Protein AF-A0A1E1WEK4-F1 (afdb_monomer)

Secondary structure (DSSP, 8-state):
-HHHHHHHHTTSB-TTS-B--TTT----SS-TT----S---TT--PPTTSSSSPPP------GGGSS-PPP--S-HHHH-TT------------------S-EEEEEEEEEEEEEEPPGGG-TT-PPPP-GGG-SEEEEEEEEESS-SS-----EEEEETTEEEEEEEEEETTS-----HHHHHHHHHHHHHIIIIIS----TT----SS--TT---EEEEEEEEE-TTSPEEEEE-HHHHHHHHHHHHHHHHHHHHS-------TTSTTS--S---SSS-PPPB--TTS-TTPPP---HHHHTT-EE--SSS-SSSPPPEEEEEEETT--TTSBPSSTT-SBHHHHHHHHH-BPPS-SSPPEEEEEEPP--S--

InterPro domains:
  IPR003100 PAZ domain [PF02170] (297-370)
  IPR003100 PAZ domain [PS50821] (292-375)
  IPR003100 PAZ domain [SM00949] (270-375)
  IPR005034 Dicer, dimerisation domain [PS51327] (1-27)
  IPR036085 PAZ domain superfamily [SSF101690] (296-364)
  IPR048512 Dicer, platform domain [PF20931] (101-226)

Radius of gyration: 27.23 Å; Cα contacts (8 Å, |Δi|>4): 469; chains: 1; bounding box: 74×60×67 Å

pLDDT: mean 76.53, std 19.7, range [29.28, 96.94]

Sequence (375 aa):
LQACRILHKSGELDNQLMPIGKENFKAAELDSTCNMGDSGDPSDCARPGTTKRRQYYYKRTAWAFTDCQPVVDATDAEIDPSNVKEAPTQDATAAVKNTGTKRNMLYAIVSKLWCALPERYNTRGRRLHAPQNASQALGILMAREEPDNLQIPAFPVYTRSGEVRVSVEYVPDADVRVSPRRGRLVRRFMRFVFAEVLRVRRRGMKLQSEGSTHNNYYIVPTIKSTREDGTSKMDIDWSFLELIYQHTEEKKHSEIERPNLWHHDEEEEESVKKVEKKNGEVKKMSNPLLKEGETFVFDPEKYREAVVTPWYRNQDQPQFFLVAEICWNLTPDSEFPSASHTTFRQYYSSKYGVTLTQSNQPLLDVDHTSNRLNL

Organism: Pectinophora gossypiella (NCBI:txid13191)

Solvent-accessible surface area (backbone atoms only — not comparable to full-atom values): 23624 Å² total; per-residue (Å²): 110,69,65,59,53,51,35,37,73,69,63,49,22,43,99,83,71,42,73,52,48,90,89,67,56,75,75,79,79,83,64,89,75,69,78,92,74,91,72,100,52,93,86,69,73,58,55,68,66,40,100,86,22,78,60,86,72,88,86,72,77,57,73,86,46,38,71,12,48,62,57,78,77,43,51,64,62,80,74,45,75,86,71,82,70,93,79,86,88,86,81,89,70,79,79,74,81,74,90,59,78,53,42,57,43,41,30,38,54,47,46,37,64,72,42,72,54,54,68,93,76,38,86,79,72,67,85,69,68,55,61,60,77,50,51,63,51,47,26,42,38,27,19,48,69,75,73,82,69,68,96,58,78,69,44,79,37,56,51,95,34,19,39,27,40,37,36,64,43,68,42,86,86,34,79,57,78,23,18,75,66,54,52,48,36,45,53,49,48,39,49,42,48,44,59,70,72,66,50,60,82,49,95,92,52,73,86,74,91,63,94,51,70,70,65,35,59,41,54,40,53,25,34,55,45,75,44,97,88,72,47,80,46,56,32,64,36,61,69,57,36,49,52,52,47,52,54,55,50,53,49,50,51,57,54,65,71,45,76,90,77,79,90,79,74,99,80,60,75,93,69,73,80,68,80,84,77,73,79,89,63,60,68,76,41,80,65,89,90,49,62,92,90,56,65,68,78,85,57,72,72,74,49,59,84,26,76,48,59,63,86,90,49,54,79,94,65,65,60,56,25,37,42,73,44,77,37,78,92,36,33,39,77,34,76,35,100,47,95,90,36,68,18,45,47,52,43,40,32,66,75,54,17,35,76,80,72,50,63,84,39,57,40,73,42,68,44,76,62,85,83,69,89,77,93

Nearest PDB structures (foldseek):
  4ngb-assembly1_A  TM=8.549E-01  e=3.968E-19  Homo sapiens
  7yym-assembly1_A  TM=7.839E-01  e=1.114E-20  Mus musculus
  7zpk-assembly1_A  TM=7.808E-01  e=1.408E-20  Mus musculus
  4nh6-assembly1_A  TM=8.784E-01  e=3.268E-18  Homo sapiens
  4ngf-assembly3_A  TM=8.667E-01  e=1.333E-17  Homo sapiens

Structure (mmCIF, N/CA/C/O backbone):
data_AF-A0A1E1WEK4-F1
#
_entry.id   AF-A0A1E1WEK4-F1
#
loop_
_atom_site.group_PDB
_atom_site.id
_atom_site.type_symbol
_atom_site.label_atom_id
_atom_site.label_alt_id
_atom_site.label_comp_id
_atom_site.label_asym_id
_atom_site.label_entity_id
_atom_site.label_seq_id
_atom_site.pdbx_PDB_ins_code
_atom_site.Cartn_x
_atom_site.Cartn_y
_atom_site.Cartn_z
_atom_site.occupancy
_atom_site.B_iso_or_equiv
_atom_site.auth_seq_id
_atom_site.auth_comp_id
_atom_site.auth_asym_id
_atom_site.auth_atom_id
_atom_site.pdbx_PDB_model_num
ATOM 1 N N . LEU A 1 1 ? 25.217 -21.602 -11.522 1.00 64.81 1 LEU A N 1
ATOM 2 C CA . LEU A 1 1 ? 26.381 -22.501 -11.304 1.00 64.81 1 LEU A CA 1
ATOM 3 C C . LEU A 1 1 ? 27.709 -21.753 -11.159 1.00 64.81 1 LEU A C 1
ATOM 5 O O . LEU A 1 1 ? 28.442 -22.051 -10.228 1.00 64.81 1 LEU A O 1
ATOM 9 N N . GLN A 1 2 ? 28.032 -20.776 -12.017 1.00 79.38 2 GLN A N 1
ATOM 10 C CA . GLN A 1 2 ? 29.300 -20.030 -11.920 1.00 79.38 2 GLN A CA 1
ATOM 11 C C . GLN A 1 2 ? 29.439 -19.223 -10.617 1.00 79.38 2 GLN A C 1
ATOM 13 O O . GLN A 1 2 ? 30.502 -19.255 -10.010 1.00 79.38 2 GLN A O 1
ATOM 18 N N . ALA A 1 3 ? 28.351 -18.619 -10.124 1.00 76.75 3 ALA A N 1
ATOM 19 C CA . ALA A 1 3 ? 28.320 -17.965 -8.812 1.00 76.75 3 ALA A CA 1
ATOM 20 C C . ALA A 1 3 ? 28.653 -18.933 -7.660 1.00 76.75 3 ALA A C 1
ATOM 22 O O . ALA A 1 3 ? 29.550 -18.653 -6.879 1.00 76.75 3 ALA A O 1
ATOM 23 N N . CYS A 1 4 ? 28.024 -20.114 -7.605 1.00 77.44 4 CYS A N 1
ATOM 24 C CA . CYS A 1 4 ? 28.323 -21.132 -6.587 1.00 77.44 4 CYS A CA 1
ATOM 25 C C . CYS A 1 4 ? 29.783 -21.606 -6.650 1.00 77.44 4 CYS A C 1
ATOM 27 O O . CYS A 1 4 ? 30.392 -21.834 -5.615 1.00 77.44 4 CYS A O 1
ATOM 29 N N . ARG A 1 5 ? 30.370 -21.707 -7.853 1.00 79.44 5 ARG A N 1
ATOM 30 C CA . ARG A 1 5 ? 31.799 -22.027 -8.017 1.00 79.44 5 ARG A CA 1
ATOM 31 C C . ARG A 1 5 ? 32.701 -20.927 -7.462 1.00 79.44 5 ARG A C 1
ATOM 33 O O . ARG A 1 5 ? 33.731 -21.246 -6.888 1.00 79.44 5 ARG A O 1
ATOM 40 N N . ILE A 1 6 ? 32.342 -19.657 -7.658 1.00 83.25 6 ILE A N 1
ATOM 41 C CA . ILE A 1 6 ? 33.094 -18.519 -7.111 1.00 83.25 6 ILE A CA 1
ATOM 42 C C . ILE A 1 6 ? 32.974 -18.503 -5.585 1.00 83.25 6 ILE A C 1
ATOM 44 O O . ILE A 1 6 ? 33.997 -18.415 -4.923 1.00 83.25 6 ILE A O 1
ATOM 48 N N . LEU A 1 7 ? 31.763 -18.677 -5.046 1.00 78.88 7 LEU A N 1
ATOM 49 C CA . LEU A 1 7 ? 31.502 -18.680 -3.603 1.00 78.88 7 LEU A CA 1
ATOM 50 C C . LEU A 1 7 ? 32.149 -19.872 -2.878 1.00 78.88 7 LEU A C 1
ATOM 52 O O . LEU A 1 7 ? 32.660 -19.731 -1.774 1.00 78.88 7 LEU A O 1
ATOM 56 N N . HIS A 1 8 ? 32.171 -21.051 -3.503 1.00 81.31 8 HIS A N 1
ATOM 57 C CA . HIS A 1 8 ? 32.895 -22.214 -2.979 1.00 81.31 8 HIS A CA 1
ATOM 58 C C . HIS A 1 8 ? 34.412 -21.992 -3.018 1.00 81.31 8 HIS A C 1
ATOM 60 O O . HIS A 1 8 ? 35.093 -22.214 -2.021 1.00 81.31 8 HIS A O 1
ATOM 66 N N . LYS A 1 9 ? 34.943 -21.452 -4.126 1.00 81.25 9 LYS A N 1
ATOM 67 C CA . LYS A 1 9 ? 36.364 -21.073 -4.229 1.00 81.25 9 LYS A CA 1
ATOM 68 C C . LYS A 1 9 ? 36.768 -19.977 -3.242 1.00 81.25 9 LYS A C 1
ATOM 70 O O . LYS A 1 9 ? 37.916 -19.972 -2.815 1.00 81.25 9 LYS A O 1
ATOM 75 N N . SER A 1 10 ? 35.863 -19.061 -2.898 1.00 77.81 10 SER A N 1
ATOM 76 C CA . SER A 1 10 ? 36.097 -18.009 -1.902 1.00 77.81 10 SER A CA 1
ATOM 77 C C . SER A 1 10 ? 35.858 -18.470 -0.461 1.00 77.81 10 SER A C 1
ATOM 79 O O . SER A 1 10 ? 36.001 -17.664 0.452 1.00 77.81 10 SER A O 1
ATOM 81 N N . GLY A 1 11 ? 35.501 -19.742 -0.241 1.00 76.31 11 GLY A N 1
ATOM 82 C CA . GLY A 1 11 ? 35.275 -20.299 1.093 1.00 76.31 11 GLY A CA 1
ATOM 83 C C . GLY A 1 11 ? 33.996 -19.808 1.776 1.00 76.31 11 GLY A C 1
ATOM 84 O O . GLY A 1 11 ? 33.903 -19.880 2.996 1.00 76.31 11 GLY A O 1
ATOM 85 N N . GLU A 1 12 ? 33.014 -19.302 1.024 1.00 77.88 12 GLU A N 1
ATOM 86 C CA . GLU A 1 12 ? 31.693 -18.914 1.550 1.00 77.88 12 GLU A CA 1
ATOM 87 C C . GLU A 1 12 ? 30.672 -20.064 1.503 1.00 77.88 12 GLU A C 1
ATOM 89 O O . GLU A 1 12 ? 29.679 -20.047 2.235 1.00 77.88 12 GLU A O 1
ATOM 94 N N . LEU A 1 13 ? 30.924 -21.081 0.671 1.00 80.44 13 LEU A N 1
ATOM 95 C CA . LEU A 1 13 ? 30.171 -22.337 0.631 1.00 80.44 13 LEU A CA 1
ATOM 96 C C . LEU A 1 13 ? 31.077 -23.509 1.015 1.00 80.44 13 LEU A C 1
ATOM 98 O O . LEU A 1 13 ? 32.246 -23.537 0.628 1.00 80.44 13 LEU A O 1
ATOM 102 N N . ASP A 1 14 ? 30.537 -24.492 1.730 1.00 78.81 14 ASP A N 1
ATOM 103 C CA . ASP A 1 14 ? 31.238 -25.745 2.012 1.00 78.81 14 ASP A CA 1
ATOM 104 C C . ASP A 1 14 ? 31.230 -26.704 0.804 1.00 78.81 14 ASP A C 1
ATOM 106 O O . ASP A 1 14 ? 30.651 -26.432 -0.251 1.00 78.81 14 ASP A O 1
ATOM 110 N N . ASN A 1 15 ? 31.877 -27.864 0.945 1.00 83.19 15 ASN A N 1
ATOM 111 C CA . ASN A 1 15 ? 31.944 -28.883 -0.110 1.00 83.19 15 ASN A CA 1
ATOM 112 C C . ASN A 1 15 ? 30.581 -29.512 -0.458 1.00 83.19 15 ASN A C 1
ATOM 114 O O . ASN A 1 15 ? 30.484 -30.220 -1.459 1.00 83.19 15 ASN A O 1
ATOM 118 N N . GLN A 1 16 ? 29.540 -29.248 0.336 1.00 82.88 16 GLN A N 1
ATOM 119 C CA . GLN A 1 16 ? 28.152 -29.622 0.065 1.00 82.88 16 GLN A CA 1
ATOM 120 C C . GLN A 1 16 ? 27.330 -28.450 -0.497 1.00 82.88 16 GLN A C 1
ATOM 122 O O . GLN A 1 16 ? 26.117 -28.574 -0.647 1.00 82.88 16 GLN A O 1
ATOM 127 N N . LEU A 1 17 ? 27.990 -27.350 -0.889 1.00 75.12 17 LEU A N 1
ATOM 128 C CA . LEU A 1 17 ? 27.388 -26.123 -1.423 1.00 75.12 17 LEU A CA 1
ATOM 129 C C . LEU A 1 17 ? 26.426 -25.437 -0.445 1.00 75.12 17 LEU A C 1
ATOM 131 O O . LEU A 1 17 ? 25.586 -24.636 -0.864 1.00 75.12 17 LEU A O 1
ATOM 135 N N . MET A 1 18 ? 26.562 -25.722 0.847 1.00 74.38 18 MET A N 1
ATOM 136 C CA . MET A 1 18 ? 25.803 -25.060 1.893 1.00 74.38 18 MET A CA 1
ATOM 137 C C . MET A 1 18 ? 26.546 -23.798 2.343 1.00 74.38 18 MET A C 1
ATOM 139 O O . MET A 1 18 ? 27.780 -23.790 2.387 1.00 74.38 18 MET A O 1
ATOM 143 N N . PRO A 1 19 ? 25.823 -22.710 2.660 1.00 75.00 19 PRO A N 1
ATOM 144 C CA . PRO A 1 19 ? 26.438 -21.514 3.216 1.00 75.00 19 PRO A CA 1
ATOM 145 C C . PRO A 1 19 ? 27.145 -21.857 4.522 1.00 75.00 19 PRO A C 1
ATOM 147 O O . PRO A 1 19 ? 26.557 -22.460 5.421 1.00 75.00 19 PRO A O 1
ATOM 150 N N . ILE A 1 20 ? 28.412 -21.463 4.620 1.00 69.56 20 ILE A N 1
ATOM 151 C CA . ILE A 1 20 ? 29.205 -21.695 5.820 1.00 69.56 20 ILE A CA 1
ATOM 152 C C . ILE A 1 20 ? 28.638 -20.830 6.951 1.00 69.56 20 ILE A C 1
ATOM 154 O O . ILE A 1 20 ? 28.665 -19.599 6.895 1.00 69.56 20 ILE A O 1
ATOM 158 N N . GLY A 1 21 ? 28.098 -21.490 7.978 1.00 56.75 21 GLY A N 1
ATOM 159 C CA . GLY A 1 21 ? 27.557 -20.842 9.167 1.00 56.75 21 GLY A CA 1
ATOM 160 C C . GLY A 1 21 ? 28.618 -20.093 9.977 1.00 56.75 21 GLY A C 1
ATOM 161 O O . GLY A 1 21 ? 29.828 -20.226 9.777 1.00 56.75 21 GLY A O 1
ATOM 162 N N . LYS A 1 22 ? 28.153 -19.288 10.933 1.00 53.84 22 LYS A N 1
ATOM 163 C CA . LYS A 1 22 ? 28.968 -18.380 11.762 1.00 53.84 22 LYS A CA 1
ATOM 164 C C . LYS A 1 22 ? 30.100 -19.096 12.517 1.00 53.84 22 LYS A C 1
ATOM 166 O O . LYS A 1 22 ? 31.124 -18.494 12.833 1.00 53.84 22 LYS A O 1
ATOM 171 N N . GLU A 1 23 ? 29.897 -20.371 12.806 1.00 54.75 23 GLU A N 1
ATOM 172 C CA . GLU A 1 23 ? 30.803 -21.299 13.472 1.00 54.75 23 GLU A CA 1
ATOM 173 C C . GLU A 1 23 ? 31.967 -21.772 12.588 1.00 54.75 23 GLU A C 1
ATOM 175 O O . GLU A 1 23 ? 33.063 -21.998 13.101 1.00 54.75 23 GLU A O 1
ATOM 180 N N . ASN A 1 24 ? 31.765 -21.840 11.270 1.00 54.28 24 ASN A N 1
ATOM 181 C CA . ASN A 1 24 ? 32.716 -22.423 10.321 1.00 54.28 24 ASN A CA 1
ATOM 182 C C . ASN A 1 24 ? 33.400 -21.374 9.423 1.00 54.28 24 ASN A C 1
ATOM 184 O O . ASN A 1 24 ? 34.301 -21.719 8.655 1.00 54.28 24 ASN A O 1
ATOM 188 N N . PHE A 1 25 ? 33.016 -20.095 9.528 1.00 55.28 25 PHE A N 1
ATOM 189 C CA . PHE A 1 25 ? 33.654 -19.001 8.795 1.00 55.28 25 PHE A CA 1
ATOM 190 C C . PHE A 1 25 ? 35.090 -18.799 9.299 1.00 55.28 25 PHE A C 1
ATOM 192 O O . PHE A 1 25 ? 35.330 -18.228 10.371 1.00 55.28 25 PHE A O 1
ATOM 199 N N . LYS A 1 26 ? 36.071 -19.277 8.527 1.00 53.25 26 LYS A N 1
ATOM 200 C CA . LYS A 1 26 ? 37.491 -19.027 8.781 1.00 53.25 26 LYS A CA 1
ATOM 201 C C . LYS A 1 26 ? 37.814 -17.578 8.411 1.00 53.25 26 LYS A C 1
ATOM 203 O O . LYS A 1 26 ? 38.363 -17.306 7.357 1.00 53.25 26 LYS A O 1
ATOM 208 N N . ALA A 1 27 ? 37.554 -16.646 9.327 1.00 48.94 27 ALA A N 1
ATOM 209 C CA . ALA A 1 27 ? 38.138 -15.296 9.308 1.00 48.94 27 ALA A CA 1
ATOM 210 C C . ALA A 1 27 ? 39.661 -15.306 9.591 1.00 48.94 27 ALA A C 1
ATOM 212 O O . ALA A 1 27 ? 40.227 -14.325 10.065 1.00 48.94 27 ALA A O 1
ATOM 213 N N . ALA A 1 28 ? 40.320 -16.442 9.377 1.00 46.72 28 ALA A N 1
ATOM 214 C CA . ALA A 1 28 ? 41.737 -16.630 9.591 1.00 46.72 28 ALA A CA 1
ATOM 215 C C . ALA A 1 28 ? 42.418 -16.414 8.243 1.00 46.72 28 ALA A C 1
ATOM 217 O O . ALA A 1 28 ? 42.500 -17.358 7.473 1.00 46.72 28 ALA A O 1
ATOM 218 N N . GLU A 1 29 ? 42.774 -15.159 7.952 1.00 44.72 29 GLU A N 1
ATOM 219 C CA . GLU A 1 29 ? 43.958 -14.771 7.153 1.00 44.72 29 GLU A CA 1
ATOM 220 C C . GLU A 1 29 ? 44.024 -13.256 6.867 1.00 44.72 29 GLU A C 1
ATOM 222 O O . GLU A 1 29 ? 45.090 -12.763 6.519 1.00 44.72 29 GLU A O 1
ATOM 227 N N . LEU A 1 30 ? 42.949 -12.481 7.085 1.00 41.91 30 LEU A N 1
ATOM 228 C CA . LEU A 1 30 ? 42.972 -11.019 6.862 1.00 41.91 30 LEU A CA 1
ATOM 229 C C . LEU A 1 30 ? 43.233 -10.150 8.108 1.00 41.91 30 LEU A C 1
ATOM 231 O O . LEU A 1 30 ? 43.476 -8.958 7.954 1.00 41.91 30 LEU A O 1
ATOM 235 N N . ASP A 1 31 ? 43.236 -10.721 9.317 1.00 45.03 31 ASP A N 1
ATOM 236 C CA . ASP A 1 31 ? 43.422 -9.978 10.582 1.00 45.03 31 ASP A CA 1
ATOM 237 C C . ASP A 1 31 ? 44.859 -10.099 11.158 1.00 45.03 31 ASP A C 1
ATOM 239 O O . ASP A 1 31 ? 45.086 -9.783 12.323 1.00 45.03 31 ASP A O 1
ATOM 243 N N . SER A 1 32 ? 45.870 -10.496 10.366 1.00 39.94 32 SER A N 1
ATOM 244 C CA . SER A 1 32 ? 47.285 -10.495 10.812 1.00 39.94 32 SER A CA 1
ATOM 245 C C . SER A 1 32 ? 47.886 -9.092 11.017 1.00 39.94 32 SER A C 1
ATOM 247 O O . SER A 1 32 ? 49.058 -8.966 11.364 1.00 39.94 32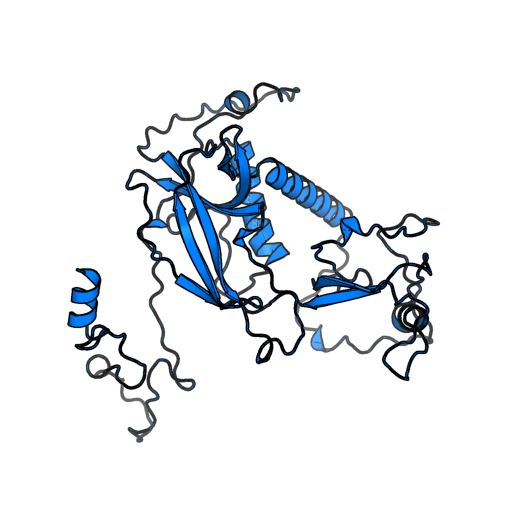 SER A O 1
ATOM 249 N N . THR A 1 33 ? 47.093 -8.034 10.855 1.00 40.91 33 THR A N 1
ATOM 250 C CA . THR A 1 33 ? 47.465 -6.644 11.150 1.00 40.91 33 THR A CA 1
ATOM 251 C C . THR A 1 33 ? 46.446 -5.983 12.083 1.00 40.91 33 THR A C 1
ATOM 253 O O . THR A 1 33 ? 45.994 -4.862 11.856 1.00 40.91 33 THR A O 1
ATOM 256 N N . CYS A 1 34 ? 46.080 -6.650 13.182 1.00 38.44 34 CYS A N 1
ATOM 257 C CA . CYS A 1 34 ? 45.579 -5.930 14.349 1.00 38.44 34 CYS A CA 1
ATOM 258 C C . CYS A 1 34 ? 46.757 -5.220 15.037 1.00 38.44 34 CYS A C 1
ATOM 260 O O . CYS A 1 34 ? 47.648 -5.826 15.627 1.00 38.44 34 CYS A O 1
ATOM 262 N N . ASN A 1 35 ? 46.773 -3.898 14.877 1.00 37.00 35 ASN A N 1
ATOM 263 C CA . ASN A 1 35 ? 47.712 -2.975 15.495 1.00 37.00 35 ASN A CA 1
ATOM 264 C C . ASN A 1 35 ? 47.725 -3.199 17.019 1.00 37.00 35 ASN A C 1
ATOM 266 O O . ASN A 1 35 ? 46.682 -3.092 17.665 1.00 37.00 35 ASN A O 1
ATOM 270 N N . MET A 1 36 ? 48.894 -3.528 17.572 1.00 44.12 36 MET A N 1
ATOM 271 C CA . MET A 1 36 ? 49.112 -3.683 19.011 1.00 44.12 36 MET A CA 1
ATOM 272 C C . MET A 1 36 ? 48.781 -2.369 19.727 1.00 44.12 36 MET A C 1
ATOM 274 O O . MET A 1 36 ? 49.483 -1.372 19.572 1.00 44.12 36 MET A O 1
ATOM 278 N N . GLY A 1 37 ? 47.703 -2.386 20.504 1.00 38.47 37 GLY A N 1
ATOM 279 C CA . GLY A 1 37 ? 47.257 -1.293 21.357 1.00 38.47 37 GLY A CA 1
ATOM 280 C C . GLY A 1 37 ? 46.613 -1.854 22.620 1.00 38.47 37 GLY A C 1
ATOM 281 O O . GLY A 1 37 ? 45.402 -2.012 22.673 1.00 38.47 37 GLY A O 1
ATOM 282 N N . ASP A 1 38 ? 47.476 -2.190 23.578 1.00 45.38 38 ASP A N 1
ATOM 283 C CA . ASP A 1 38 ? 47.253 -2.263 25.028 1.00 45.38 38 ASP A CA 1
ATOM 284 C C . ASP A 1 38 ? 45.997 -2.992 25.553 1.00 45.38 38 ASP A C 1
ATOM 286 O O . ASP A 1 38 ? 44.999 -2.390 25.946 1.00 45.38 38 ASP A O 1
ATOM 290 N N . SER A 1 39 ? 46.056 -4.325 25.583 1.00 39.38 39 SER A N 1
ATOM 291 C CA . SER A 1 39 ? 45.555 -5.177 26.681 1.00 39.38 39 SER A CA 1
ATOM 292 C C . SER A 1 39 ? 45.892 -6.637 26.358 1.00 39.38 39 SER A C 1
ATOM 294 O O . SER A 1 39 ? 45.460 -7.197 25.352 1.00 39.38 39 SER A O 1
ATOM 296 N N . GLY A 1 40 ? 46.748 -7.241 27.181 1.00 44.59 40 GLY A N 1
ATOM 297 C CA . GLY A 1 40 ? 47.309 -8.575 26.972 1.00 44.59 40 GLY A CA 1
ATOM 298 C C . GLY A 1 40 ? 46.346 -9.721 27.277 1.00 44.59 40 GLY A C 1
ATOM 299 O O . GLY A 1 40 ? 46.609 -10.485 28.200 1.00 44.59 40 GLY A O 1
ATOM 300 N N . ASP A 1 41 ? 45.281 -9.879 26.488 1.00 43.47 41 ASP A N 1
ATOM 301 C CA . ASP A 1 41 ? 44.517 -11.130 26.455 1.00 43.47 41 ASP A CA 1
ATOM 302 C C . ASP A 1 41 ? 44.106 -11.511 25.011 1.00 43.47 41 ASP A C 1
ATOM 304 O O . ASP A 1 41 ? 43.225 -10.880 24.417 1.00 43.47 41 ASP A O 1
ATOM 308 N N . PRO A 1 42 ? 44.713 -12.551 24.403 1.00 52.09 42 PRO A N 1
ATOM 309 C CA . PRO A 1 42 ? 44.346 -13.022 23.065 1.00 52.09 42 PRO A CA 1
ATOM 310 C C . PRO A 1 42 ? 42.920 -13.605 22.999 1.00 52.09 42 PRO A C 1
ATOM 312 O O . PRO A 1 42 ? 42.419 -13.869 21.903 1.00 52.09 42 PRO A O 1
ATOM 315 N N . SER A 1 43 ? 42.246 -13.787 24.143 1.00 50.81 43 SER A N 1
ATOM 316 C CA . SER A 1 43 ? 40.868 -14.278 24.225 1.00 50.81 43 SER A CA 1
ATOM 317 C C . SER A 1 43 ? 39.789 -13.205 23.996 1.00 50.81 43 SER A C 1
ATOM 319 O O . SER A 1 43 ? 38.620 -13.573 23.836 1.00 50.81 43 SER A O 1
ATOM 321 N N . ASP A 1 44 ? 40.128 -11.909 23.965 1.00 50.34 44 ASP A N 1
ATOM 322 C CA . ASP A 1 44 ? 39.125 -10.823 23.933 1.00 50.34 44 ASP A CA 1
ATOM 323 C C . ASP A 1 44 ? 38.955 -10.144 22.560 1.00 50.34 44 ASP A C 1
ATOM 325 O O . ASP A 1 44 ? 38.163 -9.215 22.379 1.00 50.34 44 ASP A O 1
ATOM 329 N N . CYS A 1 45 ? 39.613 -10.673 21.524 1.00 58.38 45 CYS A N 1
ATOM 330 C CA . CYS A 1 45 ? 39.331 -10.312 20.136 1.00 58.38 45 CYS A CA 1
ATOM 331 C C . CYS A 1 45 ? 38.002 -10.937 19.687 1.00 58.38 45 CYS A C 1
ATOM 333 O O . CYS A 1 45 ? 37.961 -11.900 18.916 1.00 58.38 45 CYS A O 1
ATOM 335 N N . ALA A 1 46 ? 36.883 -10.392 20.172 1.00 57.12 46 ALA A N 1
ATOM 336 C CA . ALA A 1 46 ? 35.556 -10.766 19.705 1.00 57.12 46 ALA A CA 1
ATOM 337 C C . ALA A 1 46 ? 35.528 -10.764 18.167 1.00 57.12 46 ALA A C 1
ATOM 339 O O . ALA A 1 46 ? 36.009 -9.832 17.525 1.00 57.12 46 ALA A O 1
ATOM 340 N N . ARG A 1 47 ? 34.990 -11.819 17.547 1.00 62.53 47 ARG A N 1
ATOM 341 C CA . ARG A 1 47 ? 34.942 -11.928 16.080 1.00 62.53 47 ARG A CA 1
ATOM 342 C C . ARG A 1 47 ? 33.941 -10.920 15.495 1.00 62.53 47 ARG A C 1
ATOM 344 O O . ARG A 1 47 ? 32.890 -10.706 16.117 1.00 62.53 47 ARG A O 1
ATOM 351 N N . PRO A 1 48 ? 34.208 -10.315 14.319 1.00 60.16 48 PRO A N 1
ATOM 352 C CA . PRO A 1 48 ? 33.226 -9.480 13.631 1.00 60.16 48 PRO A CA 1
ATOM 353 C C . PRO A 1 48 ? 31.903 -10.236 13.437 1.00 60.16 48 PRO A C 1
ATOM 355 O O . PRO A 1 48 ? 31.898 -11.411 13.087 1.00 60.16 48 PRO A O 1
ATOM 358 N N . GLY A 1 49 ? 30.775 -9.579 13.707 1.00 57.94 49 GLY A N 1
ATOM 359 C CA . GLY A 1 49 ? 29.432 -10.156 13.576 1.00 57.94 49 GLY A CA 1
ATOM 360 C C . GLY A 1 49 ? 28.898 -10.795 14.864 1.00 57.94 49 GLY A C 1
ATOM 361 O O . GLY A 1 49 ? 27.778 -11.313 14.891 1.00 57.94 49 GLY A O 1
ATOM 362 N N . THR A 1 50 ? 29.663 -10.764 15.957 1.00 70.00 50 THR A N 1
ATOM 363 C CA . THR A 1 50 ? 29.177 -11.097 17.306 1.00 70.00 50 THR A CA 1
ATOM 364 C C . THR A 1 50 ? 28.469 -9.901 17.946 1.00 70.00 50 THR A C 1
ATOM 366 O O . THR A 1 50 ? 28.624 -8.762 17.513 1.00 70.00 50 THR A O 1
ATOM 369 N N . THR A 1 51 ? 27.707 -10.134 19.018 1.00 64.94 51 THR A N 1
ATOM 370 C CA . THR A 1 51 ? 27.092 -9.053 19.810 1.00 64.94 51 THR A CA 1
ATOM 371 C C . THR A 1 51 ? 28.142 -8.080 20.363 1.00 64.94 51 THR A C 1
ATOM 373 O O . THR A 1 51 ? 27.837 -6.911 20.574 1.00 64.94 51 THR A O 1
ATOM 376 N N . LYS A 1 52 ? 29.381 -8.562 20.556 1.00 63.84 52 LYS A N 1
ATOM 377 C CA . LYS A 1 52 ? 30.526 -7.809 21.082 1.00 63.84 52 LYS A CA 1
ATOM 378 C C . LYS A 1 52 ? 31.303 -7.020 20.012 1.00 63.84 52 LYS A C 1
ATOM 380 O O . LYS A 1 52 ? 31.829 -5.962 20.328 1.00 63.84 52 LYS A O 1
ATOM 385 N N . ARG A 1 53 ? 31.355 -7.475 18.749 1.00 67.00 53 ARG A N 1
ATOM 386 C CA . ARG A 1 53 ? 32.038 -6.764 17.642 1.00 67.00 53 ARG A CA 1
ATOM 387 C C . ARG A 1 53 ? 31.174 -6.744 16.388 1.00 67.00 53 ARG A C 1
ATOM 389 O O . ARG A 1 53 ? 30.878 -7.783 15.802 1.00 67.00 53 ARG A O 1
ATOM 396 N N . ARG A 1 54 ? 30.805 -5.544 15.932 1.00 65.88 54 ARG A N 1
ATOM 397 C CA . ARG A 1 54 ? 30.051 -5.352 14.683 1.00 65.88 54 ARG A CA 1
ATOM 398 C C . ARG A 1 54 ? 30.907 -5.716 13.474 1.00 65.88 54 ARG A C 1
ATOM 400 O O . ARG A 1 54 ? 32.080 -5.364 13.413 1.00 65.88 54 ARG A O 1
ATOM 407 N N . GLN A 1 55 ? 30.300 -6.384 12.500 1.00 67.56 55 GLN A N 1
ATOM 408 C CA . GLN A 1 55 ? 30.893 -6.560 11.179 1.00 67.56 55 GLN A CA 1
ATOM 409 C C . GLN A 1 55 ? 30.445 -5.413 10.283 1.00 67.56 55 GLN A C 1
ATOM 411 O O . GLN A 1 55 ? 29.246 -5.174 10.119 1.00 67.56 55 GLN A O 1
ATOM 416 N N . TYR A 1 56 ? 31.413 -4.695 9.728 1.00 65.94 56 TYR A N 1
ATOM 417 C CA . TYR A 1 56 ? 31.157 -3.658 8.744 1.00 65.94 56 TYR A CA 1
ATOM 418 C C . TYR A 1 56 ? 31.224 -4.285 7.358 1.00 65.94 56 TYR A C 1
ATOM 420 O O . TYR A 1 56 ? 32.215 -4.912 7.000 1.00 65.94 56 TYR A O 1
ATOM 428 N N . TYR A 1 57 ? 30.153 -4.123 6.591 1.00 63.78 57 TYR A N 1
ATOM 429 C CA . TYR A 1 57 ? 30.107 -4.528 5.194 1.00 63.78 57 TYR A CA 1
ATOM 430 C C . TYR A 1 57 ? 30.210 -3.283 4.324 1.00 63.78 57 TYR A C 1
ATOM 432 O O . TYR A 1 57 ? 29.506 -2.295 4.567 1.00 63.78 57 TYR A O 1
ATOM 440 N N . TYR A 1 58 ? 31.038 -3.342 3.282 1.00 66.12 58 TYR A N 1
ATOM 441 C CA . TYR A 1 58 ? 30.987 -2.355 2.211 1.00 66.12 58 TYR A CA 1
ATOM 442 C C . TYR A 1 58 ? 29.665 -2.525 1.469 1.00 66.12 58 TYR A C 1
ATOM 444 O O . TYR A 1 58 ? 29.462 -3.481 0.721 1.00 66.12 58 TYR A O 1
ATOM 452 N N . LYS A 1 59 ? 28.730 -1.607 1.715 1.00 68.88 59 LYS A N 1
ATOM 453 C CA . LYS A 1 59 ? 27.452 -1.591 1.009 1.00 68.88 59 LYS A CA 1
ATOM 454 C C . LYS A 1 59 ? 27.714 -1.225 -0.446 1.00 68.88 59 LYS A C 1
ATOM 456 O O . LYS A 1 59 ? 28.283 -0.173 -0.724 1.00 68.88 59 LYS A O 1
ATOM 461 N N . ARG A 1 60 ? 27.278 -2.080 -1.364 1.00 71.31 60 ARG A N 1
ATOM 462 C CA . ARG A 1 60 ? 27.285 -1.806 -2.801 1.00 71.31 60 ARG A CA 1
ATOM 463 C C . ARG A 1 60 ? 25.856 -1.845 -3.309 1.00 71.31 60 ARG A C 1
ATOM 465 O O . ARG A 1 60 ? 25.089 -2.726 -2.930 1.00 71.31 60 ARG A O 1
ATOM 472 N N . THR A 1 61 ? 25.514 -0.898 -4.168 1.00 75.75 61 THR A N 1
ATOM 473 C CA . THR A 1 61 ? 24.283 -0.971 -4.951 1.00 75.75 61 THR A CA 1
ATOM 474 C C . THR A 1 61 ? 24.453 -2.055 -6.014 1.00 75.75 61 THR A C 1
ATOM 476 O O . THR A 1 61 ? 25.506 -2.140 -6.650 1.00 75.75 61 THR A O 1
ATOM 479 N N . ALA A 1 62 ? 23.435 -2.895 -6.209 1.00 78.56 62 ALA A N 1
ATOM 480 C CA . ALA A 1 62 ? 23.434 -3.829 -7.329 1.00 78.56 62 ALA A CA 1
ATOM 481 C C . ALA A 1 62 ? 23.459 -3.046 -8.649 1.00 78.56 62 ALA A C 1
ATOM 483 O O . ALA A 1 62 ? 22.704 -2.092 -8.804 1.00 78.56 62 ALA A O 1
ATOM 484 N N . TRP A 1 63 ? 24.284 -3.471 -9.608 1.00 79.25 63 TRP A N 1
ATOM 485 C CA . TRP A 1 63 ? 24.431 -2.802 -10.912 1.00 79.25 63 TRP A CA 1
ATOM 486 C C . TRP A 1 63 ? 23.089 -2.587 -11.631 1.00 79.25 63 TRP A C 1
ATOM 488 O O . TRP A 1 63 ? 22.909 -1.617 -12.355 1.00 79.25 63 TRP A O 1
ATOM 498 N N . ALA A 1 64 ? 22.120 -3.469 -11.382 1.00 80.88 64 ALA A N 1
ATOM 499 C CA . ALA A 1 64 ? 20.777 -3.342 -11.916 1.00 80.88 64 ALA A CA 1
ATOM 500 C C . ALA A 1 64 ? 20.091 -2.022 -11.520 1.00 80.88 64 ALA A C 1
ATOM 502 O O . ALA A 1 64 ? 19.295 -1.508 -12.289 1.00 80.88 64 ALA A O 1
ATOM 503 N N . PHE A 1 65 ? 20.401 -1.459 -10.350 1.00 84.06 65 PHE A N 1
ATOM 504 C CA . PHE A 1 65 ? 19.768 -0.247 -9.820 1.00 84.06 65 PHE A CA 1
ATOM 505 C C . PHE A 1 65 ? 20.630 1.017 -9.965 1.00 84.06 65 PHE A C 1
ATOM 507 O O . PHE A 1 65 ? 20.249 2.086 -9.483 1.00 84.06 65 PHE A O 1
ATOM 514 N N . THR A 1 66 ? 21.774 0.926 -10.643 1.00 84.38 66 THR A N 1
ATOM 515 C CA . THR A 1 66 ? 22.623 2.086 -10.952 1.00 84.38 66 THR A CA 1
ATOM 516 C C . THR A 1 66 ? 22.235 2.698 -12.295 1.00 84.38 66 THR A C 1
ATOM 518 O O . THR A 1 66 ? 21.914 1.956 -13.218 1.00 84.38 66 THR A O 1
ATOM 521 N N . ASP A 1 67 ? 22.259 4.033 -12.404 1.00 83.50 67 ASP A N 1
ATOM 522 C CA . ASP A 1 67 ? 21.991 4.767 -13.657 1.00 83.50 67 ASP A CA 1
ATOM 523 C C . ASP A 1 67 ? 20.692 4.339 -14.387 1.00 83.50 67 ASP A C 1
ATOM 525 O O . ASP A 1 67 ? 20.633 4.159 -15.606 1.00 83.50 67 ASP A O 1
ATOM 529 N N . CYS A 1 68 ? 19.631 4.146 -13.600 1.00 86.75 68 CYS A N 1
ATOM 530 C CA . CYS A 1 68 ? 18.358 3.582 -14.050 1.00 86.75 68 CYS A CA 1
ATOM 531 C C . CYS A 1 68 ? 17.178 4.564 -13.938 1.00 86.75 68 CYS A C 1
ATOM 533 O O . CYS A 1 68 ? 16.027 4.152 -13.782 1.00 86.75 68 CYS A O 1
ATOM 535 N N . GLN A 1 69 ? 17.457 5.871 -13.989 1.00 87.81 69 GLN A N 1
ATOM 536 C CA . GLN A 1 69 ? 16.429 6.900 -13.842 1.00 87.81 69 GLN A CA 1
ATOM 537 C C . GLN A 1 69 ? 15.405 6.848 -14.978 1.00 87.81 69 GLN A C 1
ATOM 539 O O . GLN A 1 69 ? 15.821 6.923 -16.133 1.00 87.81 69 GLN A O 1
ATOM 544 N N . PRO A 1 70 ? 14.092 6.775 -14.681 1.00 90.19 70 PRO A N 1
ATOM 545 C CA . PRO A 1 70 ? 13.057 6.879 -15.703 1.00 90.19 70 PRO A CA 1
ATOM 546 C C . PRO A 1 70 ? 13.223 8.128 -16.570 1.00 90.19 70 PRO A C 1
ATOM 548 O O . PRO A 1 70 ? 13.461 9.225 -16.057 1.00 90.19 70 PRO A O 1
ATOM 551 N N . VAL A 1 71 ? 13.104 7.943 -17.882 1.00 90.56 71 VAL A N 1
ATOM 552 C CA . VAL A 1 71 ? 13.288 8.985 -18.895 1.00 90.56 71 VAL A CA 1
ATOM 553 C C . VAL A 1 71 ? 11.935 9.605 -19.216 1.00 90.56 71 VAL A C 1
ATOM 555 O O . VAL A 1 71 ? 10.945 8.892 -19.341 1.00 90.56 71 VAL A O 1
ATOM 558 N N . VAL A 1 72 ? 11.881 10.931 -19.352 1.00 90.00 72 VAL A N 1
ATOM 559 C CA . VAL A 1 72 ? 10.680 11.607 -19.860 1.00 90.00 72 VAL A CA 1
ATOM 560 C C . VAL A 1 72 ? 10.616 11.369 -21.367 1.00 90.00 72 VAL A C 1
ATOM 562 O O . VAL A 1 72 ? 11.427 11.922 -22.107 1.00 90.00 72 VAL A O 1
ATOM 565 N N . ASP A 1 73 ? 9.700 10.506 -21.796 1.00 89.69 73 ASP A N 1
ATOM 566 C CA . ASP A 1 73 ? 9.601 9.980 -23.163 1.00 89.69 73 ASP A CA 1
ATOM 567 C C . ASP A 1 73 ? 8.308 10.383 -23.890 1.00 89.69 73 ASP A C 1
ATOM 569 O O . ASP A 1 73 ? 8.198 10.161 -25.093 1.00 89.69 73 ASP A O 1
ATOM 573 N N . ALA A 1 74 ? 7.358 11.005 -23.188 1.00 88.62 74 ALA A N 1
ATOM 574 C CA . ALA A 1 74 ? 6.079 11.437 -23.742 1.00 88.62 74 ALA A CA 1
ATOM 575 C C . ALA A 1 74 ? 5.657 12.813 -23.208 1.00 88.62 74 ALA A C 1
ATOM 577 O O . ALA A 1 74 ? 6.036 13.231 -22.108 1.00 88.62 74 ALA A O 1
ATOM 578 N N . THR A 1 75 ? 4.832 13.523 -23.976 1.00 90.25 75 THR A N 1
ATOM 579 C CA . THR A 1 75 ? 4.198 14.773 -23.527 1.00 90.25 75 THR A CA 1
ATOM 580 C C . THR A 1 75 ? 2.858 14.508 -22.838 1.00 90.25 75 THR A C 1
ATOM 582 O O . THR A 1 75 ? 2.222 13.479 -23.051 1.00 90.25 75 THR A O 1
ATOM 585 N N . ASP A 1 76 ? 2.395 15.444 -22.002 1.00 85.62 76 ASP A N 1
ATOM 586 C CA . ASP A 1 76 ? 1.091 15.312 -21.330 1.00 85.62 76 ASP A CA 1
ATOM 587 C C . ASP A 1 76 ? -0.072 15.191 -22.338 1.00 85.62 76 ASP A C 1
ATOM 589 O O . ASP A 1 76 ? -1.003 14.421 -22.112 1.00 85.62 76 ASP A O 1
ATOM 593 N N . ALA A 1 77 ? 0.028 15.878 -23.482 1.00 83.19 77 ALA A N 1
ATOM 594 C CA . ALA A 1 77 ? -0.971 15.846 -24.552 1.00 83.19 77 ALA A CA 1
ATOM 595 C C . ALA A 1 77 ? -1.037 14.496 -25.295 1.00 83.19 77 ALA A C 1
ATOM 597 O O . ALA A 1 77 ? -2.105 14.097 -25.748 1.00 83.19 77 ALA A O 1
ATOM 598 N N . GLU A 1 78 ? 0.084 13.777 -25.409 1.00 83.88 78 GLU A N 1
ATOM 599 C CA . GLU A 1 78 ? 0.144 12.442 -26.034 1.00 83.88 78 GLU A CA 1
ATOM 600 C C . GLU A 1 78 ? -0.442 11.340 -25.141 1.00 83.88 78 GLU A C 1
ATOM 602 O O . GLU A 1 78 ? -0.836 10.273 -25.619 1.00 83.88 78 GLU A O 1
ATOM 607 N N . ILE A 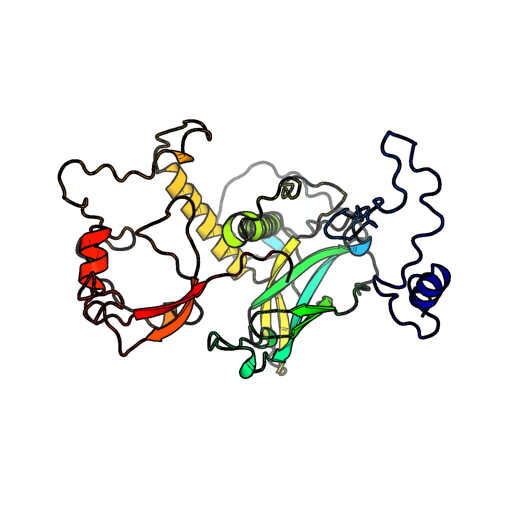1 79 ? -0.455 11.566 -23.828 1.00 83.38 79 ILE A N 1
ATOM 608 C CA . ILE A 1 79 ? -0.921 10.589 -22.846 1.00 83.38 79 ILE A CA 1
ATOM 609 C C . ILE A 1 79 ? -2.421 10.731 -22.593 1.00 83.38 79 ILE A C 1
ATOM 611 O O . ILE A 1 79 ? -3.111 9.715 -22.516 1.00 83.38 79 ILE A O 1
ATOM 615 N N . ASP A 1 80 ? -2.912 11.963 -22.460 1.00 76.81 80 ASP A N 1
ATOM 616 C CA . ASP A 1 80 ? -4.308 12.262 -22.141 1.00 76.81 80 ASP A CA 1
ATOM 617 C C . ASP A 1 80 ? -4.827 13.407 -23.034 1.00 76.81 80 ASP A C 1
ATOM 619 O O . ASP A 1 80 ? -4.824 14.575 -22.630 1.00 76.81 80 ASP A O 1
ATOM 623 N N . PRO A 1 81 ? -5.276 13.099 -24.267 1.00 65.81 81 PRO A N 1
ATOM 624 C CA . PRO A 1 81 ? -5.770 14.112 -25.200 1.00 65.81 81 PRO A CA 1
ATOM 625 C C . PRO A 1 81 ? -7.090 14.762 -24.744 1.00 65.81 81 PRO A C 1
ATOM 627 O O . PRO A 1 81 ? -7.483 15.795 -25.282 1.00 65.81 81 PRO A O 1
ATOM 630 N N . SER A 1 82 ? -7.778 14.188 -23.750 1.00 60.84 82 SER A N 1
ATOM 631 C CA . SER A 1 82 ? -9.079 14.650 -23.246 1.00 60.84 82 SER A CA 1
ATOM 632 C C . SER A 1 82 ? -9.011 15.731 -22.160 1.00 60.84 82 SER A C 1
ATOM 634 O O . SER A 1 82 ? -10.038 16.329 -21.840 1.00 60.84 82 SER A O 1
ATOM 636 N N . ASN A 1 83 ? -7.836 16.009 -21.589 1.00 53.38 83 ASN A N 1
ATOM 637 C CA . ASN A 1 83 ? -7.693 16.829 -20.374 1.00 53.38 83 ASN A CA 1
ATOM 638 C C . ASN A 1 83 ? -7.197 18.262 -20.632 1.00 53.38 83 ASN A C 1
ATOM 640 O O . ASN A 1 83 ? -6.728 18.945 -19.720 1.00 53.38 83 ASN A O 1
ATOM 644 N N . VAL A 1 84 ? -7.292 18.741 -21.875 1.00 51.44 84 VAL A N 1
ATOM 645 C CA . VAL A 1 84 ? -6.944 20.122 -22.228 1.00 51.44 84 VAL A CA 1
ATOM 646 C C . VAL A 1 84 ? -8.099 21.049 -21.834 1.00 51.44 84 VAL A C 1
ATOM 648 O O . VAL A 1 84 ? -8.945 21.405 -22.650 1.00 51.44 84 VAL A O 1
ATOM 651 N N . LYS A 1 85 ? -8.144 21.443 -20.558 1.00 45.19 85 LYS A N 1
ATOM 652 C CA . LYS A 1 85 ? -8.742 22.720 -20.146 1.00 45.19 85 LYS A CA 1
ATOM 653 C C . LYS A 1 85 ? -7.612 23.708 -19.870 1.00 45.19 85 LYS A C 1
ATOM 655 O O . LYS A 1 85 ? -6.621 23.374 -19.230 1.00 45.19 85 LYS A O 1
ATOM 660 N N . GLU A 1 86 ? -7.769 24.889 -20.448 1.00 43.47 86 GLU A N 1
ATOM 661 C CA . GLU A 1 86 ? -6.780 25.950 -20.623 1.00 43.47 86 GLU A CA 1
ATOM 662 C C . GLU A 1 86 ? -6.000 26.333 -19.353 1.00 43.47 86 GLU A C 1
ATOM 664 O O . GLU A 1 86 ? -6.572 26.551 -18.287 1.00 43.47 86 GLU A O 1
ATOM 669 N N . ALA A 1 87 ? -4.695 26.555 -19.522 1.00 32.59 87 ALA A N 1
ATOM 670 C CA . ALA A 1 87 ? -3.955 27.588 -18.800 1.00 32.59 87 ALA A CA 1
ATOM 671 C C . ALA A 1 87 ? -2.967 28.257 -19.783 1.00 32.59 87 ALA A C 1
ATOM 673 O O . ALA A 1 87 ? -2.401 27.555 -20.629 1.00 32.59 87 ALA A O 1
ATOM 674 N N . PRO A 1 88 ? -2.771 29.590 -19.732 1.00 42.84 88 PRO A N 1
ATOM 675 C CA . PRO A 1 88 ? -2.034 30.317 -20.759 1.00 42.84 88 PRO A CA 1
ATOM 676 C C . PRO A 1 88 ? -0.510 30.286 -20.536 1.00 42.84 88 PRO A C 1
ATOM 678 O O . PRO A 1 88 ? -0.026 30.388 -19.413 1.00 42.84 88 PRO A O 1
ATOM 681 N N . THR A 1 89 ? 0.205 30.152 -21.659 1.00 36.94 89 THR A N 1
ATOM 682 C CA . THR A 1 89 ? 1.569 30.613 -22.014 1.00 36.94 89 THR A CA 1
ATOM 683 C C . THR A 1 89 ? 2.510 31.091 -20.894 1.00 36.94 89 THR A C 1
ATOM 685 O O . THR A 1 89 ? 2.246 32.115 -20.275 1.00 36.94 89 THR A O 1
ATOM 688 N N . GLN A 1 90 ? 3.704 30.498 -20.760 1.00 36.12 90 GLN A N 1
ATOM 689 C CA . GLN A 1 90 ? 4.951 30.802 -21.498 1.00 36.12 90 GLN A CA 1
ATOM 690 C C . GLN A 1 90 ? 6.054 29.793 -21.084 1.00 36.12 90 GLN A C 1
ATOM 692 O O . GLN A 1 90 ? 5.937 29.138 -20.055 1.00 36.12 90 GLN A O 1
ATOM 697 N N . ASP A 1 91 ? 7.080 29.663 -21.929 1.00 29.39 91 ASP A N 1
ATOM 698 C CA . ASP A 1 91 ? 8.235 28.742 -21.887 1.00 29.39 91 ASP A CA 1
ATOM 699 C C . ASP A 1 91 ? 8.037 27.318 -22.432 1.00 29.39 91 ASP A C 1
ATOM 701 O O . ASP A 1 91 ? 8.270 26.297 -21.782 1.00 29.39 91 ASP A O 1
ATOM 705 N N . ALA A 1 92 ? 7.730 27.262 -23.731 1.00 35.66 92 ALA A N 1
ATOM 706 C CA . ALA A 1 92 ? 8.070 26.128 -24.584 1.00 35.66 92 ALA A CA 1
ATOM 707 C C . ALA A 1 92 ? 9.600 26.042 -24.762 1.00 35.66 92 ALA A C 1
ATOM 709 O O . ALA A 1 92 ? 10.154 26.475 -25.772 1.00 35.66 92 ALA A O 1
ATOM 710 N N . THR A 1 93 ? 10.298 25.464 -23.786 1.00 31.28 93 THR A N 1
ATOM 711 C CA . THR A 1 93 ? 11.616 24.879 -24.052 1.00 31.28 93 THR A CA 1
ATOM 712 C C . THR A 1 93 ? 11.386 23.527 -24.719 1.00 31.28 93 THR A C 1
ATOM 714 O O . THR A 1 93 ? 10.793 22.617 -24.143 1.00 31.28 93 THR A O 1
ATOM 717 N N . ALA A 1 94 ? 11.776 23.436 -25.992 1.00 34.50 94 ALA A N 1
ATOM 718 C CA . ALA A 1 94 ? 11.651 22.236 -26.805 1.00 34.50 94 ALA A CA 1
ATOM 719 C C . ALA A 1 94 ? 12.212 21.023 -26.048 1.00 34.50 94 ALA A C 1
ATOM 721 O O . ALA A 1 94 ? 13.393 20.992 -25.699 1.00 34.50 94 ALA A O 1
ATOM 722 N N . ALA A 1 95 ? 11.354 20.033 -25.790 1.00 37.91 95 ALA A N 1
ATOM 723 C CA . ALA A 1 95 ? 11.763 18.758 -25.229 1.00 37.91 95 ALA A CA 1
ATOM 724 C C . ALA A 1 95 ? 12.786 18.124 -26.178 1.00 37.91 95 ALA A C 1
ATOM 726 O O . ALA A 1 95 ? 12.462 17.686 -27.284 1.00 37.91 95 ALA A O 1
ATOM 727 N N . VAL A 1 96 ? 14.045 18.135 -25.749 1.00 40.66 96 VAL A N 1
ATOM 728 C CA . VAL A 1 96 ? 15.145 17.428 -26.393 1.00 40.66 96 VAL A CA 1
ATOM 729 C C . VAL A 1 96 ? 14.734 15.962 -26.480 1.00 40.66 96 VAL A C 1
ATOM 731 O O . VAL A 1 96 ? 14.588 15.296 -25.456 1.00 40.66 96 VAL A O 1
ATOM 734 N N . LYS A 1 97 ? 14.518 15.457 -27.700 1.00 41.72 97 LYS A N 1
ATOM 735 C CA . LYS A 1 97 ? 14.395 14.018 -27.949 1.00 41.72 97 LYS A CA 1
ATOM 736 C C . LYS A 1 97 ? 15.723 13.386 -27.549 1.00 41.72 97 LYS A C 1
ATOM 738 O O . LYS A 1 97 ? 16.673 13.406 -28.326 1.00 41.72 97 LYS A O 1
ATOM 743 N N . ASN A 1 98 ? 15.808 12.887 -26.319 1.00 41.59 98 ASN A N 1
ATOM 744 C CA . ASN A 1 98 ? 16.965 12.133 -25.871 1.00 41.59 98 ASN A CA 1
ATOM 745 C C . ASN A 1 98 ? 17.038 10.859 -26.711 1.00 41.59 98 ASN A C 1
ATOM 747 O O . ASN A 1 98 ? 16.246 9.937 -26.544 1.00 41.59 98 ASN A O 1
ATOM 751 N N . THR A 1 99 ? 18.016 10.816 -27.609 1.00 41.56 99 THR A N 1
ATOM 752 C CA . THR A 1 99 ? 18.450 9.643 -28.373 1.00 41.56 99 THR A CA 1
ATOM 753 C C . THR A 1 99 ? 19.200 8.657 -27.471 1.00 41.56 99 THR A C 1
ATOM 755 O O . THR A 1 99 ? 20.281 8.183 -27.809 1.00 41.56 99 THR A O 1
ATOM 758 N N . GLY A 1 100 ? 18.668 8.404 -26.274 1.00 57.66 100 GLY A N 1
ATOM 759 C CA . GLY A 1 100 ? 19.170 7.387 -25.365 1.00 57.66 100 GLY A CA 1
ATOM 760 C C . GLY A 1 100 ? 18.586 6.035 -25.746 1.00 57.66 100 GLY A C 1
ATOM 761 O O . GLY A 1 100 ? 17.390 5.911 -25.976 1.00 57.66 100 GLY A O 1
ATOM 762 N N . THR A 1 101 ? 19.419 5.006 -25.766 1.00 74.12 101 THR A N 1
ATOM 763 C CA . THR A 1 101 ? 19.028 3.602 -25.954 1.00 74.12 101 THR A CA 1
ATOM 764 C C . THR A 1 101 ? 18.207 3.030 -24.786 1.00 74.12 101 THR A C 1
ATOM 766 O O . THR A 1 101 ? 17.692 1.917 -24.866 1.00 74.12 101 THR A O 1
ATOM 769 N N . LYS A 1 102 ? 18.050 3.783 -23.689 1.00 84.62 102 LYS A N 1
ATOM 770 C CA . LYS A 1 102 ? 17.294 3.370 -22.501 1.00 84.62 102 LYS A CA 1
ATOM 771 C C . LYS A 1 102 ? 15.796 3.594 -22.687 1.00 84.62 102 LYS A C 1
ATOM 773 O O . LYS A 1 102 ? 15.366 4.704 -22.987 1.00 84.62 102 LYS A O 1
ATOM 778 N N . ARG A 1 103 ? 15.001 2.568 -22.383 1.00 89.75 103 ARG A N 1
ATOM 779 C CA . ARG A 1 103 ? 13.534 2.632 -22.327 1.00 89.75 103 ARG A CA 1
ATOM 780 C C . ARG A 1 103 ? 13.022 2.443 -20.906 1.00 89.75 103 ARG A C 1
ATOM 782 O O . ARG A 1 103 ? 13.634 1.726 -20.112 1.00 89.75 103 ARG A O 1
ATOM 789 N N . ASN A 1 104 ? 11.888 3.062 -20.595 1.00 92.94 104 ASN A N 1
ATOM 790 C CA . ASN A 1 104 ? 11.202 2.854 -19.325 1.00 92.94 104 ASN A CA 1
ATOM 791 C C . ASN A 1 104 ? 10.668 1.418 -19.227 1.00 92.94 104 ASN A C 1
ATOM 793 O O . ASN A 1 104 ? 10.201 0.838 -20.206 1.00 92.94 104 ASN A O 1
ATOM 797 N N . MET A 1 105 ? 10.757 0.837 -18.035 1.00 93.44 105 MET A N 1
ATOM 798 C CA . MET A 1 105 ? 10.329 -0.524 -17.732 1.00 93.44 105 MET A CA 1
ATOM 799 C C . MET A 1 105 ? 9.695 -0.582 -16.345 1.00 93.44 105 MET A C 1
ATOM 801 O O . MET A 1 105 ? 10.181 0.053 -15.404 1.00 93.44 105 MET A O 1
ATOM 805 N N . LEU A 1 106 ? 8.652 -1.403 -16.213 1.00 95.00 106 LEU A N 1
ATOM 806 C CA . LEU A 1 106 ? 8.023 -1.717 -14.937 1.00 95.00 106 LEU A CA 1
ATOM 807 C C . LEU A 1 106 ? 8.407 -3.126 -14.493 1.00 95.00 106 LEU A C 1
ATOM 809 O O . LEU A 1 106 ? 8.292 -4.091 -15.249 1.00 95.00 106 LEU A O 1
ATOM 813 N N . TYR A 1 107 ? 8.798 -3.238 -13.230 1.00 94.81 107 TYR A N 1
ATOM 814 C CA . TYR A 1 107 ? 9.038 -4.504 -12.559 1.00 94.81 107 TYR A CA 1
ATOM 815 C C . TYR A 1 107 ? 8.114 -4.625 -11.355 1.00 94.81 107 TYR A C 1
ATOM 817 O O . TYR A 1 107 ? 8.173 -3.810 -10.439 1.00 94.81 107 TYR A O 1
ATOM 825 N N . ALA A 1 108 ? 7.257 -5.635 -11.327 1.00 95.00 108 ALA A N 1
ATOM 826 C CA . ALA A 1 108 ? 6.352 -5.854 -10.213 1.00 95.00 108 ALA A CA 1
ATOM 827 C C . ALA A 1 108 ? 7.037 -6.603 -9.070 1.00 95.00 108 ALA A C 1
ATOM 829 O O . ALA A 1 108 ? 7.747 -7.583 -9.297 1.00 95.00 108 ALA A O 1
ATOM 830 N N . ILE A 1 109 ? 6.777 -6.168 -7.835 1.00 95.75 109 ILE A N 1
ATOM 831 C CA . ILE A 1 109 ? 7.201 -6.877 -6.628 1.00 95.75 109 ILE A CA 1
ATOM 832 C C . ILE A 1 109 ? 6.116 -7.903 -6.298 1.00 95.75 109 ILE A C 1
ATOM 834 O O . ILE A 1 109 ? 5.139 -7.625 -5.599 1.00 95.75 109 ILE A O 1
ATOM 838 N N . VAL A 1 110 ? 6.268 -9.106 -6.840 1.00 94.94 110 VAL A N 1
ATOM 839 C CA . VAL A 1 110 ? 5.303 -10.189 -6.674 1.00 94.94 110 VAL A CA 1
ATOM 840 C C . VAL A 1 110 ? 5.531 -10.847 -5.319 1.00 94.94 110 VAL A C 1
ATOM 842 O O . VAL A 1 110 ? 6.572 -11.442 -5.060 1.00 94.94 110 VAL A O 1
ATOM 845 N N . SER A 1 111 ? 4.535 -10.735 -4.443 1.00 95.25 111 SER A N 1
ATOM 846 C CA . SER A 1 111 ? 4.569 -11.291 -3.089 1.00 95.25 111 SER A CA 1
ATOM 847 C C . SER A 1 111 ? 3.539 -12.408 -2.964 1.00 95.25 111 SER A C 1
ATOM 849 O O . SER A 1 111 ? 2.349 -12.186 -3.191 1.00 95.25 111 SER A O 1
ATOM 851 N N . LYS A 1 112 ? 3.988 -13.614 -2.605 1.00 95.62 112 LYS A N 1
ATOM 852 C CA . LYS A 1 112 ? 3.134 -14.800 -2.445 1.00 95.62 112 LYS A CA 1
ATOM 853 C C . LYS A 1 112 ? 3.340 -15.403 -1.061 1.00 95.62 112 LYS A C 1
ATOM 855 O O . LYS A 1 112 ? 4.468 -15.740 -0.707 1.00 95.62 112 LYS A O 1
ATOM 860 N N . LEU A 1 113 ? 2.269 -15.552 -0.280 1.00 96.12 113 LEU A N 1
ATOM 861 C CA . LEU A 1 113 ? 2.313 -16.295 0.982 1.00 96.12 113 LEU A CA 1
ATOM 862 C C . LEU A 1 113 ? 2.649 -17.757 0.677 1.00 96.12 113 LEU A C 1
ATOM 864 O O . LEU A 1 113 ? 1.860 -18.446 0.033 1.00 96.12 113 LEU A O 1
ATOM 868 N N . TRP A 1 114 ? 3.831 -18.192 1.106 1.00 93.75 114 TRP A N 1
ATOM 869 C CA . TRP A 1 114 ? 4.356 -19.531 0.862 1.00 93.75 114 TRP A CA 1
ATOM 870 C C . TRP A 1 114 ? 4.003 -20.479 2.005 1.00 93.75 114 TRP A C 1
ATOM 872 O O . TRP A 1 114 ? 3.475 -21.562 1.774 1.00 93.75 114 TRP A O 1
ATOM 882 N N . CYS A 1 115 ? 4.238 -20.041 3.243 1.00 94.12 115 CYS A N 1
ATOM 883 C CA . CYS A 1 115 ? 3.909 -20.797 4.445 1.00 94.12 115 CYS A CA 1
ATOM 884 C C . CYS A 1 115 ? 3.161 -19.890 5.424 1.00 94.12 115 CYS A C 1
ATOM 886 O O . CYS A 1 115 ? 3.735 -18.951 5.978 1.00 94.12 115 CYS A O 1
ATOM 888 N N . ALA A 1 116 ? 1.868 -20.156 5.614 1.00 94.50 116 ALA A N 1
ATOM 889 C CA . ALA A 1 116 ? 1.042 -19.441 6.580 1.00 94.50 116 ALA A CA 1
ATOM 890 C C . ALA A 1 116 ? 1.525 -19.713 8.012 1.00 94.50 116 ALA A C 1
ATOM 892 O O . ALA A 1 116 ? 1.919 -20.835 8.333 1.00 94.50 116 ALA A O 1
ATOM 893 N N . LEU A 1 117 ? 1.484 -18.695 8.876 1.00 93.25 117 LEU A N 1
ATOM 894 C CA . LEU A 1 117 ? 1.902 -18.816 10.269 1.00 93.25 117 LEU A CA 1
ATOM 895 C C . LEU A 1 117 ? 1.017 -19.849 10.993 1.00 93.25 117 LEU A C 1
ATOM 897 O O . LEU A 1 117 ? -0.188 -19.631 11.105 1.00 93.25 117 LEU A O 1
ATOM 901 N N . PRO A 1 118 ? 1.582 -20.955 11.510 1.00 92.19 118 PRO A N 1
ATOM 902 C CA . PRO A 1 118 ? 0.800 -21.941 12.245 1.00 92.19 118 PRO A CA 1
ATOM 903 C C . PRO A 1 118 ? 0.154 -21.344 13.497 1.00 92.19 118 PRO A C 1
ATOM 905 O O . PRO A 1 118 ? 0.795 -20.576 14.214 1.00 92.19 118 PRO A O 1
ATOM 908 N N . GLU A 1 119 ? -1.060 -21.792 13.826 1.00 90.69 119 GLU A N 1
ATOM 909 C CA . GLU A 1 119 ? -1.859 -21.225 14.925 1.00 90.69 119 GLU A CA 1
ATOM 910 C C . GLU A 1 119 ? -1.145 -21.263 16.284 1.00 90.69 119 GLU A C 1
ATOM 912 O O . GLU A 1 119 ? -1.187 -20.307 17.048 1.00 90.69 119 GLU A O 1
ATOM 917 N N . ARG A 1 120 ? -0.351 -22.310 16.545 1.00 91.44 120 ARG A N 1
ATOM 918 C CA . ARG A 1 120 ? 0.484 -22.414 17.758 1.00 91.44 120 ARG A CA 1
ATOM 919 C C . ARG A 1 120 ? 1.478 -21.255 17.946 1.00 91.44 120 ARG A C 1
ATOM 921 O O . ARG A 1 120 ? 1.911 -20.998 19.063 1.00 91.44 120 ARG A O 1
ATOM 928 N N . TYR A 1 121 ? 1.878 -20.592 16.859 1.00 88.81 121 TYR A N 1
ATOM 929 C CA . TYR A 1 121 ? 2.738 -19.404 16.881 1.00 88.81 121 TYR A CA 1
ATOM 930 C C . TYR A 1 121 ? 1.943 -18.102 16.719 1.00 88.81 121 TYR A C 1
ATOM 932 O O . TYR A 1 121 ? 2.497 -17.018 16.913 1.00 88.81 121 TYR A O 1
ATOM 940 N N . ASN A 1 122 ? 0.649 -18.187 16.412 1.00 90.00 122 ASN A N 1
ATOM 941 C CA . ASN A 1 122 ? -0.263 -17.057 16.318 1.00 90.00 122 ASN A CA 1
ATOM 942 C C . ASN A 1 122 ? -0.814 -16.675 17.700 1.00 90.00 122 ASN A C 1
ATOM 944 O O . ASN A 1 122 ? -2.015 -16.608 17.926 1.00 90.00 122 ASN A O 1
ATOM 948 N N . THR A 1 123 ? 0.072 -16.374 18.650 1.00 86.88 123 THR A N 1
ATOM 949 C CA . THR A 1 123 ? -0.310 -16.062 20.043 1.00 86.88 123 THR A CA 1
ATOM 950 C C . THR A 1 123 ? -1.211 -14.835 20.194 1.00 86.88 123 THR A C 1
ATOM 952 O O . THR A 1 123 ? -1.744 -14.597 21.272 1.00 86.88 123 THR A O 1
ATOM 955 N N . ARG A 1 124 ? -1.366 -14.036 19.130 1.00 84.25 124 ARG A N 1
ATOM 956 C CA . ARG A 1 124 ? -2.258 -12.872 19.090 1.00 84.25 124 ARG A CA 1
ATOM 957 C C . ARG A 1 124 ? -3.549 -13.111 18.300 1.00 84.25 124 ARG A C 1
ATOM 959 O O . ARG A 1 124 ? -4.256 -12.142 18.071 1.00 84.25 124 ARG A O 1
ATOM 966 N N . GLY A 1 125 ? -3.816 -14.335 17.834 1.00 84.88 125 GLY A N 1
ATOM 967 C CA . GLY A 1 125 ? -5.039 -14.672 17.095 1.00 84.88 125 GLY A CA 1
ATOM 968 C C . GLY A 1 125 ? -5.255 -13.829 15.835 1.00 84.88 125 GLY A C 1
ATOM 969 O O . GLY A 1 125 ? -6.383 -13.496 15.492 1.00 84.88 125 GLY A O 1
ATOM 970 N N . ARG A 1 126 ? -4.178 -13.417 15.154 1.00 86.94 126 ARG A N 1
ATOM 971 C CA . ARG A 1 126 ? -4.283 -12.518 14.001 1.00 86.94 126 ARG A CA 1
ATOM 972 C C . ARG A 1 126 ? -4.908 -13.224 12.814 1.00 86.94 126 ARG A C 1
ATOM 974 O O . ARG A 1 126 ? -4.530 -14.352 12.491 1.00 86.94 126 ARG A O 1
ATOM 981 N N . ARG A 1 127 ? -5.737 -12.491 12.076 1.00 86.12 127 ARG A N 1
ATOM 982 C CA . ARG A 1 127 ? -6.125 -12.882 10.725 1.00 86.12 127 ARG A CA 1
ATOM 983 C C . ARG A 1 127 ? -4.892 -12.888 9.820 1.00 86.12 127 ARG A C 1
ATOM 985 O O . ARG A 1 127 ? -4.140 -11.915 9.757 1.00 86.12 127 ARG A O 1
ATOM 992 N N . LEU A 1 128 ? -4.674 -14.000 9.126 1.00 90.69 128 LEU A N 1
ATOM 993 C CA . LEU A 1 128 ? -3.562 -14.133 8.190 1.00 90.69 128 LEU A CA 1
ATOM 994 C C . LEU A 1 128 ? -3.971 -13.544 6.838 1.00 90.69 128 LEU A C 1
ATOM 996 O O . LEU A 1 128 ? -4.960 -13.961 6.236 1.00 90.69 128 LEU A O 1
ATOM 1000 N N . HIS A 1 129 ? -3.192 -12.577 6.359 1.00 89.19 129 HIS A N 1
ATOM 1001 C CA . HIS A 1 129 ? -3.418 -11.919 5.075 1.00 89.19 129 HIS A CA 1
ATOM 1002 C C . HIS A 1 129 ? -2.445 -12.457 4.028 1.00 89.19 129 HIS A C 1
ATOM 1004 O O . HIS A 1 129 ? -1.227 -12.419 4.225 1.00 89.19 129 HIS A O 1
ATOM 1010 N N . ALA A 1 130 ? -2.993 -12.940 2.914 1.00 93.06 130 ALA A N 1
ATOM 1011 C CA . ALA A 1 130 ? -2.240 -13.423 1.767 1.00 93.06 130 ALA A CA 1
ATOM 1012 C C . ALA A 1 130 ? -2.061 -12.278 0.746 1.00 93.06 130 ALA A C 1
ATOM 1014 O O . ALA A 1 130 ? -3.041 -11.892 0.103 1.00 93.06 130 ALA A O 1
ATOM 1015 N N . PRO A 1 131 ? -0.844 -11.724 0.567 1.00 92.94 131 PRO A N 1
ATOM 1016 C CA . PRO A 1 131 ? -0.625 -10.548 -0.278 1.00 92.94 131 PRO A CA 1
ATOM 1017 C C . PRO A 1 131 ? -0.935 -10.800 -1.759 1.00 92.94 131 PRO A C 1
ATOM 1019 O O . PRO A 1 131 ? -1.259 -9.865 -2.485 1.00 92.94 131 PRO A O 1
ATOM 1022 N N . GLN A 1 132 ? -0.901 -12.054 -2.220 1.00 92.69 132 GLN A N 1
ATOM 1023 C CA . GLN A 1 132 ? -1.233 -12.392 -3.604 1.00 92.69 132 GLN A CA 1
ATOM 1024 C C . GLN A 1 132 ? -2.689 -12.076 -3.983 1.00 92.69 132 GLN A C 1
ATOM 1026 O O . GLN A 1 132 ? -2.950 -11.832 -5.161 1.00 92.69 132 GLN A O 1
ATOM 1031 N N . ASN A 1 133 ? -3.599 -12.045 -3.001 1.00 92.00 133 ASN A N 1
ATOM 1032 C CA . ASN A 1 133 ? -5.028 -11.801 -3.208 1.00 92.00 133 ASN A CA 1
ATOM 1033 C C . ASN A 1 133 ? -5.360 -10.308 -3.338 1.00 92.00 133 ASN A C 1
ATOM 1035 O O . ASN A 1 133 ? -6.458 -9.969 -3.771 1.00 92.00 133 ASN A O 1
ATOM 1039 N N . ALA A 1 134 ? -4.434 -9.417 -2.974 1.00 90.75 134 ALA A N 1
ATOM 1040 C CA . ALA A 1 134 ? -4.627 -7.986 -3.138 1.00 90.75 134 ALA A CA 1
ATOM 1041 C C . ALA A 1 134 ? -4.582 -7.600 -4.627 1.00 90.75 134 ALA A C 1
ATOM 1043 O O . ALA A 1 134 ? -3.723 -8.072 -5.392 1.00 90.75 134 ALA A O 1
ATOM 1044 N N . SER A 1 135 ? -5.511 -6.725 -5.021 1.00 91.44 135 SER A N 1
ATOM 1045 C CA . SER A 1 135 ? -5.549 -6.104 -6.348 1.00 91.44 135 SER A CA 1
ATOM 1046 C C . SER A 1 135 ? -4.429 -5.079 -6.509 1.00 91.44 135 SER A C 1
ATOM 1048 O O . SER A 1 135 ? -3.804 -5.024 -7.566 1.00 91.44 135 SER A O 1
ATOM 1050 N N . GLN A 1 136 ? -4.142 -4.316 -5.454 1.00 93.38 136 GLN A N 1
ATOM 1051 C CA . GLN A 1 136 ? -3.064 -3.336 -5.417 1.00 93.38 136 GLN A CA 1
ATOM 1052 C C . GLN A 1 136 ? -1.775 -3.928 -4.839 1.00 93.38 136 GLN A C 1
ATOM 1054 O O . GLN A 1 136 ? -1.792 -4.718 -3.892 1.00 93.38 136 GLN A O 1
ATOM 1059 N N . ALA A 1 137 ? -0.643 -3.530 -5.412 1.00 94.25 137 ALA A N 1
ATOM 1060 C CA . ALA A 1 137 ? 0.691 -3.920 -4.977 1.00 94.25 137 ALA A CA 1
ATOM 1061 C C . ALA A 1 137 ? 1.702 -2.790 -5.247 1.00 94.25 137 ALA A C 1
ATOM 1063 O O . ALA A 1 137 ? 1.332 -1.645 -5.510 1.00 94.25 137 ALA A O 1
ATOM 1064 N N . LEU A 1 138 ? 2.993 -3.105 -5.136 1.00 95.62 138 LEU A N 1
ATOM 1065 C CA . LEU A 1 138 ? 4.084 -2.185 -5.444 1.00 95.62 138 LEU A CA 1
ATOM 1066 C C . LEU A 1 138 ? 4.909 -2.703 -6.622 1.00 95.62 138 LEU A C 1
ATOM 1068 O O . LEU A 1 138 ? 5.076 -3.909 -6.821 1.00 95.62 138 LEU A O 1
ATOM 1072 N N . GLY A 1 139 ? 5.474 -1.764 -7.369 1.00 95.44 139 GLY A N 1
ATOM 1073 C CA . GLY A 1 139 ? 6.403 -2.012 -8.458 1.00 95.44 139 GLY A CA 1
ATOM 1074 C C . GLY A 1 139 ? 7.583 -1.048 -8.435 1.00 95.44 139 GLY A C 1
ATOM 1075 O O . GLY A 1 139 ? 7.616 -0.072 -7.684 1.00 95.44 139 GLY A O 1
ATOM 1076 N N . ILE A 1 140 ? 8.559 -1.349 -9.280 1.00 94.81 140 ILE A N 1
ATOM 1077 C CA . ILE A 1 140 ? 9.780 -0.587 -9.501 1.00 94.81 140 ILE A CA 1
ATOM 1078 C C . ILE A 1 140 ? 9.734 -0.075 -10.940 1.00 94.81 140 ILE A C 1
ATOM 1080 O O . ILE A 1 140 ? 9.709 -0.865 -11.884 1.00 94.81 140 ILE A O 1
ATOM 1084 N N . LEU A 1 141 ? 9.721 1.245 -11.096 1.00 94.25 141 LEU A N 1
ATOM 1085 C CA . LEU A 1 141 ? 9.816 1.936 -12.376 1.00 94.25 141 LEU A CA 1
ATOM 1086 C C . LEU A 1 141 ? 11.255 2.418 -12.578 1.00 94.25 141 LEU A C 1
ATOM 1088 O O . LEU A 1 141 ? 11.797 3.148 -11.743 1.00 94.25 141 LEU A O 1
ATOM 1092 N N . MET A 1 142 ? 11.869 2.017 -13.687 1.00 91.94 142 MET A N 1
ATOM 1093 C CA . MET A 1 142 ? 13.266 2.326 -14.006 1.00 91.94 142 MET A CA 1
ATOM 1094 C C . MET A 1 142 ? 13.506 2.321 -15.521 1.00 91.94 142 MET A C 1
ATOM 1096 O O . MET A 1 142 ? 12.788 1.639 -16.246 1.00 91.94 142 MET A O 1
ATOM 1100 N N . ALA A 1 143 ? 14.517 3.048 -16.004 1.00 91.19 143 ALA A N 1
ATOM 1101 C CA . ALA A 1 143 ? 14.924 3.012 -17.412 1.00 91.19 143 ALA A CA 1
ATOM 1102 C C . ALA A 1 143 ? 16.139 2.107 -17.628 1.00 91.19 143 ALA A C 1
ATOM 1104 O O . ALA A 1 143 ? 17.108 2.177 -16.868 1.00 91.19 143 ALA A O 1
ATOM 1105 N N . ARG A 1 144 ? 16.103 1.264 -18.667 1.00 87.62 144 ARG A N 1
ATOM 1106 C CA . ARG A 1 144 ? 17.185 0.326 -19.006 1.00 87.62 144 ARG A CA 1
ATOM 1107 C C . ARG A 1 144 ? 17.298 0.105 -20.513 1.00 87.62 144 ARG A C 1
ATOM 1109 O O . ARG A 1 144 ? 16.335 0.296 -21.245 1.00 87.62 144 ARG A O 1
ATOM 1116 N N . GLU A 1 145 ? 18.488 -0.298 -20.941 1.00 82.25 145 GLU A N 1
ATOM 1117 C CA . GLU A 1 145 ? 18.814 -0.611 -22.337 1.00 82.25 145 GLU A CA 1
ATOM 1118 C C . GLU A 1 145 ? 18.627 -2.109 -22.621 1.00 82.25 145 GLU A C 1
ATOM 1120 O O . GLU A 1 145 ? 17.858 -2.443 -23.504 1.00 82.25 145 GLU A O 1
ATOM 1125 N N . GLU A 1 146 ? 19.205 -2.999 -21.802 1.00 71.75 146 GLU A N 1
ATOM 1126 C CA . GLU A 1 146 ? 19.034 -4.468 -21.810 1.00 71.75 146 GLU A CA 1
ATOM 1127 C C . GLU A 1 146 ? 19.729 -5.060 -20.548 1.00 71.75 146 GLU A C 1
ATOM 1129 O O . GLU A 1 146 ? 20.475 -4.343 -19.866 1.00 71.75 146 GLU A O 1
ATOM 1134 N N . PRO A 1 147 ? 19.541 -6.340 -20.158 1.00 75.12 147 PRO A N 1
ATOM 1135 C CA . PRO A 1 147 ? 18.441 -7.252 -20.488 1.00 75.12 147 PRO A CA 1
ATOM 1136 C C . PRO A 1 147 ? 17.168 -6.947 -19.689 1.00 75.12 147 PRO A C 1
ATOM 1138 O O . PRO A 1 147 ? 17.260 -6.524 -18.541 1.00 75.12 147 PRO A O 1
ATOM 1141 N N . ASP A 1 148 ? 15.996 -7.275 -20.226 1.00 77.81 148 ASP A N 1
ATOM 1142 C CA . ASP A 1 148 ? 14.695 -7.054 -19.571 1.00 77.81 148 ASP A CA 1
ATOM 1143 C C . ASP A 1 148 ? 14.537 -7.779 -18.233 1.00 77.81 148 ASP A C 1
ATOM 1145 O O . ASP A 1 148 ? 13.807 -7.319 -17.368 1.00 77.81 148 ASP A O 1
ATOM 1149 N N . ASN A 1 149 ? 15.211 -8.913 -18.029 1.00 79.50 149 ASN A N 1
ATOM 1150 C CA . ASN A 1 149 ? 15.071 -9.674 -16.793 1.00 79.50 149 ASN A CA 1
ATOM 1151 C C . ASN A 1 149 ? 16.098 -9.235 -15.743 1.00 79.50 149 ASN A C 1
ATOM 1153 O O . ASN A 1 149 ? 17.310 -9.252 -15.983 1.00 79.50 149 ASN A O 1
ATOM 1157 N N . LEU A 1 150 ? 15.616 -8.895 -14.550 1.00 82.31 150 LEU A N 1
ATOM 1158 C CA . LEU A 1 150 ? 16.471 -8.668 -13.395 1.00 82.31 150 LEU A CA 1
ATOM 1159 C C . LEU A 1 150 ? 16.936 -10.023 -12.855 1.00 82.31 150 LEU A C 1
ATOM 1161 O O . LEU A 1 150 ? 16.128 -10.869 -12.488 1.00 82.31 150 LEU A O 1
ATOM 1165 N N . GLN A 1 151 ? 18.250 -10.233 -12.762 1.00 81.25 151 GLN A N 1
ATOM 1166 C CA . GLN A 1 151 ? 18.832 -11.448 -12.172 1.00 81.25 151 GLN A CA 1
ATOM 1167 C C . GLN A 1 151 ? 18.753 -11.421 -10.634 1.00 81.25 151 GLN A C 1
ATOM 1169 O O . GLN A 1 151 ? 19.755 -11.583 -9.939 1.00 81.25 151 GLN A O 1
ATOM 1174 N N . ILE A 1 152 ? 17.559 -11.169 -10.097 1.00 86.19 152 ILE A N 1
ATOM 1175 C CA . ILE A 1 152 ? 17.282 -11.130 -8.664 1.00 86.19 152 ILE A CA 1
ATOM 1176 C C . ILE A 1 152 ? 16.557 -12.432 -8.309 1.00 86.19 152 ILE A C 1
ATOM 1178 O O . ILE A 1 152 ? 15.426 -12.637 -8.754 1.00 86.19 152 ILE A O 1
ATOM 1182 N N . PRO A 1 153 ? 17.184 -13.342 -7.541 1.00 89.06 153 PRO A N 1
ATOM 1183 C CA . PRO A 1 153 ? 16.512 -14.558 -7.115 1.00 89.06 153 PRO A CA 1
ATOM 1184 C C . PRO A 1 153 ? 15.362 -14.214 -6.170 1.00 89.06 153 PRO A C 1
ATOM 1186 O O . PRO A 1 153 ? 15.456 -13.278 -5.376 1.00 89.06 153 PRO A O 1
ATOM 1189 N N . ALA A 1 154 ? 14.292 -15.004 -6.226 1.00 93.19 154 ALA A N 1
ATOM 1190 C CA . ALA A 1 154 ? 13.220 -14.884 -5.253 1.00 93.19 154 ALA A CA 1
ATOM 1191 C C . ALA A 1 154 ? 13.750 -15.191 -3.845 1.00 93.19 154 ALA A C 1
ATOM 1193 O O . ALA A 1 154 ? 14.487 -16.163 -3.662 1.00 93.19 154 ALA A O 1
ATOM 1194 N N . PHE A 1 155 ? 13.343 -14.399 -2.860 1.00 93.62 155 PHE A N 1
ATOM 1195 C CA . PHE A 1 155 ? 13.800 -14.527 -1.479 1.00 93.62 155 PHE A CA 1
ATOM 1196 C C . PHE A 1 155 ? 12.616 -14.526 -0.502 1.00 93.62 155 PHE A C 1
ATOM 1198 O O . PHE A 1 155 ? 11.566 -13.949 -0.805 1.00 93.62 155 PHE A O 1
ATOM 1205 N N . PRO A 1 156 ? 12.746 -15.202 0.651 1.00 94.88 156 PRO A N 1
ATOM 1206 C CA . PRO A 1 156 ? 11.714 -15.201 1.674 1.00 94.88 156 PRO A CA 1
ATOM 1207 C C . PRO A 1 156 ? 11.780 -13.926 2.522 1.00 94.88 156 PRO A C 1
ATOM 1209 O O . PRO A 1 156 ? 12.856 -13.424 2.843 1.00 94.88 156 PRO A O 1
ATOM 1212 N N . VAL A 1 157 ? 10.611 -13.438 2.919 1.00 93.00 157 VAL A N 1
ATOM 1213 C CA . VAL A 1 157 ? 10.402 -12.380 3.908 1.00 93.00 157 VAL A CA 1
ATOM 1214 C C . VAL A 1 157 ? 9.434 -12.915 4.956 1.00 93.00 157 VAL A C 1
ATOM 1216 O O . VAL A 1 157 ? 8.372 -13.442 4.619 1.00 93.00 157 VAL A O 1
ATOM 1219 N N . TYR A 1 158 ? 9.776 -12.777 6.235 1.00 91.56 158 TYR A N 1
ATOM 1220 C CA . TYR A 1 158 ? 8.949 -13.291 7.323 1.00 91.56 158 TYR A CA 1
ATOM 1221 C C . TYR A 1 158 ? 8.013 -12.199 7.835 1.00 91.56 158 TYR A C 1
ATOM 1223 O O . TYR A 1 158 ? 8.396 -11.260 8.530 1.00 91.56 158 TYR A O 1
ATOM 1231 N N . THR A 1 159 ? 6.746 -12.313 7.454 1.00 91.50 159 THR A N 1
ATOM 1232 C CA . THR A 1 159 ? 5.692 -11.373 7.838 1.00 91.50 159 THR A CA 1
ATOM 1233 C C . THR A 1 159 ? 4.905 -11.895 9.038 1.00 91.50 159 THR A C 1
ATOM 1235 O O . THR A 1 159 ? 5.089 -13.020 9.500 1.00 91.50 159 THR A O 1
ATOM 1238 N N . ARG A 1 160 ? 3.950 -11.097 9.526 1.00 88.88 160 ARG A N 1
ATOM 1239 C CA . ARG A 1 160 ? 3.000 -11.547 10.557 1.00 88.88 160 ARG A CA 1
ATOM 1240 C C . ARG A 1 160 ? 2.079 -12.666 10.080 1.00 88.88 160 ARG A C 1
ATOM 1242 O O . ARG A 1 160 ? 1.594 -13.419 10.913 1.00 88.88 160 ARG A O 1
ATOM 1249 N N . SER A 1 161 ? 1.856 -12.763 8.769 1.00 91.38 161 SER A N 1
ATOM 1250 C CA . SER A 1 161 ? 1.059 -13.827 8.160 1.00 91.38 161 SER A CA 1
ATOM 1251 C C . SER A 1 161 ? 1.851 -15.124 7.969 1.00 91.38 161 SER A C 1
ATOM 1253 O O . SER A 1 161 ? 1.248 -16.146 7.654 1.00 91.38 161 SER A O 1
ATOM 1255 N N . GLY A 1 162 ? 3.179 -15.093 8.139 1.00 92.62 162 GLY A N 1
ATOM 1256 C CA . GLY A 1 162 ? 4.086 -16.206 7.864 1.00 92.62 162 GLY A CA 1
ATOM 1257 C C . GLY A 1 162 ? 5.144 -15.869 6.810 1.00 92.62 162 GLY A C 1
ATOM 1258 O O . GLY A 1 162 ? 5.460 -14.698 6.570 1.00 92.62 162 GLY A O 1
ATOM 1259 N N . GLU A 1 163 ? 5.700 -16.905 6.189 1.00 94.88 163 GLU A N 1
ATOM 1260 C CA . GLU A 1 163 ? 6.727 -16.802 5.152 1.00 94.88 163 GLU A CA 1
ATOM 1261 C C . GLU A 1 163 ? 6.108 -16.341 3.829 1.00 94.88 163 GLU A C 1
ATOM 1263 O O . GLU A 1 163 ? 5.274 -17.030 3.234 1.00 94.88 163 GLU A O 1
ATOM 1268 N N . VAL A 1 164 ? 6.536 -15.177 3.350 1.00 96.44 164 VAL A N 1
ATOM 1269 C CA . VAL A 1 164 ? 6.147 -14.612 2.058 1.00 96.44 164 VAL A CA 1
ATOM 1270 C C . VAL A 1 164 ? 7.339 -14.681 1.122 1.00 96.44 164 VAL A C 1
ATOM 1272 O O . VAL A 1 164 ? 8.400 -14.137 1.406 1.00 96.44 164 VAL A O 1
ATOM 1275 N N . ARG A 1 165 ? 7.161 -15.324 -0.027 1.00 96.44 165 ARG A N 1
ATOM 1276 C CA . ARG A 1 165 ? 8.163 -15.358 -1.086 1.00 96.44 165 ARG A CA 1
ATOM 1277 C C . ARG A 1 165 ? 7.992 -14.138 -1.984 1.00 96.44 165 ARG A C 1
ATOM 1279 O O . ARG A 1 165 ? 6.904 -13.925 -2.523 1.00 96.44 165 ARG A O 1
ATOM 1286 N N . VAL A 1 166 ? 9.063 -13.366 -2.141 1.00 96.12 166 VAL A N 1
ATOM 1287 C CA . VAL A 1 166 ? 9.101 -12.150 -2.960 1.00 96.12 166 VAL A CA 1
ATOM 1288 C C . VAL A 1 166 ? 9.935 -12.401 -4.214 1.00 96.12 166 VAL A C 1
ATOM 1290 O O . VAL A 1 166 ? 11.065 -12.879 -4.120 1.00 96.12 166 VAL A O 1
ATOM 1293 N N . SER A 1 167 ? 9.384 -12.075 -5.381 1.00 94.94 167 SER A N 1
ATOM 1294 C CA . SER A 1 167 ? 10.073 -12.037 -6.676 1.00 94.94 167 SER A CA 1
ATOM 1295 C C . SER A 1 167 ? 9.902 -10.668 -7.333 1.00 94.94 167 SER A C 1
ATOM 1297 O O . SER A 1 167 ? 8.976 -9.920 -7.021 1.00 94.94 167 SER A O 1
ATOM 1299 N N . VAL A 1 168 ? 10.819 -10.328 -8.238 1.00 93.69 168 VAL A N 1
ATOM 1300 C CA . VAL A 1 168 ? 10.741 -9.115 -9.057 1.00 93.69 168 VAL A CA 1
ATOM 1301 C C . VAL A 1 168 ? 10.582 -9.552 -10.508 1.00 93.69 168 VAL A C 1
ATOM 1303 O O . VAL A 1 168 ? 11.475 -10.195 -11.052 1.00 93.69 168 VAL A O 1
ATOM 1306 N N . GLU A 1 169 ? 9.435 -9.249 -11.112 1.00 92.94 169 GLU A N 1
ATOM 1307 C CA . GLU A 1 169 ? 9.039 -9.766 -12.430 1.00 92.94 169 GLU A CA 1
ATOM 1308 C C . GLU A 1 169 ? 8.806 -8.610 -13.412 1.00 92.94 169 GLU A C 1
ATOM 1310 O O . GLU A 1 169 ? 8.145 -7.630 -13.070 1.00 92.94 169 GLU A O 1
ATOM 1315 N N . TYR A 1 170 ? 9.365 -8.701 -14.623 1.00 93.06 170 TYR A N 1
ATOM 1316 C CA . TYR A 1 170 ? 9.178 -7.690 -15.669 1.00 93.06 170 TYR A CA 1
ATOM 1317 C C . TYR A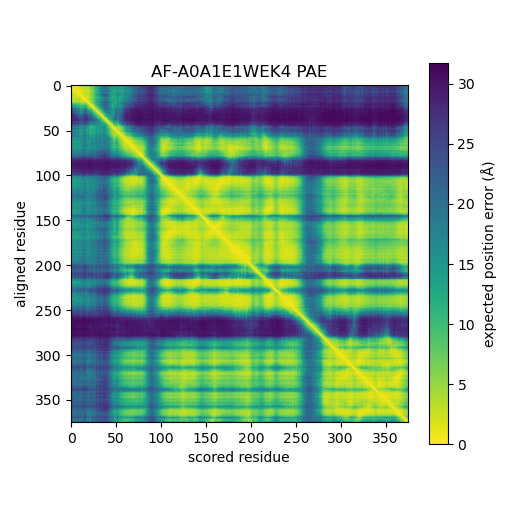 1 170 ? 7.735 -7.701 -16.195 1.00 93.06 170 TYR A C 1
ATOM 1319 O O . TYR A 1 170 ? 7.180 -8.767 -16.462 1.00 93.06 170 TYR A O 1
ATOM 1327 N N . VAL A 1 171 ? 7.141 -6.516 -16.359 1.00 93.38 171 VAL A N 1
ATOM 1328 C CA . VAL A 1 171 ? 5.767 -6.331 -16.845 1.00 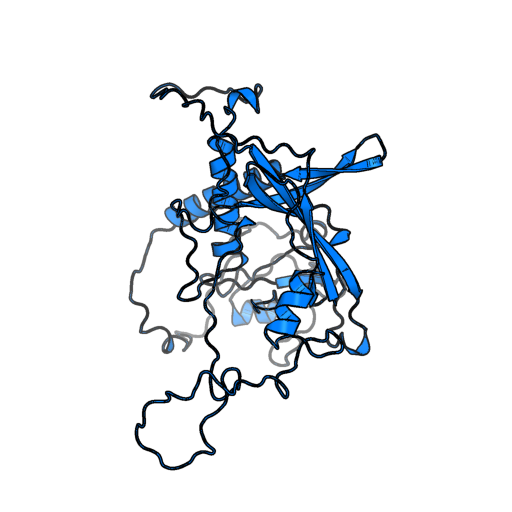93.38 171 VAL A CA 1
ATOM 1329 C C . VAL A 1 171 ? 5.805 -5.623 -18.208 1.00 93.38 171 VAL A C 1
ATOM 1331 O O . VAL A 1 171 ? 5.901 -4.395 -18.245 1.00 93.38 171 VAL A O 1
ATOM 1334 N N . PRO A 1 172 ? 5.749 -6.362 -19.333 1.00 89.06 172 PRO A N 1
ATOM 1335 C CA . PRO A 1 172 ? 5.887 -5.774 -20.669 1.00 89.06 172 PRO A CA 1
ATOM 1336 C C . PRO A 1 172 ? 4.680 -4.930 -21.095 1.00 89.06 172 PRO A C 1
ATOM 1338 O O . PRO A 1 172 ? 4.842 -3.952 -21.814 1.00 89.06 172 PRO A O 1
ATOM 1341 N N . ASP A 1 173 ? 3.483 -5.279 -20.622 1.00 89.31 173 ASP A N 1
ATOM 1342 C CA . ASP A 1 173 ? 2.223 -4.697 -21.101 1.00 89.31 173 ASP A CA 1
ATOM 1343 C C . ASP A 1 173 ? 1.767 -3.433 -20.338 1.00 89.31 173 ASP A C 1
ATOM 1345 O O . ASP A 1 173 ? 0.644 -2.958 -20.540 1.00 89.31 173 ASP A O 1
ATOM 1349 N N . ALA A 1 174 ? 2.574 -2.933 -19.400 1.00 91.38 174 ALA A N 1
ATOM 1350 C CA . ALA A 1 174 ? 2.224 -1.777 -18.573 1.00 91.38 174 ALA A CA 1
ATOM 1351 C C . ALA A 1 174 ? 2.459 -0.448 -19.312 1.00 91.38 174 ALA A C 1
ATOM 1353 O O . ALA A 1 174 ? 3.424 -0.312 -20.067 1.00 91.38 174 ALA A O 1
ATOM 1354 N N . ASP A 1 175 ? 1.621 0.563 -19.056 1.00 91.69 175 ASP A N 1
ATOM 1355 C CA . ASP A 1 175 ? 1.840 1.918 -19.574 1.00 91.69 175 ASP A CA 1
ATOM 1356 C C . ASP A 1 175 ? 2.936 2.617 -18.761 1.00 91.69 175 ASP A C 1
ATOM 1358 O O . ASP A 1 175 ? 2.694 3.248 -17.730 1.00 91.69 175 ASP A O 1
ATOM 1362 N N . VAL A 1 176 ? 4.166 2.493 -19.253 1.00 93.06 176 VAL A N 1
ATOM 1363 C CA . VAL A 1 176 ? 5.382 3.045 -18.641 1.00 93.06 176 VAL A CA 1
ATOM 1364 C C . VAL A 1 176 ? 5.770 4.422 -19.181 1.00 93.06 176 VAL A C 1
ATOM 1366 O O . VAL A 1 176 ? 6.854 4.904 -18.857 1.00 93.06 176 VAL A O 1
ATOM 1369 N N . ARG A 1 177 ? 4.913 5.069 -19.984 1.00 92.25 177 ARG A N 1
ATOM 1370 C CA . ARG A 1 177 ? 5.179 6.414 -20.517 1.00 92.25 177 ARG A CA 1
ATOM 1371 C C . ARG A 1 177 ? 5.221 7.435 -19.388 1.00 92.25 177 ARG A C 1
ATOM 1373 O O . ARG A 1 177 ? 4.285 7.528 -18.580 1.00 92.25 177 ARG A O 1
ATOM 1380 N N . VAL A 1 178 ? 6.276 8.239 -19.358 1.00 92.12 178 VAL A N 1
ATOM 1381 C CA . VAL A 1 178 ? 6.511 9.256 -18.336 1.00 92.12 178 VAL A CA 1
ATOM 1382 C C . VAL A 1 178 ? 6.498 10.635 -18.981 1.00 92.12 178 VAL A C 1
ATOM 1384 O O . VAL A 1 178 ? 7.404 11.008 -19.719 1.00 92.12 178 VAL A O 1
ATOM 1387 N N . SER A 1 179 ? 5.495 11.430 -18.617 1.00 93.25 179 SER A N 1
ATOM 1388 C CA . SER A 1 179 ? 5.449 12.868 -18.876 1.00 93.25 179 SER A CA 1
ATOM 1389 C C . SER A 1 179 ? 5.944 13.680 -17.672 1.00 93.25 179 SER A C 1
ATOM 1391 O O . SER A 1 179 ? 6.047 13.143 -16.559 1.00 93.25 179 SER A O 1
ATOM 1393 N N . PRO A 1 180 ? 6.195 14.996 -17.819 1.00 89.81 180 PRO A N 1
ATOM 1394 C CA . PRO A 1 180 ? 6.537 15.856 -16.688 1.00 89.81 180 PRO A CA 1
ATOM 1395 C C . PRO A 1 180 ? 5.506 15.809 -15.546 1.00 89.81 180 PRO A C 1
ATOM 1397 O O . PRO A 1 180 ? 5.899 15.798 -14.374 1.00 89.81 180 PRO A O 1
ATOM 1400 N N . ARG A 1 181 ? 4.198 15.729 -15.850 1.00 90.81 181 ARG A N 1
ATOM 1401 C CA . ARG A 1 181 ? 3.137 15.552 -14.840 1.00 90.81 181 ARG A CA 1
ATOM 1402 C C . ARG A 1 181 ? 3.232 14.193 -14.152 1.00 90.81 181 ARG A C 1
ATOM 1404 O O . ARG A 1 181 ? 3.321 14.158 -12.924 1.00 90.81 181 ARG A O 1
ATOM 1411 N N . ARG A 1 182 ? 3.277 13.088 -14.907 1.00 91.88 182 ARG A N 1
ATOM 1412 C CA . ARG A 1 182 ? 3.398 11.728 -14.342 1.00 91.88 182 ARG A CA 1
ATOM 1413 C C . ARG A 1 182 ? 4.657 11.581 -13.482 1.00 91.88 182 ARG A C 1
ATOM 1415 O O . ARG A 1 182 ? 4.595 11.047 -12.376 1.00 91.88 182 ARG A O 1
ATOM 1422 N N . GLY A 1 183 ? 5.777 12.161 -13.913 1.00 90.25 183 GLY A N 1
ATOM 1423 C CA . GLY A 1 183 ? 7.021 12.201 -13.143 1.00 90.25 183 GLY A CA 1
ATOM 1424 C C . GLY A 1 183 ? 6.920 12.988 -11.827 1.00 90.25 183 GLY A C 1
ATOM 1425 O O . GLY A 1 183 ? 7.619 12.668 -10.862 1.00 90.25 183 GLY A O 1
ATOM 1426 N N . ARG A 1 184 ? 6.053 14.010 -11.728 1.00 89.62 184 ARG A N 1
ATOM 1427 C CA . ARG A 1 184 ? 5.752 14.679 -10.444 1.00 89.62 184 ARG A CA 1
ATOM 1428 C C . ARG A 1 184 ? 4.934 13.779 -9.519 1.00 89.62 184 ARG A C 1
ATOM 1430 O O . ARG A 1 184 ? 5.277 13.693 -8.340 1.00 89.62 184 ARG A O 1
ATOM 1437 N N . LEU A 1 185 ? 3.914 13.100 -10.045 1.00 92.50 185 LEU A N 1
ATOM 1438 C CA . LEU A 1 185 ? 3.062 12.186 -9.276 1.00 92.50 185 LEU A CA 1
ATOM 1439 C C . LEU A 1 185 ? 3.880 11.048 -8.651 1.00 92.50 185 LEU A C 1
ATOM 1441 O O . LEU A 1 185 ? 3.845 10.849 -7.439 1.00 92.50 185 LEU A O 1
ATOM 1445 N N . VAL A 1 186 ? 4.703 10.374 -9.458 1.00 92.69 186 VAL A N 1
ATOM 1446 C CA . VAL A 1 186 ? 5.553 9.261 -9.009 1.00 92.69 186 VAL A CA 1
ATOM 1447 C C . VAL A 1 186 ? 6.550 9.703 -7.932 1.00 92.69 186 VAL A C 1
ATOM 1449 O O . VAL A 1 186 ? 6.651 9.078 -6.874 1.00 92.69 186 VAL A O 1
ATOM 1452 N N . ARG A 1 187 ? 7.255 10.826 -8.144 1.00 88.38 187 ARG A N 1
ATOM 1453 C CA . ARG A 1 187 ? 8.183 11.375 -7.138 1.00 88.38 187 ARG A CA 1
ATOM 1454 C C . ARG A 1 187 ? 7.469 11.748 -5.843 1.00 88.38 187 ARG A C 1
ATOM 1456 O O . ARG A 1 187 ? 8.013 11.527 -4.758 1.00 88.38 187 ARG A O 1
ATOM 1463 N N . ARG A 1 188 ? 6.263 12.320 -5.942 1.00 89.38 188 ARG A N 1
ATOM 1464 C CA . ARG A 1 188 ? 5.460 12.687 -4.774 1.00 89.38 188 ARG A CA 1
ATOM 1465 C C . ARG A 1 188 ? 5.045 11.451 -3.984 1.00 89.38 188 ARG A C 1
ATOM 1467 O O . ARG A 1 188 ? 5.228 11.447 -2.771 1.00 89.38 188 ARG A O 1
ATOM 1474 N N . PHE A 1 189 ? 4.557 10.418 -4.662 1.00 92.12 189 PHE A N 1
ATOM 1475 C CA . PHE A 1 189 ? 4.173 9.159 -4.036 1.00 92.12 189 PHE A CA 1
ATOM 1476 C C . PHE A 1 189 ? 5.347 8.490 -3.322 1.00 92.12 189 PHE A C 1
ATOM 1478 O O . PHE A 1 189 ? 5.237 8.173 -2.140 1.00 92.12 189 PHE A O 1
ATOM 1485 N N . MET A 1 190 ? 6.501 8.354 -3.985 1.00 88.44 190 MET A N 1
ATOM 1486 C CA . MET A 1 190 ? 7.682 7.758 -3.355 1.00 88.44 190 MET A CA 1
ATOM 1487 C C . MET A 1 190 ? 8.073 8.522 -2.082 1.00 88.44 190 MET A C 1
ATOM 1489 O O . MET A 1 190 ? 8.306 7.918 -1.036 1.00 88.44 190 MET A O 1
ATOM 1493 N N . ARG A 1 191 ? 8.085 9.861 -2.132 1.00 85.44 191 ARG A N 1
ATOM 1494 C CA . ARG A 1 191 ? 8.346 10.689 -0.947 1.00 85.44 191 ARG A CA 1
ATOM 1495 C C . ARG A 1 191 ? 7.312 10.452 0.153 1.00 85.44 191 ARG A C 1
ATOM 1497 O O . ARG A 1 191 ? 7.706 10.292 1.303 1.00 85.44 191 ARG A O 1
ATOM 1504 N N . PHE A 1 192 ? 6.027 10.413 -0.190 1.00 88.25 192 PHE A N 1
ATOM 1505 C CA . PHE A 1 192 ? 4.939 10.174 0.758 1.00 88.25 192 PHE A CA 1
ATOM 1506 C C . PHE A 1 192 ? 5.095 8.826 1.479 1.00 88.25 192 PHE A C 1
ATOM 1508 O O . PHE A 1 192 ? 5.065 8.780 2.708 1.00 88.25 192 PHE A O 1
ATOM 1515 N N . VAL A 1 193 ? 5.375 7.742 0.748 1.00 88.62 193 VAL A N 1
ATOM 1516 C CA . VAL A 1 193 ? 5.575 6.406 1.335 1.00 88.62 193 VAL A CA 1
ATOM 1517 C C . VAL A 1 193 ? 6.731 6.397 2.342 1.00 88.62 193 VAL A C 1
ATOM 1519 O O . VAL A 1 193 ? 6.578 5.906 3.459 1.00 88.62 193 VAL A O 1
ATOM 1522 N N . PHE A 1 194 ? 7.893 6.957 1.996 1.00 83.31 194 PHE A N 1
ATOM 1523 C CA . PHE A 1 194 ? 9.060 6.895 2.885 1.00 83.31 194 PHE A CA 1
ATOM 1524 C C . PHE A 1 194 ? 9.026 7.910 4.036 1.00 83.31 194 PHE A C 1
ATOM 1526 O O . PHE A 1 194 ? 9.516 7.598 5.126 1.00 83.31 194 PHE A O 1
ATOM 1533 N N . ALA A 1 195 ? 8.467 9.103 3.812 1.00 81.38 195 ALA A N 1
ATOM 1534 C CA . ALA A 1 195 ? 8.441 10.178 4.802 1.00 81.38 195 ALA A CA 1
ATOM 1535 C C . ALA A 1 195 ? 7.248 10.074 5.761 1.00 81.38 195 ALA A C 1
ATOM 1537 O O . ALA A 1 195 ? 7.443 10.192 6.967 1.00 81.38 195 ALA A O 1
ATOM 1538 N N . GLU A 1 196 ? 6.043 9.807 5.249 1.00 80.88 196 GLU A N 1
ATOM 1539 C CA . GLU A 1 196 ? 4.798 9.882 6.027 1.00 80.88 196 GLU A CA 1
ATOM 1540 C C . GLU A 1 196 ? 4.317 8.507 6.501 1.00 80.88 196 GLU A C 1
ATOM 1542 O O . GLU A 1 196 ? 3.918 8.370 7.661 1.00 80.88 196 GLU A O 1
ATOM 1547 N N . VAL A 1 197 ? 4.381 7.488 5.629 1.00 84.19 197 VAL A N 1
ATOM 1548 C CA . VAL A 1 197 ? 3.879 6.133 5.929 1.00 84.19 197 VAL A CA 1
ATOM 1549 C C . VAL A 1 197 ? 4.904 5.337 6.736 1.00 84.19 197 VAL A C 1
ATOM 1551 O O . VAL A 1 197 ? 4.628 4.915 7.856 1.00 84.19 197 VAL A O 1
ATOM 1554 N N . LEU A 1 198 ? 6.110 5.147 6.192 1.00 82.50 198 LEU A N 1
ATOM 1555 C CA . LEU A 1 198 ? 7.169 4.370 6.846 1.00 82.50 198 LEU A CA 1
ATOM 1556 C C . LEU A 1 198 ? 7.978 5.190 7.860 1.00 82.50 198 LEU A C 1
ATOM 1558 O O . LEU A 1 198 ? 8.622 4.611 8.735 1.00 82.50 198 LEU A O 1
ATOM 1562 N N . ARG A 1 199 ? 7.977 6.525 7.727 1.00 76.88 199 ARG A N 1
ATOM 1563 C CA . ARG A 1 199 ? 8.703 7.475 8.591 1.00 76.88 199 ARG A CA 1
ATOM 1564 C C . ARG A 1 199 ? 10.160 7.080 8.828 1.00 76.88 199 ARG A C 1
ATOM 1566 O O . ARG A 1 199 ? 10.671 7.136 9.950 1.00 76.88 199 ARG A O 1
ATOM 1573 N N . VAL A 1 200 ? 10.855 6.658 7.770 1.00 69.06 200 VAL A N 1
ATOM 1574 C CA . VAL A 1 200 ? 12.233 6.161 7.881 1.00 69.06 200 VAL A CA 1
ATOM 1575 C C . VAL A 1 200 ? 13.185 7.335 8.131 1.00 69.06 200 VAL A C 1
ATOM 1577 O O . VAL A 1 200 ? 13.764 7.899 7.210 1.00 69.06 200 VAL A O 1
ATOM 1580 N N . ARG A 1 201 ? 13.375 7.704 9.401 1.00 56.62 201 ARG A N 1
ATOM 1581 C CA . ARG A 1 201 ? 14.347 8.716 9.851 1.00 56.62 201 ARG A CA 1
ATOM 1582 C C . ARG A 1 201 ? 15.544 8.039 10.517 1.00 56.62 201 ARG A C 1
ATOM 1584 O O . ARG A 1 201 ? 15.743 8.143 11.723 1.00 56.62 201 ARG A O 1
ATOM 1591 N N . ARG A 1 202 ? 16.360 7.309 9.749 1.00 58.03 202 ARG A N 1
ATOM 1592 C CA . ARG A 1 202 ? 17.666 6.823 10.241 1.00 58.03 202 ARG A CA 1
ATOM 1593 C C . ARG A 1 202 ? 18.791 7.747 9.787 1.00 58.03 202 ARG A C 1
ATOM 1595 O O . ARG A 1 202 ? 18.853 8.124 8.617 1.00 58.03 202 ARG A O 1
ATOM 1602 N N . ARG A 1 203 ? 19.724 8.062 10.696 1.00 45.88 203 ARG A N 1
ATOM 1603 C CA . ARG A 1 203 ? 20.991 8.736 10.354 1.00 45.88 203 ARG A CA 1
ATOM 1604 C C . ARG A 1 203 ? 21.684 7.925 9.243 1.00 45.88 203 ARG A C 1
ATOM 1606 O O . ARG A 1 203 ? 21.988 6.753 9.442 1.00 45.88 203 ARG A O 1
ATOM 1613 N N . GLY A 1 204 ? 21.852 8.526 8.062 1.00 53.41 204 GLY A N 1
ATOM 1614 C CA . GLY A 1 204 ? 22.450 7.894 6.873 1.00 53.41 204 GLY A CA 1
ATOM 1615 C C . GLY A 1 204 ? 21.473 7.301 5.842 1.00 53.41 204 GLY A C 1
ATOM 1616 O O . GLY A 1 204 ? 21.923 6.865 4.790 1.00 53.41 204 GLY A O 1
ATOM 1617 N N . MET A 1 205 ? 20.158 7.307 6.092 1.00 59.09 205 MET A N 1
ATOM 1618 C CA . MET A 1 205 ? 19.121 6.919 5.120 1.00 59.09 205 MET A CA 1
ATOM 1619 C C . MET A 1 205 ? 18.238 8.130 4.809 1.00 59.09 205 MET A C 1
ATOM 1621 O O . MET A 1 205 ? 17.106 8.220 5.274 1.00 59.09 205 MET A O 1
ATOM 1625 N N . LYS A 1 206 ? 18.782 9.106 4.077 1.00 58.84 206 LYS A N 1
ATOM 1626 C CA . LYS A 1 206 ? 18.011 10.257 3.590 1.00 58.84 206 LYS A CA 1
ATOM 1627 C C . LYS A 1 206 ? 17.570 9.984 2.156 1.00 58.84 206 LYS A C 1
ATOM 1629 O O . LYS A 1 206 ? 18.404 9.634 1.324 1.00 58.84 206 LYS A O 1
ATOM 1634 N N . LEU A 1 207 ? 16.281 10.169 1.872 1.00 63.12 207 LEU A N 1
ATOM 1635 C CA . LEU A 1 207 ? 15.781 10.194 0.501 1.00 63.12 207 LEU A CA 1
ATOM 1636 C C . LEU A 1 207 ? 16.341 11.450 -0.177 1.00 63.12 207 LEU A C 1
ATOM 1638 O O . LEU A 1 207 ? 15.930 12.568 0.140 1.00 63.12 207 LEU A O 1
ATOM 1642 N N . GLN A 1 208 ? 17.318 11.275 -1.063 1.00 62.47 208 GLN A N 1
ATOM 1643 C CA . GLN A 1 208 ? 17.843 12.382 -1.853 1.00 62.47 208 GLN A CA 1
ATOM 1644 C C . GLN A 1 208 ? 16.775 12.778 -2.877 1.00 62.47 208 GLN A C 1
ATOM 1646 O O . GLN A 1 208 ? 16.251 11.935 -3.599 1.00 62.47 208 GLN A O 1
ATOM 1651 N N . SER A 1 209 ? 16.380 14.054 -2.867 1.00 56.50 209 SER A N 1
ATOM 1652 C CA . SER A 1 209 ? 15.343 14.571 -3.774 1.00 56.50 209 SER A CA 1
ATOM 1653 C C . SER A 1 209 ? 15.894 14.979 -5.143 1.00 56.50 209 SER A C 1
ATOM 1655 O O . SER A 1 209 ? 15.109 15.173 -6.070 1.00 56.50 209 SER A O 1
ATOM 1657 N N . GLU A 1 210 ? 17.216 15.088 -5.268 1.00 55.47 210 GLU A N 1
ATOM 1658 C CA . GLU A 1 210 ? 17.921 15.488 -6.484 1.00 55.47 210 GLU A CA 1
ATOM 1659 C C . GLU A 1 210 ? 18.724 14.304 -7.025 1.00 55.47 210 GLU A C 1
ATOM 1661 O O . GLU A 1 210 ? 19.280 13.522 -6.250 1.00 55.47 210 GLU A O 1
ATOM 1666 N N . GLY A 1 211 ? 18.700 14.138 -8.351 1.00 54.31 211 GLY A N 1
ATOM 1667 C CA . GLY A 1 211 ? 19.186 12.955 -9.058 1.00 54.31 211 GLY A CA 1
ATOM 1668 C C . GLY A 1 211 ? 20.665 12.692 -8.800 1.00 54.31 211 GLY A C 1
ATOM 1669 O O . GLY A 1 211 ? 21.533 13.256 -9.454 1.00 54.31 211 GLY A O 1
ATOM 1670 N N . SER A 1 212 ? 20.950 11.801 -7.858 1.00 55.84 212 SER A N 1
ATOM 1671 C CA . SER A 1 212 ? 22.283 11.247 -7.652 1.00 55.84 212 SER A CA 1
ATOM 1672 C C . SER A 1 212 ? 22.443 10.040 -8.559 1.00 55.84 212 SER A C 1
ATOM 1674 O O . SER A 1 212 ? 21.611 9.148 -8.543 1.00 55.84 212 SER A O 1
ATOM 1676 N N . THR A 1 213 ? 23.516 9.950 -9.336 1.00 51.69 213 THR A N 1
ATOM 1677 C CA . THR A 1 213 ? 23.737 8.874 -10.326 1.00 51.69 213 THR A CA 1
ATOM 1678 C C . THR A 1 213 ? 23.714 7.441 -9.757 1.00 51.69 213 THR A C 1
ATOM 1680 O O . THR A 1 213 ? 23.660 6.470 -10.513 1.00 51.69 213 THR A O 1
ATOM 1683 N N . HIS A 1 214 ? 23.721 7.278 -8.429 1.00 54.59 214 HIS A N 1
ATOM 1684 C CA . HIS A 1 214 ? 23.989 6.004 -7.765 1.00 54.59 214 HIS A CA 1
ATOM 1685 C C . HIS A 1 214 ? 22.754 5.196 -7.318 1.00 54.59 214 HIS A C 1
ATOM 1687 O O . HIS A 1 214 ? 22.960 4.060 -6.899 1.00 54.59 214 HIS A O 1
ATOM 1693 N N . ASN A 1 215 ? 21.514 5.713 -7.403 1.00 64.56 215 ASN A N 1
ATOM 1694 C CA . ASN A 1 215 ? 20.259 4.980 -7.107 1.00 64.56 215 ASN A CA 1
ATOM 1695 C C . ASN A 1 215 ? 19.015 5.789 -7.551 1.00 64.56 215 ASN A C 1
ATOM 1697 O O . ASN A 1 215 ? 18.500 6.571 -6.755 1.00 64.56 215 ASN A O 1
ATOM 1701 N N . ASN A 1 216 ? 18.510 5.601 -8.778 1.00 77.81 216 ASN A N 1
ATOM 1702 C CA . ASN A 1 216 ? 17.463 6.480 -9.343 1.00 77.81 216 ASN A CA 1
ATOM 1703 C C . ASN A 1 216 ? 16.195 5.772 -9.851 1.00 77.81 216 ASN A C 1
ATOM 1705 O O . ASN A 1 216 ? 15.539 6.269 -10.757 1.00 77.81 216 ASN A O 1
ATOM 1709 N N . TYR A 1 217 ? 15.809 4.633 -9.288 1.00 88.56 217 TYR A N 1
ATOM 1710 C CA . TYR A 1 217 ? 14.502 4.043 -9.597 1.00 88.56 217 TYR A CA 1
ATOM 1711 C C . TYR A 1 217 ? 13.389 4.689 -8.761 1.00 88.56 217 TYR A C 1
ATOM 1713 O O . TYR A 1 217 ? 13.642 5.284 -7.711 1.00 88.56 217 TYR A O 1
ATOM 1721 N N . TYR A 1 218 ? 12.142 4.527 -9.200 1.00 91.25 218 TYR A N 1
ATOM 1722 C CA . TYR A 1 218 ? 10.971 4.943 -8.434 1.00 91.25 218 TYR A CA 1
ATOM 1723 C C . TYR A 1 218 ? 10.139 3.746 -7.990 1.00 91.25 218 TYR A C 1
ATOM 1725 O O . TYR A 1 218 ? 9.912 2.813 -8.756 1.00 91.25 218 TYR A O 1
ATOM 1733 N N . ILE A 1 219 ? 9.650 3.795 -6.751 1.00 93.44 219 ILE A N 1
ATOM 1734 C CA . ILE A 1 219 ? 8.613 2.877 -6.279 1.00 93.44 219 ILE A CA 1
ATOM 1735 C C . ILE A 1 219 ? 7.256 3.446 -6.681 1.00 93.44 219 ILE A C 1
ATOM 1737 O O . ILE A 1 219 ? 6.967 4.609 -6.396 1.00 93.44 219 ILE A O 1
ATOM 1741 N N . VAL A 1 220 ? 6.439 2.624 -7.332 1.00 95.62 220 VAL A N 1
ATOM 1742 C CA . VAL A 1 220 ? 5.112 2.997 -7.837 1.00 95.62 220 VAL A CA 1
ATOM 1743 C C . VAL A 1 220 ? 4.049 2.017 -7.342 1.00 95.62 220 VAL A C 1
ATOM 1745 O O . VAL A 1 220 ? 4.359 0.837 -7.153 1.00 95.62 220 VAL A O 1
ATOM 1748 N N . PRO A 1 221 ? 2.805 2.471 -7.119 1.00 96.94 221 PRO A N 1
ATOM 1749 C CA . PRO A 1 221 ? 1.694 1.573 -6.864 1.00 96.94 221 PRO A CA 1
ATOM 1750 C C . PRO A 1 221 ? 1.306 0.878 -8.170 1.00 96.94 221 PRO A C 1
ATOM 1752 O O . PRO A 1 221 ? 1.291 1.496 -9.238 1.00 96.94 221 PRO A O 1
ATOM 1755 N N . THR A 1 222 ? 0.993 -0.408 -8.088 1.00 96.06 222 THR A N 1
ATOM 1756 C CA . THR A 1 222 ? 0.489 -1.187 -9.218 1.00 96.06 222 THR A CA 1
ATOM 1757 C C . THR A 1 222 ? -0.901 -1.710 -8.919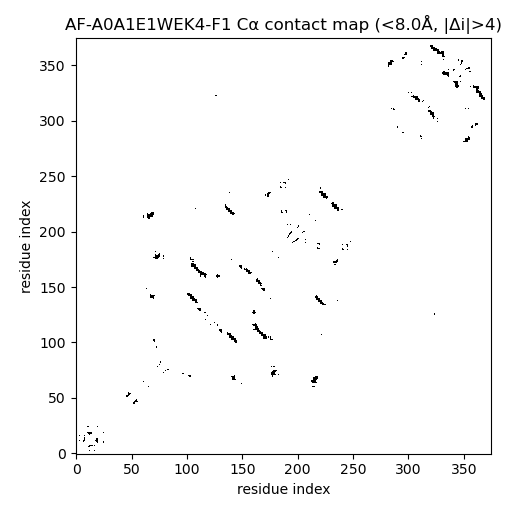 1.00 96.06 222 THR A C 1
ATOM 1759 O O . THR A 1 222 ? -1.230 -1.997 -7.769 1.00 96.06 222 THR A O 1
ATOM 1762 N N . ILE A 1 223 ? -1.710 -1.858 -9.961 1.00 95.50 223 ILE A N 1
ATOM 1763 C CA . ILE A 1 223 ? -3.053 -2.425 -9.885 1.00 95.50 223 ILE A CA 1
ATOM 1764 C C . ILE A 1 223 ? -3.175 -3.594 -10.858 1.00 95.50 223 ILE A C 1
ATOM 1766 O O . ILE A 1 223 ? -2.744 -3.525 -12.012 1.00 95.50 223 ILE A O 1
ATOM 1770 N N . LYS A 1 224 ? -3.747 -4.697 -10.374 1.00 92.12 224 LYS A N 1
ATOM 1771 C CA . LYS A 1 224 ? -4.101 -5.862 -11.182 1.00 92.12 224 LYS A CA 1
ATOM 1772 C C . LYS A 1 224 ? -5.517 -5.688 -11.719 1.00 92.12 224 LYS A C 1
ATOM 1774 O O . LYS A 1 224 ? -6.451 -5.487 -10.947 1.00 92.12 224 LYS A O 1
ATOM 1779 N N . SER A 1 225 ? -5.672 -5.814 -13.029 1.00 89.69 225 SER A N 1
ATOM 1780 C CA . SER A 1 225 ? -6.957 -5.863 -13.722 1.00 89.69 225 SER A CA 1
ATOM 1781 C C . SER A 1 225 ? 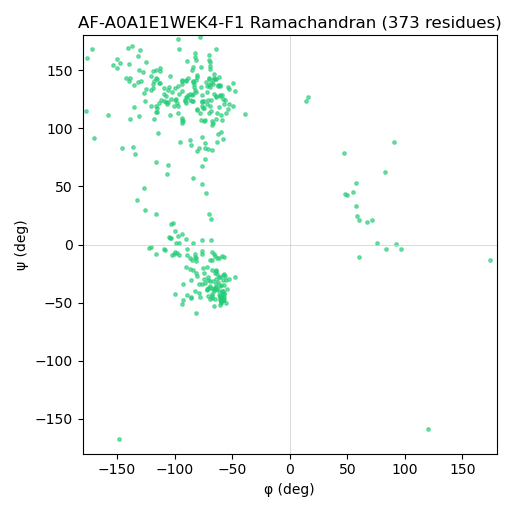-7.084 -7.175 -14.492 1.00 89.69 225 SER A C 1
ATOM 1783 O O . SER A 1 225 ? -6.102 -7.718 -14.999 1.00 89.69 225 SER A O 1
ATOM 1785 N N . THR A 1 226 ? -8.294 -7.715 -14.567 1.00 88.75 226 THR A N 1
ATOM 1786 C CA . THR A 1 226 ? -8.581 -8.904 -15.377 1.00 88.75 226 THR A CA 1
ATOM 1787 C C . THR A 1 226 ? -8.980 -8.438 -16.770 1.00 88.75 226 THR A C 1
ATOM 1789 O O . THR A 1 226 ? -9.923 -7.661 -16.904 1.00 88.75 226 THR A O 1
ATOM 1792 N N . ARG A 1 227 ? -8.248 -8.872 -17.801 1.00 84.31 227 ARG A N 1
ATOM 1793 C CA . ARG A 1 227 ? -8.624 -8.630 -19.200 1.00 84.31 227 ARG A CA 1
ATOM 1794 C C . ARG A 1 227 ? -9.850 -9.460 -19.573 1.00 84.31 227 ARG A C 1
ATOM 1796 O O . ARG A 1 227 ? -10.150 -10.457 -18.919 1.00 84.31 227 ARG A O 1
ATOM 1803 N N . GLU A 1 228 ? -10.502 -9.083 -20.667 1.00 80.69 228 GLU A N 1
ATOM 1804 C CA . GLU A 1 228 ? -11.642 -9.814 -21.243 1.00 80.69 228 GLU A CA 1
ATOM 1805 C C . GLU A 1 228 ? -11.297 -11.286 -21.544 1.00 80.69 228 GLU A C 1
ATOM 1807 O O . GLU A 1 228 ? -12.125 -12.169 -21.343 1.00 80.69 228 GLU A O 1
ATOM 1812 N N . ASP A 1 229 ? -10.032 -11.569 -21.871 1.00 79.25 229 ASP A N 1
ATOM 1813 C CA . ASP A 1 229 ? -9.510 -12.921 -22.123 1.00 79.25 229 ASP A CA 1
ATOM 1814 C C . ASP A 1 229 ? -9.265 -13.759 -20.847 1.00 79.25 229 ASP A C 1
ATOM 1816 O O . ASP A 1 229 ? -8.692 -14.847 -20.907 1.00 79.25 229 ASP A O 1
ATOM 1820 N N . GLY A 1 230 ? -9.605 -13.244 -19.660 1.00 78.94 230 GLY A N 1
ATOM 1821 C CA . GLY A 1 230 ? -9.359 -13.901 -18.369 1.00 78.94 230 GLY A CA 1
ATOM 1822 C C . GLY A 1 230 ? -7.906 -13.838 -17.877 1.00 78.94 230 GLY A C 1
ATOM 1823 O O . GLY A 1 230 ? -7.595 -14.346 -16.799 1.00 78.94 230 GLY A O 1
ATOM 1824 N N . THR A 1 231 ? -7.004 -13.194 -18.624 1.00 83.19 231 THR A N 1
ATOM 1825 C CA . THR A 1 231 ? -5.607 -12.982 -18.214 1.00 83.19 231 THR A CA 1
ATOM 1826 C C . THR A 1 231 ? -5.478 -11.791 -17.261 1.00 83.19 231 THR A C 1
ATOM 1828 O O . THR A 1 231 ? -6.150 -10.769 -17.410 1.00 83.19 231 THR A O 1
ATOM 1831 N N . SER A 1 232 ? -4.606 -11.897 -16.255 1.00 83.62 232 SER A N 1
ATOM 1832 C CA . SER A 1 232 ? -4.323 -10.783 -15.345 1.00 83.62 232 SER A CA 1
ATOM 1833 C C . SER A 1 232 ? -3.336 -9.804 -15.986 1.00 83.62 232 SER A C 1
ATOM 1835 O O . SER A 1 232 ? -2.179 -10.153 -16.217 1.00 83.62 232 SER A O 1
ATOM 1837 N N . LYS A 1 233 ? -3.769 -8.566 -16.230 1.00 89.62 233 LYS A N 1
ATOM 1838 C CA . LYS A 1 233 ? -2.902 -7.431 -16.561 1.00 89.62 233 LYS A CA 1
ATOM 1839 C C . LYS A 1 233 ? -2.495 -6.724 -15.272 1.00 89.62 233 LYS A C 1
ATOM 1841 O O . LYS A 1 233 ? -3.306 -6.544 -14.370 1.00 89.62 233 LYS A O 1
ATOM 1846 N N . MET A 1 234 ? -1.249 -6.282 -15.199 1.00 92.62 234 MET A N 1
ATOM 1847 C CA . MET A 1 234 ? -0.779 -5.399 -14.138 1.00 92.62 234 MET A CA 1
ATOM 1848 C C . MET A 1 234 ? -0.295 -4.096 -14.756 1.00 92.62 234 MET A C 1
ATOM 1850 O O . MET A 1 234 ? 0.393 -4.117 -15.773 1.00 92.62 234 MET A O 1
ATOM 1854 N N . ASP A 1 235 ? -0.688 -2.977 -14.162 1.00 94.94 235 ASP A N 1
ATOM 1855 C CA . ASP A 1 235 ? -0.339 -1.643 -14.643 1.00 94.94 235 ASP A CA 1
ATOM 1856 C C . ASP A 1 235 ? -0.021 -0.713 -13.467 1.00 94.94 235 ASP A C 1
ATOM 1858 O O . ASP A 1 235 ? -0.256 -1.065 -12.307 1.00 94.94 235 ASP A O 1
ATOM 1862 N N . ILE A 1 236 ? 0.528 0.464 -13.757 1.00 95.56 236 ILE A N 1
ATOM 1863 C CA . ILE A 1 236 ? 0.730 1.513 -12.752 1.00 95.56 236 ILE A CA 1
ATOM 1864 C C . ILE A 1 236 ? -0.633 2.112 -12.390 1.00 95.56 236 ILE A C 1
ATOM 1866 O O . ILE A 1 236 ? -1.412 2.486 -13.266 1.00 95.56 236 ILE A O 1
ATOM 1870 N N . ASP A 1 237 ? -0.920 2.231 -11.094 1.00 95.75 237 ASP A N 1
ATOM 1871 C CA . ASP A 1 237 ? -2.172 2.821 -10.615 1.00 95.75 237 ASP A CA 1
ATOM 1872 C C . ASP A 1 237 ? -2.093 4.357 -10.635 1.00 95.75 237 ASP A C 1
ATOM 1874 O O . ASP A 1 237 ? -1.809 5.017 -9.630 1.00 95.75 237 ASP A O 1
ATOM 1878 N N . TRP A 1 238 ? -2.299 4.935 -11.821 1.00 93.44 238 TRP A N 1
ATOM 1879 C CA . TRP A 1 238 ? -2.263 6.385 -12.028 1.00 93.44 238 TRP A CA 1
ATOM 1880 C C . TRP A 1 238 ? -3.370 7.118 -11.261 1.00 93.44 238 TRP A C 1
ATOM 1882 O O . TRP A 1 238 ? -3.113 8.186 -10.707 1.00 93.44 238 TRP A O 1
ATOM 1892 N N . SER A 1 239 ? -4.562 6.524 -11.156 1.00 94.06 239 SER A N 1
ATOM 1893 C CA . SER A 1 239 ? -5.672 7.059 -10.357 1.00 94.06 239 SER A CA 1
ATOM 1894 C C . SER A 1 239 ? -5.306 7.188 -8.881 1.00 94.06 239 SER A C 1
ATOM 1896 O O . SER A 1 239 ? -5.553 8.222 -8.259 1.00 94.06 239 SER A O 1
ATOM 1898 N N . PHE A 1 240 ? -4.658 6.169 -8.316 1.00 94.94 240 PHE A N 1
ATOM 1899 C CA . PHE A 1 240 ? -4.219 6.206 -6.929 1.00 94.94 240 PHE A CA 1
ATOM 1900 C C . PHE A 1 240 ? -3.080 7.207 -6.716 1.00 94.94 240 PHE A C 1
ATOM 1902 O O . PHE A 1 240 ? -3.057 7.914 -5.710 1.00 94.94 240 PHE A O 1
ATOM 1909 N N . LEU A 1 241 ? -2.159 7.334 -7.674 1.00 94.62 241 LEU A N 1
A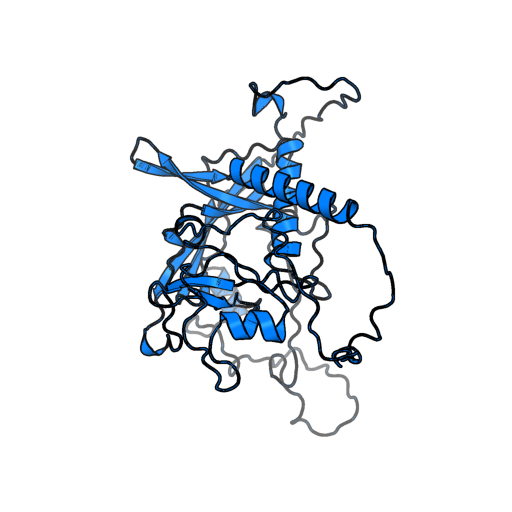TOM 1910 C CA . LEU A 1 241 ? -1.127 8.372 -7.631 1.00 94.62 241 LEU A CA 1
ATOM 1911 C C . LEU A 1 241 ? -1.722 9.789 -7.591 1.00 94.62 241 LEU A C 1
ATOM 1913 O O . LEU A 1 241 ? -1.217 10.640 -6.855 1.00 94.62 241 LEU A O 1
ATOM 1917 N N . GLU A 1 242 ? -2.788 10.046 -8.349 1.00 93.88 242 GLU A N 1
ATOM 1918 C CA . GLU A 1 242 ? -3.504 11.327 -8.329 1.00 93.88 242 GLU A CA 1
ATOM 1919 C C . GLU A 1 242 ? -4.230 11.564 -7.005 1.00 93.88 242 GLU A C 1
ATOM 1921 O O . GLU A 1 242 ? -4.115 12.655 -6.444 1.00 93.88 242 GLU A O 1
ATOM 1926 N N . LEU A 1 243 ? -4.883 10.537 -6.456 1.00 94.00 243 LEU A N 1
ATOM 1927 C CA . LEU A 1 243 ? -5.518 10.601 -5.139 1.00 94.00 243 LEU A CA 1
ATOM 1928 C C . LEU A 1 243 ? -4.510 10.982 -4.043 1.00 94.00 243 LEU A C 1
ATOM 1930 O O . LEU A 1 243 ? -4.755 11.888 -3.246 1.00 94.00 243 LEU A O 1
ATOM 1934 N N . ILE A 1 244 ? -3.340 10.333 -4.023 1.00 92.25 244 ILE A N 1
ATOM 1935 C CA . ILE A 1 244 ? -2.275 10.647 -3.061 1.00 92.25 244 ILE A CA 1
ATOM 1936 C C . ILE A 1 244 ? -1.732 12.060 -3.283 1.00 92.25 244 ILE A C 1
ATOM 1938 O O . ILE A 1 244 ? -1.437 12.767 -2.317 1.00 92.25 244 ILE A O 1
ATOM 1942 N N . TYR A 1 245 ? -1.602 12.495 -4.537 1.00 91.56 245 TYR A N 1
ATOM 1943 C CA . TYR A 1 245 ? -1.166 13.853 -4.840 1.00 91.56 245 TYR A CA 1
ATOM 1944 C C . TYR A 1 245 ? -2.134 14.891 -4.259 1.00 91.56 245 TYR A C 1
ATOM 1946 O O . TYR A 1 245 ? -1.680 15.745 -3.498 1.00 91.56 245 TYR A O 1
ATOM 1954 N N . GLN A 1 246 ? -3.438 14.768 -4.539 1.00 91.56 246 GLN A N 1
ATOM 1955 C CA . GLN A 1 246 ? -4.489 15.650 -4.011 1.00 91.56 246 GLN A CA 1
ATOM 1956 C C . GLN A 1 246 ? -4.459 15.690 -2.481 1.00 91.56 246 GLN A C 1
ATOM 1958 O O . GLN A 1 246 ? -4.316 16.763 -1.899 1.00 91.56 246 GLN A O 1
ATOM 1963 N N . HIS A 1 247 ? -4.430 14.519 -1.838 1.00 87.44 247 HIS A N 1
ATOM 1964 C CA . HIS A 1 247 ? -4.344 14.416 -0.383 1.00 87.44 247 HIS A CA 1
ATOM 1965 C C . HIS A 1 247 ? -3.111 15.134 0.194 1.00 87.44 247 HIS A C 1
ATOM 1967 O O . HIS A 1 247 ? -3.193 15.829 1.208 1.00 87.44 247 HIS A O 1
ATOM 1973 N N . THR A 1 248 ? -1.943 14.998 -0.447 1.00 84.88 248 THR A N 1
ATOM 1974 C CA . THR A 1 248 ? -0.721 15.660 0.040 1.00 84.88 248 THR A CA 1
ATOM 1975 C C . THR A 1 248 ? -0.729 17.175 -0.159 1.00 84.88 248 THR A C 1
ATOM 1977 O O . THR A 1 248 ? -0.057 17.877 0.594 1.00 84.88 248 THR A O 1
ATOM 1980 N N . GLU A 1 249 ? -1.440 17.688 -1.164 1.00 82.75 249 GLU A N 1
ATOM 1981 C CA . GLU A 1 249 ? -1.560 19.130 -1.402 1.00 82.75 249 GLU A CA 1
ATOM 1982 C C . GLU A 1 249 ? -2.585 19.766 -0.455 1.00 82.75 249 GLU A C 1
ATOM 1984 O O . GLU A 1 249 ? -2.281 20.795 0.144 1.00 82.75 249 GLU A O 1
ATOM 1989 N N . GLU A 1 250 ? -3.729 19.119 -0.220 1.00 77.88 250 GLU A N 1
ATOM 1990 C CA . GLU A 1 250 ? -4.710 19.538 0.795 1.00 77.88 250 GLU A CA 1
ATOM 1991 C C . GLU A 1 250 ? -4.081 19.602 2.189 1.00 77.88 250 GLU A C 1
ATOM 1993 O O . GLU A 1 250 ? -4.222 20.598 2.901 1.00 77.88 250 GLU A O 1
ATOM 1998 N N . LYS A 1 251 ? -3.311 18.569 2.561 1.00 74.94 251 LYS A N 1
ATOM 1999 C CA . LYS A 1 251 ? -2.596 18.535 3.841 1.00 74.94 251 LYS A CA 1
ATOM 2000 C C . LYS A 1 251 ? -1.622 19.707 3.967 1.00 74.94 251 LYS A C 1
ATOM 2002 O O . LYS A 1 251 ? -1.647 20.399 4.980 1.00 74.94 251 LYS A O 1
ATOM 2007 N N . LYS A 1 252 ? -0.820 19.985 2.934 1.00 72.19 252 LYS A N 1
ATOM 2008 C CA . LYS A 1 252 ? 0.072 21.155 2.925 1.00 72.19 252 LYS A CA 1
ATOM 2009 C C . LYS A 1 252 ? -0.693 22.463 3.079 1.00 72.19 252 LYS A C 1
ATOM 2011 O O . LYS A 1 252 ? -0.251 23.315 3.837 1.00 72.19 252 LYS A O 1
ATOM 2016 N N . HIS A 1 253 ? -1.823 22.618 2.393 1.00 59.12 253 HIS A N 1
ATOM 2017 C CA . HIS A 1 253 ? -2.652 23.815 2.521 1.00 59.12 253 HIS A CA 1
ATOM 2018 C C . HIS A 1 253 ? -3.152 23.980 3.964 1.00 59.12 253 HIS A C 1
ATOM 2020 O O . HIS A 1 253 ? -3.014 25.052 4.543 1.00 59.12 253 HIS A O 1
ATOM 2026 N N . SER A 1 254 ? -3.609 22.890 4.590 1.00 58.91 254 SER A N 1
ATOM 2027 C CA . SER A 1 254 ? -4.061 22.890 5.989 1.00 58.91 254 SER A CA 1
ATOM 2028 C C . SER A 1 254 ? -2.941 23.146 7.009 1.00 58.91 254 SER A C 1
ATOM 2030 O O . SER A 1 254 ? -3.182 23.729 8.063 1.00 58.91 254 SER A O 1
ATOM 2032 N N . GLU A 1 255 ? -1.708 22.730 6.709 1.00 57.97 255 GLU A N 1
ATOM 2033 C CA . GLU A 1 255 ? -0.529 22.998 7.542 1.00 57.97 255 GLU A CA 1
ATOM 2034 C C . GLU A 1 255 ? -0.040 24.442 7.389 1.00 57.97 255 GLU A C 1
ATOM 2036 O O . GLU A 1 255 ? 0.400 25.030 8.368 1.00 57.97 255 GLU A O 1
ATOM 2041 N N . ILE A 1 256 ? -0.160 25.032 6.195 1.00 55.75 256 ILE A N 1
ATOM 2042 C CA . ILE A 1 256 ? 0.161 26.445 5.938 1.00 55.75 256 ILE A CA 1
ATOM 2043 C C . ILE A 1 256 ? -0.884 27.373 6.580 1.00 55.75 256 ILE A C 1
ATOM 2045 O O . ILE A 1 256 ? -0.532 28.427 7.105 1.00 55.75 256 ILE A O 1
ATOM 2049 N N . GLU A 1 257 ? -2.163 26.985 6.567 1.00 39.81 257 GLU A N 1
ATOM 2050 C CA . GLU A 1 257 ? -3.253 27.731 7.212 1.00 39.81 257 GLU A CA 1
ATOM 2051 C C . GLU A 1 257 ? -3.223 27.657 8.742 1.00 39.81 257 GLU A C 1
ATOM 2053 O O . GLU A 1 257 ? -3.814 28.507 9.409 1.00 39.81 257 GLU A O 1
ATOM 2058 N N . ARG A 1 258 ? -2.524 26.674 9.322 1.00 34.31 258 ARG A N 1
ATOM 2059 C CA . ARG A 1 258 ? -2.214 26.669 10.752 1.00 34.31 258 ARG A CA 1
ATOM 2060 C C . ARG A 1 258 ? -1.067 27.654 10.979 1.00 34.31 258 ARG A C 1
ATOM 2062 O O . ARG A 1 258 ? 0.060 27.339 10.608 1.00 34.31 258 ARG A O 1
ATOM 2069 N N . PRO A 1 259 ? -1.299 28.842 11.573 1.00 30.92 259 PRO A N 1
ATOM 2070 C CA . PRO A 1 259 ? -0.204 29.761 11.837 1.00 30.92 259 PRO A CA 1
ATOM 2071 C C . PRO A 1 259 ? 0.836 29.052 12.707 1.00 30.92 259 PRO A C 1
ATOM 2073 O O . PRO A 1 259 ? 0.517 28.585 13.801 1.00 30.92 259 PRO A O 1
ATOM 2076 N N . ASN A 1 260 ? 2.066 28.965 12.190 1.00 32.03 260 ASN A N 1
ATOM 2077 C CA . ASN A 1 260 ? 3.248 28.487 12.902 1.00 32.03 260 ASN A CA 1
ATOM 2078 C C . ASN A 1 260 ? 3.463 29.348 14.151 1.00 32.03 260 ASN A C 1
ATOM 2080 O O . ASN A 1 260 ? 4.136 30.377 14.121 1.00 32.03 260 ASN A O 1
ATOM 2084 N N . LEU A 1 261 ? 2.871 28.923 15.256 1.00 33.47 261 LEU A N 1
ATOM 2085 C CA . LEU A 1 261 ? 3.208 29.380 16.587 1.00 33.47 261 LEU A CA 1
ATOM 2086 C C . LEU A 1 261 ? 4.153 28.322 17.166 1.00 33.47 261 LEU A C 1
ATOM 2088 O O . LEU A 1 261 ? 3.770 27.161 17.276 1.00 33.47 261 LEU A O 1
ATOM 2092 N N . TRP A 1 262 ? 5.355 28.773 17.538 1.00 34.03 262 TRP A N 1
ATOM 2093 C CA . TRP A 1 262 ? 6.398 28.077 18.310 1.00 34.03 262 TRP A CA 1
ATOM 2094 C C . TRP A 1 262 ? 7.446 27.277 17.508 1.00 34.03 262 TRP A C 1
ATOM 2096 O O . TRP A 1 262 ? 7.366 26.066 17.338 1.00 34.03 262 TRP A O 1
ATOM 2106 N N . HIS A 1 263 ? 8.516 27.977 17.113 1.00 36.59 263 HIS A N 1
ATOM 2107 C CA . HIS A 1 263 ? 9.868 27.423 17.214 1.00 36.59 263 HIS A CA 1
ATOM 2108 C C . HIS A 1 263 ? 10.290 27.499 18.688 1.00 36.59 263 HIS A C 1
ATOM 2110 O O . HIS A 1 263 ? 10.305 28.600 19.229 1.00 36.59 263 HIS A O 1
ATOM 2116 N N . HIS A 1 264 ? 10.640 26.375 19.314 1.00 31.92 264 HIS A N 1
ATOM 2117 C CA . HIS A 1 264 ? 11.663 26.337 20.363 1.00 31.92 264 HIS A CA 1
ATOM 2118 C C . HIS A 1 264 ? 12.235 24.915 20.502 1.00 31.92 264 HIS A C 1
ATOM 2120 O O . HIS A 1 264 ? 11.530 23.974 20.844 1.00 31.92 264 HIS A O 1
ATOM 2126 N N . ASP A 1 265 ? 13.503 24.824 20.108 1.00 30.47 265 ASP A N 1
ATOM 2127 C CA . ASP A 1 265 ? 14.600 23.900 20.424 1.00 30.47 265 ASP A CA 1
ATOM 2128 C C . ASP A 1 265 ? 14.328 22.536 21.103 1.00 30.47 265 ASP A C 1
ATOM 2130 O O . ASP A 1 265 ? 13.774 22.415 22.192 1.00 30.47 265 ASP A O 1
ATOM 2134 N N . GLU A 1 266 ? 14.863 21.496 20.451 1.00 35.50 266 GLU A N 1
ATOM 2135 C CA . GLU A 1 266 ? 14.724 20.051 20.699 1.00 35.50 266 GLU A CA 1
ATOM 2136 C C . GLU A 1 266 ? 15.425 19.507 21.976 1.00 35.50 266 GLU A C 1
ATOM 2138 O O . GLU A 1 266 ? 15.757 18.322 22.019 1.00 35.50 266 GLU A O 1
ATOM 2143 N N . GLU A 1 267 ? 15.653 20.301 23.031 1.00 33.19 267 GLU A N 1
ATOM 2144 C CA . GLU A 1 267 ? 16.407 19.839 24.224 1.00 33.19 267 GLU A CA 1
ATOM 2145 C C . GLU A 1 267 ? 15.659 19.884 25.577 1.00 33.19 267 GLU A C 1
ATOM 2147 O O . GLU A 1 267 ? 16.182 19.364 26.561 1.00 33.19 267 GLU A O 1
ATOM 2152 N N . GLU A 1 268 ? 14.406 20.359 25.659 1.00 32.41 268 GLU A N 1
ATOM 2153 C CA . GLU A 1 268 ? 13.649 20.395 26.939 1.00 32.41 268 GLU A CA 1
ATOM 2154 C C . GLU A 1 268 ? 12.481 19.384 27.070 1.00 32.41 268 GLU A C 1
ATOM 2156 O O . GLU A 1 268 ? 11.899 19.231 28.153 1.00 32.41 268 GLU A O 1
ATOM 2161 N N . GLU A 1 269 ? 12.149 18.613 26.028 1.00 38.78 269 GLU A N 1
ATOM 2162 C CA . GLU A 1 269 ? 10.916 17.797 25.994 1.00 38.78 269 GLU A CA 1
ATOM 2163 C C . GLU A 1 269 ? 10.920 16.498 26.829 1.00 38.78 269 GLU A C 1
ATOM 2165 O O . GLU A 1 269 ? 9.866 15.876 26.997 1.00 38.78 269 GLU A O 1
ATOM 2170 N N . GLU A 1 270 ? 12.037 16.092 27.444 1.00 32.22 270 GLU A N 1
ATOM 2171 C CA . GLU A 1 270 ? 12.008 15.008 28.448 1.00 32.22 270 GLU A CA 1
ATOM 2172 C C . GLU A 1 270 ? 11.457 15.461 29.814 1.00 32.22 270 GLU A C 1
ATOM 2174 O O . GLU A 1 270 ? 11.145 14.623 30.664 1.00 32.22 270 GLU A O 1
ATOM 2179 N N . SER A 1 271 ? 11.233 16.764 30.020 1.00 29.28 271 SER A N 1
ATOM 2180 C CA . SER A 1 271 ? 10.730 17.306 31.291 1.00 29.28 271 SER A CA 1
ATOM 2181 C C . SER A 1 271 ? 9.232 17.667 31.303 1.00 29.28 271 SER A C 1
ATOM 2183 O O . SER A 1 271 ? 8.654 17.859 32.377 1.00 29.28 271 SER A O 1
ATOM 2185 N N . VAL A 1 272 ? 8.538 17.643 30.156 1.00 38.50 272 VAL A N 1
ATOM 2186 C CA . VAL A 1 272 ? 7.123 18.061 30.041 1.00 38.50 272 VAL A CA 1
ATOM 2187 C C . VAL A 1 272 ? 6.177 16.864 29.866 1.00 38.50 272 VAL A C 1
ATOM 2189 O O . VAL A 1 272 ? 5.439 16.727 28.896 1.00 38.50 272 VAL A O 1
ATOM 2192 N N . LYS A 1 273 ? 6.157 15.965 30.857 1.00 35.53 273 LYS A N 1
ATOM 2193 C CA . LYS A 1 273 ? 5.004 15.074 31.122 1.00 35.53 273 LYS A CA 1
ATOM 2194 C C . LYS A 1 273 ? 4.622 15.051 32.600 1.00 35.53 273 LYS A C 1
ATOM 2196 O O . LYS A 1 273 ? 4.202 14.030 33.137 1.00 35.53 273 LYS A O 1
ATOM 2201 N N . LYS A 1 274 ? 4.691 16.203 33.266 1.00 29.69 274 LYS A N 1
ATOM 2202 C CA . LYS A 1 274 ? 3.728 16.498 34.328 1.00 29.69 274 LYS A CA 1
ATOM 2203 C C . LYS A 1 274 ? 2.584 17.253 33.680 1.00 29.69 274 LYS A C 1
ATOM 2205 O O . LYS A 1 274 ? 2.725 18.409 33.316 1.00 29.69 274 LYS A O 1
ATOM 2210 N N . VAL A 1 275 ? 1.468 16.548 33.522 1.00 39.44 275 VAL A N 1
ATOM 2211 C CA . VAL A 1 275 ? 0.142 17.131 33.318 1.00 39.44 275 VAL A CA 1
ATOM 2212 C C . VAL A 1 275 ? 0.036 18.367 34.210 1.00 39.44 275 VAL A C 1
ATOM 2214 O O . VAL A 1 275 ? 0.037 18.230 35.437 1.00 39.44 275 VAL A O 1
ATOM 2217 N N . GLU A 1 276 ? -0.021 19.559 33.616 1.00 33.47 276 GLU A N 1
ATOM 2218 C CA . GLU A 1 276 ? -0.411 20.768 34.330 1.00 33.47 276 GLU A CA 1
ATOM 2219 C C . GLU A 1 276 ? -1.863 20.587 34.786 1.00 33.47 276 GLU A C 1
ATOM 2221 O O . GLU A 1 276 ? -2.823 20.928 34.102 1.00 33.47 276 GLU A O 1
ATOM 2226 N N . LYS A 1 277 ? -2.032 20.006 35.976 1.00 34.19 277 LYS A N 1
ATOM 2227 C CA . LYS A 1 277 ? -3.246 20.138 36.773 1.00 34.19 277 LYS A CA 1
ATOM 2228 C C . LYS A 1 277 ? -3.293 21.573 37.297 1.00 34.19 277 LYS A C 1
ATOM 2230 O O . LYS A 1 277 ? -2.925 21.830 38.439 1.00 34.19 277 LYS A O 1
ATOM 2235 N N . LYS A 1 278 ? -3.768 22.508 36.477 1.00 33.28 278 LYS A N 1
ATOM 2236 C CA . LYS A 1 278 ? -4.402 23.730 36.984 1.00 33.28 278 LYS A CA 1
ATOM 2237 C C . LYS A 1 278 ? -5.906 23.465 37.039 1.00 33.28 278 LYS A C 1
ATOM 2239 O O . LYS A 1 278 ? -6.554 23.342 36.011 1.00 33.28 278 LYS A O 1
ATOM 2244 N N . ASN A 1 279 ? -6.415 23.302 38.261 1.00 35.78 279 ASN A N 1
ATOM 2245 C CA . ASN A 1 279 ? -7.832 23.156 38.617 1.00 35.78 279 ASN A CA 1
ATOM 2246 C C . ASN A 1 279 ? -8.614 21.996 37.977 1.00 35.78 279 ASN A C 1
ATOM 2248 O O . ASN A 1 279 ? -9.687 22.232 37.455 1.00 35.78 279 ASN A O 1
ATOM 2252 N N . GLY A 1 280 ? -8.135 20.749 38.074 1.00 52.00 280 GLY A N 1
ATOM 2253 C CA . GLY A 1 280 ? -8.984 19.535 38.095 1.00 52.00 280 GLY A CA 1
ATOM 2254 C C . GLY A 1 280 ? -9.906 19.207 36.901 1.00 52.00 280 GLY A C 1
ATOM 2255 O O . GLY A 1 280 ? -10.400 18.085 36.846 1.00 52.00 280 GLY A O 1
ATOM 2256 N N . GLU A 1 281 ? -10.113 20.109 35.947 1.00 57.75 281 GLU A N 1
ATOM 2257 C CA . GLU A 1 281 ? -11.043 19.968 34.834 1.00 57.75 281 GLU A CA 1
ATOM 2258 C C . GLU A 1 281 ? -10.270 19.705 33.545 1.00 57.75 281 GLU A C 1
ATOM 2260 O O . GLU A 1 281 ? -9.422 20.486 33.109 1.00 57.75 281 GLU A O 1
ATOM 2265 N N . VAL A 1 282 ? -10.554 18.565 32.920 1.00 70.38 282 VAL A N 1
ATOM 2266 C CA . VAL A 1 282 ? -10.006 18.236 31.606 1.00 70.38 282 VAL A CA 1
ATOM 2267 C C . VAL A 1 282 ? -10.689 19.119 30.565 1.00 70.38 282 VAL A C 1
ATOM 2269 O O . VAL A 1 282 ? -11.912 19.088 30.425 1.00 70.38 282 VAL A O 1
ATOM 2272 N N . LYS A 1 283 ? -9.901 19.913 29.828 1.00 77.06 283 LYS A N 1
ATOM 2273 C CA . LYS A 1 283 ? -10.408 20.790 28.766 1.00 77.06 283 LYS A CA 1
ATOM 2274 C C . LYS A 1 283 ? -11.191 19.962 27.743 1.00 77.06 283 LYS A C 1
ATOM 2276 O O . LYS A 1 283 ? -10.659 19.006 27.181 1.00 77.06 283 LYS A O 1
ATOM 2281 N N . LYS A 1 284 ? -12.447 20.343 27.498 1.00 80.81 284 LYS A N 1
ATOM 2282 C CA . LYS A 1 284 ? -13.320 19.671 26.529 1.00 80.81 284 LYS A CA 1
ATOM 2283 C C . LYS A 1 284 ? -12.702 19.748 25.131 1.00 80.81 284 LYS A C 1
ATOM 2285 O O . LYS A 1 284 ? -12.344 20.833 24.673 1.00 80.81 284 LYS A O 1
ATOM 2290 N N . MET A 1 285 ? -12.588 18.603 24.465 1.00 82.56 285 MET A N 1
ATOM 2291 C CA . MET A 1 285 ? -12.040 18.484 23.117 1.00 82.56 285 MET A CA 1
ATOM 2292 C C . MET A 1 285 ? -13.156 18.090 22.146 1.00 82.56 285 MET A C 1
ATOM 2294 O O . MET A 1 285 ? -13.845 17.087 22.350 1.00 82.56 285 MET A O 1
ATOM 2298 N N . SER A 1 286 ? -13.346 18.887 21.096 1.00 79.62 286 SER A N 1
ATOM 2299 C CA . SER A 1 286 ? -14.252 18.571 19.989 1.00 79.62 286 SER A CA 1
ATOM 2300 C C . SER A 1 286 ? -13.549 17.700 18.947 1.00 79.62 286 SER A C 1
ATOM 2302 O O . SER A 1 286 ? -12.331 17.764 18.779 1.00 79.62 286 SER A O 1
ATOM 2304 N N . ASN A 1 287 ? -14.319 16.854 18.259 1.00 82.06 287 ASN A N 1
ATOM 2305 C CA . ASN A 1 287 ? -13.801 16.031 17.172 1.00 82.06 287 ASN A CA 1
ATOM 2306 C C . ASN A 1 287 ? -13.558 16.913 15.933 1.00 82.06 287 ASN A C 1
ATOM 2308 O O . ASN A 1 287 ? -14.533 17.439 15.402 1.00 82.06 287 ASN A O 1
ATOM 2312 N N . PRO A 1 288 ? -12.312 17.055 15.440 1.00 81.88 288 PRO A N 1
ATOM 2313 C CA . PRO A 1 288 ? -12.005 17.912 14.293 1.00 81.88 288 PRO A CA 1
ATOM 2314 C C . PRO A 1 288 ? -12.564 17.382 12.965 1.00 81.88 288 PRO A C 1
ATOM 2316 O O . PRO A 1 288 ? -12.559 18.102 11.974 1.00 81.88 288 PRO A O 1
ATOM 2319 N N . LEU A 1 289 ? -13.013 16.123 12.927 1.00 80.44 289 LEU A N 1
ATOM 2320 C CA . LEU A 1 289 ? -13.552 15.480 11.725 1.00 80.44 289 LEU A CA 1
ATOM 2321 C C . LEU A 1 289 ? -15.064 15.673 11.556 1.00 80.44 289 LEU A C 1
ATOM 2323 O O . LEU A 1 289 ? -15.604 15.281 10.527 1.00 80.44 289 LEU A O 1
ATOM 2327 N N . LEU A 1 290 ? -15.750 16.222 12.560 1.00 83.38 290 LEU A N 1
ATOM 2328 C CA . LEU A 1 290 ? -17.194 16.453 12.538 1.00 83.38 290 LEU A CA 1
ATOM 2329 C C . LEU A 1 290 ? -17.469 17.950 12.594 1.00 83.38 290 LEU A C 1
ATOM 2331 O O . LEU A 1 290 ? -16.798 18.679 13.328 1.00 83.38 290 LEU A O 1
ATOM 2335 N N . LYS A 1 291 ? -18.484 18.407 11.861 1.00 82.81 291 LYS A N 1
ATOM 2336 C CA . LYS A 1 291 ? -18.979 19.779 12.010 1.00 82.81 291 LYS A CA 1
ATOM 2337 C C . LYS A 1 291 ? -19.673 19.941 13.364 1.00 82.81 291 LYS A C 1
ATOM 2339 O O . LYS A 1 291 ? -20.133 18.971 13.971 1.00 82.81 291 LYS A O 1
ATOM 2344 N N . GLU A 1 292 ? -19.765 21.175 13.855 1.00 77.38 292 GLU A N 1
ATOM 2345 C CA . GLU A 1 292 ? -20.489 21.448 15.100 1.00 77.38 292 GLU A CA 1
ATOM 2346 C C . GLU A 1 292 ? -21.952 20.989 14.987 1.00 77.38 292 GLU A C 1
ATOM 2348 O O . GLU A 1 292 ? -22.665 21.362 14.059 1.00 77.38 292 GLU A O 1
ATOM 2353 N N . GLY A 1 293 ? -22.388 20.141 15.923 1.00 79.00 293 GLY A N 1
ATOM 2354 C CA . GLY A 1 293 ? -23.732 19.550 15.928 1.00 79.00 293 GLY A CA 1
ATOM 2355 C C . GLY A 1 293 ? -23.902 18.304 15.051 1.00 79.00 293 GLY A C 1
ATOM 2356 O O . GLY A 1 293 ? -24.961 17.680 15.089 1.00 79.00 293 GLY A O 1
ATOM 2357 N N . GLU A 1 294 ? -22.878 17.896 14.301 1.00 87.56 294 GLU A N 1
ATOM 2358 C CA . GLU A 1 294 ? -22.926 16.680 13.494 1.00 87.56 294 GLU A CA 1
ATOM 2359 C C . GLU A 1 294 ? -22.751 15.428 14.363 1.00 87.56 294 GLU A C 1
ATOM 2361 O O . GLU A 1 294 ? -21.896 15.347 15.253 1.00 87.56 294 GLU A O 1
ATOM 2366 N N . THR A 1 295 ? -23.581 14.422 14.098 1.00 86.12 295 THR A N 1
ATOM 2367 C CA . THR A 1 295 ? -23.476 13.121 14.760 1.00 86.12 295 THR A CA 1
ATOM 2368 C C . THR A 1 295 ? -22.630 12.212 13.884 1.00 86.12 295 THR A C 1
ATOM 2370 O O . THR A 1 295 ? -22.859 12.123 12.681 1.00 86.12 295 THR A O 1
ATOM 2373 N N . PHE A 1 296 ? -21.647 11.537 14.477 1.00 90.19 296 PHE A N 1
ATOM 2374 C CA . PHE A 1 296 ? -20.875 10.534 13.753 1.00 90.19 296 PHE A CA 1
ATOM 2375 C C . PHE A 1 296 ? -21.813 9.424 13.278 1.00 90.19 296 PHE A C 1
ATOM 2377 O O . PHE A 1 296 ? -22.639 8.988 14.069 1.00 90.19 296 PHE A O 1
ATOM 2384 N N . VAL A 1 297 ? -21.664 8.966 12.032 1.00 90.50 297 VAL A N 1
ATOM 2385 C CA . VAL A 1 297 ? -22.387 7.809 11.491 1.00 90.50 297 VAL A CA 1
ATOM 2386 C C . VAL A 1 297 ? -21.376 6.726 11.148 1.00 90.50 297 VAL A C 1
ATOM 2388 O O . VAL A 1 297 ? -20.482 6.937 10.327 1.00 90.50 297 VAL A O 1
ATOM 2391 N N . PHE A 1 298 ? -21.507 5.568 11.795 1.00 92.31 298 PHE A N 1
ATOM 2392 C CA . PHE A 1 298 ? -20.614 4.438 11.553 1.00 92.31 298 PHE A CA 1
ATOM 2393 C C . PHE A 1 298 ? -20.924 3.765 10.212 1.00 92.31 298 PHE A C 1
ATOM 2395 O O . PHE A 1 298 ? -22.036 3.287 9.997 1.00 92.31 298 PHE A O 1
ATOM 2402 N N . ASP A 1 299 ? -19.916 3.684 9.348 1.00 93.75 299 ASP A N 1
ATOM 2403 C CA . ASP A 1 299 ? -19.981 3.024 8.046 1.00 93.75 299 ASP A CA 1
ATOM 2404 C C . ASP A 1 299 ? -18.987 1.846 8.014 1.00 93.75 299 ASP A C 1
ATOM 2406 O O . ASP A 1 299 ? -17.776 2.082 7.963 1.00 93.75 299 ASP A O 1
ATOM 2410 N N . PRO A 1 300 ? -19.458 0.585 8.046 1.00 93.12 300 PRO A N 1
ATOM 2411 C CA . PRO A 1 300 ? -18.595 -0.593 8.124 1.00 93.12 300 PRO A CA 1
ATOM 2412 C C . PRO A 1 300 ? -17.646 -0.748 6.934 1.00 93.12 300 PRO A C 1
ATOM 2414 O O . PRO A 1 300 ? -16.574 -1.339 7.083 1.00 93.12 300 PRO A O 1
ATOM 2417 N N . GLU A 1 301 ? -18.018 -0.244 5.756 1.00 93.31 301 GLU A N 1
ATOM 2418 C CA . GLU A 1 301 ? -17.206 -0.391 4.547 1.00 93.31 301 GLU A CA 1
ATOM 2419 C C . GLU A 1 301 ? -15.928 0.441 4.636 1.00 93.31 301 GLU A C 1
ATOM 2421 O O . GLU A 1 301 ? -14.861 -0.034 4.253 1.00 93.31 301 GLU A O 1
ATOM 2426 N N . LYS A 1 302 ? -15.998 1.622 5.263 1.00 91.94 302 LYS A N 1
ATOM 2427 C CA . LYS A 1 302 ? -14.833 2.494 5.489 1.00 91.94 302 LYS A CA 1
ATOM 2428 C C . LYS A 1 302 ? -13.812 1.920 6.463 1.00 91.94 302 LYS A C 1
ATOM 2430 O O . LYS A 1 302 ? -12.663 2.351 6.445 1.00 91.94 302 LYS A O 1
ATOM 2435 N N . TYR A 1 303 ? -14.221 0.990 7.326 1.00 92.50 303 TYR A N 1
ATOM 2436 C CA . TYR A 1 303 ? -13.343 0.365 8.319 1.00 92.50 303 TYR A CA 1
ATOM 2437 C C . TYR A 1 303 ? -12.841 -1.017 7.892 1.00 92.50 303 TYR A C 1
ATOM 2439 O O . TYR A 1 303 ? -11.968 -1.583 8.553 1.00 92.50 303 TYR A O 1
ATOM 2447 N N . ARG A 1 304 ? -13.340 -1.559 6.774 1.00 87.50 304 ARG A N 1
ATOM 2448 C CA . ARG A 1 304 ? -12.840 -2.811 6.206 1.00 87.50 304 ARG A CA 1
ATOM 2449 C C . ARG A 1 304 ? -11.432 -2.588 5.651 1.00 87.50 304 ARG A C 1
ATOM 2451 O O . ARG A 1 304 ? -11.241 -1.770 4.764 1.00 87.50 304 ARG A O 1
ATOM 2458 N N . GLU A 1 305 ? -10.454 -3.322 6.187 1.00 83.62 305 GLU A N 1
ATOM 2459 C CA . GLU A 1 305 ? -9.032 -3.228 5.796 1.00 83.62 305 GLU A CA 1
ATOM 2460 C C . GLU A 1 305 ? -8.427 -1.819 5.966 1.00 83.62 305 GLU A C 1
ATOM 2462 O O . GLU A 1 305 ? -7.435 -1.462 5.331 1.00 83.62 305 GLU A O 1
ATOM 2467 N N . ALA A 1 306 ? -9.006 -1.020 6.865 1.00 92.06 306 ALA A N 1
ATOM 2468 C CA . ALA A 1 306 ? -8.583 0.349 7.104 1.00 92.06 306 ALA A CA 1
ATOM 2469 C C . ALA A 1 306 ? -7.402 0.445 8.075 1.00 92.06 306 ALA A C 1
ATOM 2471 O O . ALA A 1 306 ? -7.230 -0.365 8.992 1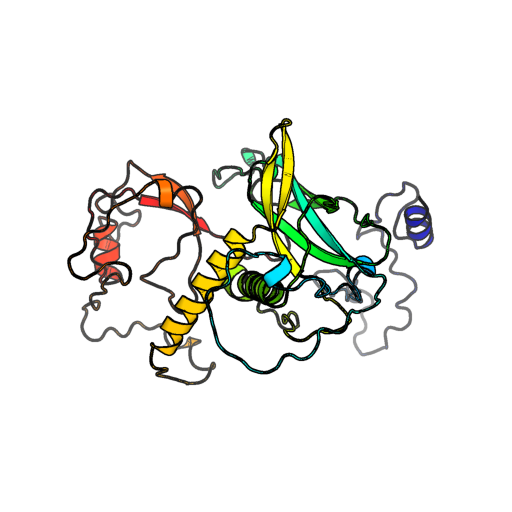.00 92.06 306 ALA A O 1
ATOM 2472 N N . VAL A 1 307 ? -6.627 1.517 7.915 1.00 91.81 307 VAL A N 1
ATOM 2473 C CA . VAL A 1 307 ? -5.637 1.959 8.897 1.00 91.81 307 VAL A CA 1
ATOM 2474 C C . VAL A 1 307 ? -6.176 3.201 9.597 1.00 91.81 307 VAL A C 1
ATOM 2476 O O . VAL A 1 307 ? -6.484 4.200 8.952 1.00 91.81 307 VAL A O 1
ATOM 2479 N N . VAL A 1 308 ? -6.285 3.146 10.922 1.00 92.31 308 VAL A N 1
ATOM 2480 C CA . VAL A 1 308 ? -6.844 4.216 11.756 1.00 92.31 308 VAL A CA 1
ATOM 2481 C C . VAL A 1 308 ? -5.774 4.840 12.646 1.00 92.31 308 VAL A C 1
ATOM 2483 O O . VAL A 1 308 ? -4.800 4.194 13.034 1.00 92.31 308 VAL A O 1
ATOM 2486 N N . THR A 1 309 ? -5.964 6.112 12.996 1.00 90.19 309 THR A N 1
ATOM 2487 C CA . THR A 1 309 ? -5.141 6.820 13.982 1.00 90.19 309 THR A CA 1
ATOM 2488 C C . THR A 1 309 ? -6.036 7.495 15.021 1.00 90.19 309 THR A C 1
ATOM 2490 O O . THR A 1 309 ? -7.078 8.049 14.663 1.00 90.19 309 THR A O 1
ATOM 2493 N N . PRO A 1 310 ? -5.658 7.491 16.311 1.00 90.75 310 PRO A N 1
ATOM 2494 C CA . PRO A 1 310 ? -6.334 8.296 17.318 1.00 90.75 310 PRO A CA 1
ATOM 2495 C C . PRO A 1 310 ? -6.244 9.786 16.969 1.00 90.75 310 PRO A C 1
ATOM 2497 O O . PRO A 1 310 ? -5.149 10.302 16.765 1.00 90.75 310 PRO A O 1
ATOM 2500 N N . TRP A 1 311 ? -7.375 10.490 16.942 1.00 89.19 311 TRP A N 1
ATOM 2501 C CA . TRP A 1 311 ? -7.407 11.941 16.701 1.00 89.19 311 TRP A CA 1
ATOM 2502 C C . TRP A 1 311 ? -7.218 12.768 17.988 1.00 89.19 311 TRP A C 1
ATOM 2504 O O . TRP A 1 311 ? -6.804 13.924 17.951 1.00 89.19 311 TRP A O 1
ATOM 2514 N N . TYR A 1 312 ? -7.484 12.162 19.147 1.00 85.56 312 TYR A N 1
ATOM 2515 C CA . TYR A 1 312 ? -7.492 12.818 20.461 1.00 85.56 312 TYR A CA 1
ATOM 2516 C C . TYR A 1 312 ? -6.129 12.815 21.180 1.00 85.56 312 TYR A C 1
ATOM 2518 O O . TYR A 1 312 ? -6.013 13.344 22.284 1.00 85.56 312 TYR A O 1
ATOM 2526 N N . ARG A 1 313 ? -5.092 12.173 20.620 1.00 84.69 313 ARG A N 1
ATOM 2527 C CA . ARG A 1 313 ? -3.750 12.096 21.229 1.00 84.69 313 ARG A CA 1
ATOM 2528 C C . ARG A 1 313 ? -2.650 11.998 20.179 1.00 84.69 313 ARG A C 1
ATOM 2530 O O . ARG A 1 313 ? -2.903 11.519 19.081 1.00 84.69 313 ARG A O 1
ATOM 2537 N N . ASN A 1 314 ? -1.420 12.342 20.573 1.00 81.06 314 ASN A N 1
ATOM 2538 C CA . ASN A 1 314 ? -0.210 12.156 19.762 1.00 81.06 314 ASN A CA 1
ATOM 2539 C C . ASN A 1 314 ? -0.312 12.806 18.365 1.00 81.06 314 ASN A C 1
ATOM 2541 O O . ASN A 1 314 ? 0.049 12.176 17.376 1.00 81.06 314 ASN A O 1
ATOM 2545 N N . GLN A 1 315 ? -0.811 14.043 18.283 1.00 75.94 315 GLN A N 1
ATOM 2546 C CA . GLN A 1 315 ? -1.050 14.717 16.999 1.00 75.94 315 GLN A CA 1
ATOM 2547 C C . GLN A 1 315 ? 0.246 14.969 16.209 1.00 75.94 315 GLN A C 1
ATOM 2549 O O . GLN A 1 315 ? 0.233 14.819 14.991 1.00 75.94 315 GLN A O 1
ATOM 2554 N N . ASP A 1 316 ? 1.367 15.233 16.891 1.00 73.38 316 ASP A N 1
ATOM 2555 C CA . ASP A 1 316 ? 2.669 15.477 16.242 1.00 73.38 316 ASP A CA 1
ATOM 2556 C C . ASP A 1 316 ? 3.301 14.192 15.686 1.00 73.38 316 ASP A C 1
ATOM 2558 O O . ASP A 1 316 ? 3.974 14.192 14.656 1.00 73.38 316 ASP A O 1
ATOM 2562 N N . GLN A 1 317 ? 3.066 13.059 16.357 1.00 73.12 317 GLN A N 1
ATOM 2563 C CA . GLN A 1 317 ? 3.529 11.738 15.926 1.00 73.12 317 GLN A CA 1
ATOM 2564 C C . GLN A 1 317 ? 2.401 10.703 16.040 1.00 73.12 317 GLN A C 1
ATOM 2566 O O . GLN A 1 317 ? 2.394 9.889 16.975 1.00 73.12 317 GLN A O 1
ATOM 2571 N N . PRO A 1 318 ? 1.453 10.698 15.082 1.00 80.62 318 PRO A N 1
ATOM 2572 C CA . PRO A 1 318 ? 0.299 9.815 15.149 1.00 80.62 318 PRO A CA 1
ATOM 2573 C C . PRO A 1 318 ? 0.725 8.353 15.067 1.00 80.62 318 PRO A C 1
ATOM 2575 O O . PRO A 1 318 ? 1.659 8.007 14.338 1.00 80.62 318 PRO A O 1
ATOM 2578 N N . GLN A 1 319 ? 0.043 7.502 15.828 1.00 84.81 319 GLN A N 1
ATOM 2579 C CA . GLN A 1 319 ? 0.242 6.056 15.807 1.00 84.81 319 GLN A CA 1
ATOM 2580 C C . GLN A 1 319 ? -0.835 5.421 14.936 1.00 84.81 319 GLN A C 1
ATOM 2582 O O . GLN A 1 319 ? -2.023 5.612 15.191 1.00 84.81 319 GLN A O 1
ATOM 2587 N N . PHE A 1 320 ? -0.406 4.644 13.947 1.00 88.75 320 PHE A N 1
ATOM 2588 C CA . PHE A 1 320 ? -1.297 3.954 13.029 1.00 88.75 320 PHE A CA 1
ATOM 2589 C C . PHE A 1 320 ? -1.588 2.530 13.501 1.00 88.75 320 PHE A C 1
ATOM 2591 O O . PHE A 1 320 ? -0.701 1.818 13.987 1.00 88.75 320 PHE A O 1
ATOM 2598 N N . PHE A 1 321 ? -2.838 2.116 13.332 1.00 91.56 321 PHE A N 1
ATOM 2599 C CA . PHE A 1 321 ? -3.318 0.790 13.685 1.00 91.56 321 PHE A CA 1
ATOM 2600 C C . PHE A 1 321 ? -4.125 0.200 12.533 1.00 91.56 321 PHE A C 1
ATOM 2602 O O . PHE A 1 321 ? -4.893 0.912 11.895 1.00 91.56 321 PHE A O 1
ATOM 2609 N N . LEU A 1 322 ? -3.959 -1.093 12.273 1.00 91.12 322 LEU A N 1
ATOM 2610 C CA . LEU A 1 322 ? -4.773 -1.839 11.319 1.00 91.12 322 LEU A CA 1
ATOM 2611 C C . LEU A 1 322 ? -6.055 -2.295 12.015 1.00 91.12 322 LEU A C 1
ATOM 2613 O O . LEU A 1 322 ? -5.970 -2.903 13.081 1.00 91.12 322 LEU A O 1
ATOM 2617 N N . VAL A 1 323 ? -7.216 -2.043 11.414 1.00 92.56 323 VAL A N 1
ATOM 2618 C CA . VAL A 1 323 ? -8.487 -2.592 11.904 1.00 92.56 323 VAL A CA 1
ATOM 2619 C C . VAL A 1 323 ? -8.498 -4.098 11.646 1.00 92.56 323 VAL A C 1
ATOM 2621 O O . VAL A 1 323 ? -8.492 -4.537 10.496 1.00 92.56 323 VAL A O 1
ATOM 2624 N N . ALA A 1 324 ? -8.472 -4.884 12.722 1.00 89.69 324 ALA A N 1
ATOM 2625 C CA . ALA A 1 324 ? -8.483 -6.341 12.664 1.00 89.69 324 ALA A CA 1
ATOM 2626 C C . ALA A 1 324 ? -9.919 -6.874 12.574 1.00 89.69 324 ALA A C 1
ATOM 2628 O O . ALA A 1 324 ? -10.216 -7.712 11.719 1.00 89.69 324 ALA A O 1
ATOM 2629 N N . GLU A 1 325 ? -10.810 -6.345 13.416 1.00 90.81 325 GLU A N 1
ATOM 2630 C CA . GLU A 1 325 ? -12.210 -6.755 13.499 1.00 90.81 325 GLU A CA 1
ATOM 2631 C C . GLU A 1 325 ? -13.111 -5.586 13.933 1.00 90.81 325 GLU A C 1
ATOM 2633 O O . GLU A 1 325 ? -12.685 -4.665 14.633 1.00 90.81 325 GLU A O 1
ATOM 2638 N N . ILE A 1 326 ? -14.374 -5.627 13.501 1.00 93.12 326 ILE A N 1
ATOM 2639 C CA . ILE A 1 326 ? -15.432 -4.739 13.993 1.00 93.12 326 ILE A CA 1
ATOM 2640 C C . ILE A 1 326 ? -16.211 -5.500 15.072 1.00 93.12 326 ILE A C 1
ATOM 2642 O O . ILE A 1 326 ? -16.911 -6.467 14.774 1.00 93.12 326 ILE A O 1
ATOM 2646 N N . CYS A 1 327 ? -16.111 -5.045 16.318 1.00 93.19 327 CYS A N 1
ATOM 2647 C CA . CYS A 1 327 ? -16.725 -5.678 17.481 1.00 93.19 327 CYS A CA 1
ATOM 2648 C C . CYS A 1 327 ? -18.172 -5.201 17.657 1.00 93.19 327 CYS A C 1
ATOM 2650 O O . CYS A 1 327 ? -18.451 -4.270 18.413 1.00 93.19 327 CYS A O 1
ATOM 2652 N N . TRP A 1 328 ? -19.108 -5.853 16.967 1.00 93.88 328 TRP A N 1
ATOM 2653 C CA . TRP A 1 328 ? -20.542 -5.520 16.997 1.00 93.88 328 TRP A CA 1
ATOM 2654 C C . TRP A 1 328 ? -21.215 -5.697 18.362 1.00 93.88 328 TRP A C 1
ATOM 2656 O O . TRP A 1 328 ? -22.261 -5.111 18.624 1.00 93.88 328 TRP A O 1
ATOM 2666 N N . ASN A 1 329 ? -20.623 -6.514 19.227 1.00 94.19 329 ASN A N 1
ATOM 2667 C CA . ASN A 1 329 ? -21.088 -6.779 20.585 1.00 94.19 329 ASN A CA 1
ATOM 2668 C C . ASN A 1 329 ? -20.646 -5.717 21.605 1.00 94.19 329 ASN A C 1
ATOM 2670 O O . ASN A 1 329 ? -21.087 -5.766 22.752 1.00 94.19 329 ASN A O 1
ATOM 2674 N N . LEU A 1 330 ? -19.769 -4.788 21.217 1.00 94.56 330 LEU A N 1
ATOM 2675 C CA . LEU A 1 330 ? -19.239 -3.753 22.094 1.00 94.56 330 LEU A CA 1
ATOM 2676 C C . LEU A 1 330 ? -19.636 -2.370 21.595 1.00 94.56 330 LEU A C 1
ATOM 2678 O O . LEU A 1 330 ? -19.590 -2.084 20.404 1.00 94.56 330 LEU A O 1
ATOM 2682 N N . THR A 1 331 ? -19.966 -1.489 22.530 1.00 95.56 331 THR A N 1
ATOM 2683 C CA . THR A 1 331 ? -20.337 -0.096 22.270 1.00 95.56 331 THR A CA 1
ATOM 2684 C C . THR A 1 331 ? -19.529 0.835 23.177 1.00 95.56 331 THR A C 1
ATOM 2686 O O . THR A 1 331 ? -18.919 0.378 24.147 1.00 95.56 331 THR A O 1
ATOM 2689 N N . PRO A 1 332 ? -19.533 2.156 22.930 1.00 94.94 332 PRO A N 1
ATOM 2690 C CA . PRO A 1 332 ? -19.016 3.146 23.871 1.00 94.94 332 PRO A CA 1
ATOM 2691 C C . PRO A 1 332 ? -19.497 2.986 25.318 1.00 94.94 332 PRO A C 1
ATOM 2693 O O . PRO A 1 332 ? -18.788 3.390 26.239 1.00 94.94 332 PRO A O 1
ATOM 2696 N N . ASP A 1 333 ? -20.681 2.414 25.523 1.00 94.88 333 ASP A N 1
ATOM 2697 C CA . ASP A 1 333 ? -21.293 2.242 26.840 1.00 94.88 333 ASP A CA 1
ATOM 2698 C C . ASP A 1 333 ? -21.030 0.851 27.452 1.00 94.88 333 ASP A C 1
ATOM 2700 O O . ASP A 1 333 ? -21.455 0.579 28.571 1.00 94.88 333 ASP A O 1
ATOM 2704 N N . SER A 1 334 ? -20.275 -0.011 26.762 1.00 94.88 334 SER A N 1
ATOM 2705 C CA . SER A 1 334 ? -19.783 -1.284 27.301 1.00 94.88 334 SER A CA 1
ATOM 2706 C C . SER A 1 334 ? -18.711 -1.085 28.380 1.00 94.88 334 SER A C 1
ATOM 2708 O O . SER A 1 334 ? -18.041 -0.048 28.429 1.00 94.88 334 SER A O 1
ATOM 2710 N N . GLU A 1 335 ? -18.534 -2.108 29.223 1.00 94.00 335 GLU A N 1
ATOM 2711 C CA . GLU A 1 335 ? -17.597 -2.082 30.348 1.00 94.00 335 GLU A CA 1
ATOM 2712 C C . GLU A 1 335 ? -16.145 -1.869 29.909 1.00 94.00 335 GLU A C 1
ATOM 2714 O O . GLU A 1 335 ? -15.668 -2.463 28.937 1.00 94.00 335 GLU A O 1
ATOM 2719 N N . PHE A 1 336 ? -15.423 -1.020 30.640 1.00 93.06 336 PHE A N 1
ATOM 2720 C CA . PHE A 1 336 ? -14.016 -0.763 30.366 1.00 93.06 336 PHE A CA 1
ATOM 2721 C C . PHE A 1 336 ? -13.123 -1.833 31.027 1.00 93.06 336 PHE A C 1
ATOM 2723 O O . PHE A 1 336 ? -13.336 -2.167 32.191 1.00 93.06 336 PHE A O 1
ATOM 2730 N N . PRO A 1 337 ? -12.052 -2.322 30.368 1.00 90.81 337 PRO A N 1
ATOM 2731 C CA . PRO A 1 337 ? -11.210 -3.400 30.911 1.00 90.81 337 PRO A CA 1
ATOM 2732 C C . PRO A 1 337 ? -10.458 -3.076 32.214 1.00 90.81 337 PRO A C 1
ATOM 2734 O O . PRO A 1 337 ? -9.853 -3.957 32.819 1.00 90.81 337 PRO A O 1
ATOM 2737 N N . SER A 1 338 ? -10.419 -1.807 32.628 1.00 88.00 338 SER A N 1
ATOM 2738 C CA . SER A 1 338 ? -9.760 -1.368 33.860 1.00 88.00 338 SER A CA 1
ATOM 2739 C C . SER A 1 338 ? -10.796 -0.954 34.894 1.00 88.00 338 SER A C 1
ATOM 2741 O O . SER A 1 338 ? -11.638 -0.115 34.603 1.00 88.00 338 SER A O 1
ATOM 2743 N N . ALA A 1 339 ? -10.620 -1.403 36.140 1.00 85.56 339 ALA A N 1
ATOM 2744 C CA . ALA A 1 339 ? -11.472 -1.045 37.280 1.00 85.56 339 ALA A CA 1
ATOM 2745 C C . ALA A 1 339 ? -11.548 0.467 37.593 1.00 85.56 339 ALA A C 1
ATOM 2747 O O . ALA A 1 339 ? -12.348 0.891 38.419 1.00 85.56 339 ALA A O 1
ATOM 2748 N N . SER A 1 340 ? -10.700 1.289 36.965 1.00 87.50 340 SER A N 1
ATOM 2749 C CA . SER A 1 340 ? -10.681 2.744 37.156 1.00 87.50 340 SER A CA 1
ATOM 2750 C C . SER A 1 340 ? -11.833 3.485 36.466 1.00 87.50 340 SER A C 1
ATOM 2752 O O . SER A 1 340 ? -12.116 4.621 36.835 1.00 87.50 340 SER A O 1
ATOM 2754 N N . HIS A 1 341 ? -12.469 2.879 35.460 1.00 89.25 341 HIS A N 1
ATOM 2755 C CA . HIS A 1 341 ? -13.542 3.491 34.675 1.00 89.25 341 HIS A CA 1
ATOM 2756 C C . HIS A 1 341 ? -14.632 2.452 34.420 1.00 89.25 341 HIS A C 1
ATOM 2758 O O . HIS A 1 341 ? -14.317 1.287 34.207 1.00 89.25 341 HIS A O 1
ATOM 2764 N N . THR A 1 342 ? -15.903 2.856 34.425 1.00 91.12 342 THR A N 1
ATOM 2765 C CA . THR A 1 342 ? -17.009 1.920 34.186 1.00 91.12 342 THR A CA 1
ATOM 2766 C C . THR A 1 342 ? -17.162 1.612 32.706 1.00 91.12 342 THR A C 1
ATOM 2768 O O . THR A 1 342 ? -17.268 0.447 32.353 1.00 91.12 342 THR A O 1
ATOM 2771 N N . THR A 1 343 ? -17.118 2.622 31.830 1.00 95.12 343 THR A N 1
ATOM 2772 C CA . THR A 1 343 ? -17.336 2.454 30.383 1.00 95.12 343 THR A CA 1
ATOM 2773 C C . THR A 1 343 ? -16.270 3.135 29.532 1.00 95.12 343 THR A C 1
ATOM 2775 O O . THR A 1 343 ? -15.563 4.044 29.988 1.00 95.12 343 THR A O 1
ATOM 2778 N N . PHE A 1 344 ? -16.170 2.738 28.258 1.00 93.81 344 PHE A N 1
ATOM 2779 C CA . PHE A 1 344 ? -15.293 3.409 27.289 1.00 93.81 344 PHE A CA 1
ATOM 2780 C C . PHE A 1 344 ? -15.624 4.901 27.159 1.00 93.81 344 PHE A C 1
ATOM 2782 O O . PHE A 1 344 ? -14.717 5.736 27.156 1.00 93.81 344 PHE A O 1
ATOM 2789 N N . ARG A 1 345 ? -16.911 5.268 27.121 1.00 94.06 345 ARG A N 1
ATOM 2790 C CA . ARG A 1 345 ? -17.364 6.665 27.096 1.00 94.06 345 ARG A CA 1
ATOM 2791 C C . ARG A 1 345 ? -16.850 7.440 28.301 1.00 94.06 345 ARG A C 1
ATOM 2793 O O . ARG A 1 345 ? -16.325 8.541 28.127 1.00 94.06 345 ARG A O 1
ATOM 2800 N N . GLN A 1 346 ? -16.981 6.874 29.504 1.00 92.69 346 GLN A N 1
ATOM 2801 C CA . GLN A 1 346 ? -16.499 7.531 30.715 1.00 92.69 346 GLN A CA 1
ATOM 2802 C C . GLN A 1 346 ? -14.987 7.740 30.646 1.00 92.69 346 GLN A C 1
ATOM 2804 O O . GLN A 1 346 ? -14.529 8.839 30.938 1.00 92.69 346 GLN A O 1
ATOM 2809 N N . TYR A 1 347 ? -14.229 6.735 30.198 1.00 93.31 347 TYR A N 1
ATOM 2810 C CA . TYR A 1 347 ? -12.781 6.836 30.017 1.00 93.31 347 TYR A CA 1
ATOM 2811 C C . TYR A 1 347 ? -12.373 7.964 29.054 1.00 93.31 347 TYR A C 1
ATOM 2813 O O . TYR A 1 347 ? -11.498 8.771 29.375 1.00 93.31 347 TYR A O 1
ATOM 2821 N N . TYR A 1 348 ? -13.007 8.061 27.881 1.00 92.44 348 TYR A N 1
ATOM 2822 C CA . TYR A 1 348 ? -12.687 9.115 26.911 1.00 92.44 348 TYR A CA 1
ATOM 2823 C C . TYR A 1 348 ? -13.070 10.513 27.411 1.00 92.44 348 TYR A C 1
ATOM 2825 O O . TYR A 1 348 ? -12.310 11.466 27.217 1.00 92.44 348 TYR A O 1
ATOM 2833 N N . SER A 1 349 ? -14.200 10.627 28.109 1.00 91.06 349 SER A N 1
ATOM 2834 C CA . SER A 1 349 ? -14.645 11.889 28.698 1.00 91.06 349 SER A CA 1
ATOM 2835 C C . SER A 1 349 ? -13.751 12.328 29.859 1.00 91.06 349 SER A C 1
ATOM 2837 O O . SER A 1 349 ? -13.344 13.484 29.903 1.00 91.06 349 SER A O 1
ATOM 2839 N N . SER A 1 350 ? -13.424 11.429 30.792 1.00 89.69 350 SER A N 1
ATOM 2840 C CA . SER A 1 350 ? -12.667 11.759 32.007 1.00 89.69 350 SER A CA 1
ATOM 2841 C C . SER A 1 350 ? -11.201 12.059 31.718 1.00 89.69 350 SER A C 1
ATOM 2843 O O . SER A 1 350 ? -10.624 12.938 32.349 1.00 89.69 350 SER A O 1
ATOM 2845 N N . LYS A 1 351 ? -10.583 11.329 30.783 1.00 89.38 351 LYS A N 1
ATOM 2846 C CA . LYS A 1 351 ? -9.142 11.418 30.530 1.00 89.38 351 LYS A CA 1
ATOM 2847 C C . LYS A 1 351 ? -8.780 12.421 29.443 1.00 89.38 351 LYS A C 1
ATOM 2849 O O . LYS A 1 351 ? -7.721 13.036 29.528 1.00 89.38 351 LYS A O 1
ATOM 2854 N N . TYR A 1 352 ? -9.627 12.562 28.424 1.00 88.75 352 TYR A N 1
ATOM 2855 C CA . TYR A 1 352 ? -9.334 13.375 27.240 1.00 88.75 352 TYR A CA 1
ATOM 2856 C C . TYR A 1 352 ? -10.358 14.491 26.993 1.00 88.75 352 TYR A C 1
ATOM 2858 O O . TYR A 1 352 ? -10.184 15.261 26.054 1.00 88.75 352 TYR A O 1
ATOM 2866 N N . GLY A 1 353 ? -11.427 14.588 27.795 1.00 88.81 353 GLY A N 1
ATOM 2867 C CA . GLY A 1 353 ? -12.470 15.598 27.597 1.00 88.81 353 GLY A CA 1
ATOM 2868 C C . GLY A 1 353 ? -13.270 15.390 26.308 1.00 88.81 353 GLY A C 1
ATOM 2869 O O . GLY A 1 353 ? -13.879 16.334 25.805 1.00 88.81 353 GLY A O 1
ATOM 2870 N N . VAL A 1 354 ? -13.242 14.177 25.743 1.00 89.38 354 VAL A N 1
ATOM 2871 C CA . VAL A 1 354 ? -13.869 13.844 24.459 1.00 89.38 354 VAL A CA 1
ATOM 2872 C C . VAL A 1 354 ? -15.314 13.417 24.676 1.00 89.38 354 VAL A C 1
ATOM 2874 O O . VAL A 1 354 ? -15.601 12.521 25.467 1.00 89.38 354 VAL A O 1
ATOM 2877 N N . THR A 1 355 ? -16.231 14.030 23.927 1.00 88.00 355 THR A N 1
ATOM 2878 C CA . THR A 1 355 ? -17.647 13.641 23.909 1.00 88.00 355 THR A CA 1
ATOM 2879 C C . THR A 1 355 ? -17.939 12.787 22.677 1.00 88.00 355 THR A C 1
ATOM 2881 O O . THR A 1 355 ? -17.782 13.248 21.549 1.00 88.00 355 THR A O 1
ATOM 2884 N N . LEU A 1 356 ? -18.374 11.543 22.886 1.00 88.25 356 LEU A N 1
ATOM 2885 C CA . LEU A 1 356 ? -18.783 10.642 21.804 1.00 88.25 356 LEU A CA 1
ATOM 2886 C C . LEU A 1 356 ? -20.247 10.906 21.428 1.00 88.25 356 LEU A C 1
ATOM 2888 O O . LEU A 1 356 ? -21.124 10.815 22.287 1.00 88.25 356 LEU A O 1
ATOM 2892 N N . THR A 1 357 ? -20.513 11.219 20.159 1.00 87.81 357 THR A N 1
ATOM 2893 C CA . THR A 1 357 ? -21.853 11.610 19.683 1.00 87.81 357 THR A CA 1
ATOM 2894 C C . THR A 1 357 ? -22.761 10.413 19.391 1.00 87.81 357 THR A C 1
ATOM 2896 O O . THR A 1 357 ? -23.928 10.441 19.766 1.00 87.81 357 THR A O 1
ATOM 2899 N N . GLN A 1 358 ? -22.236 9.331 18.803 1.00 88.25 358 GLN A N 1
ATOM 2900 C CA . GLN A 1 358 ? -22.996 8.101 18.543 1.00 88.25 358 GLN A CA 1
ATOM 2901 C C . GLN A 1 358 ? -22.767 7.053 19.638 1.00 88.25 358 GLN A C 1
ATOM 2903 O O . GLN A 1 358 ? -21.645 6.576 19.824 1.00 88.25 358 GLN A O 1
ATOM 2908 N N . SER A 1 359 ? -23.837 6.649 20.327 1.00 87.44 359 SER A N 1
ATOM 2909 C CA . SER A 1 359 ? -23.785 5.629 21.388 1.00 87.44 359 SER A CA 1
ATOM 2910 C C . SER A 1 359 ? -23.776 4.195 20.873 1.00 87.44 359 SER A C 1
ATOM 2912 O O . SER A 1 359 ? -23.211 3.322 21.513 1.00 87.44 359 SER A O 1
ATOM 2914 N N . ASN A 1 360 ? -24.340 3.959 19.690 1.00 89.25 360 ASN A N 1
ATOM 2915 C CA . ASN A 1 360 ? -24.569 2.609 19.168 1.00 89.25 360 ASN A CA 1
ATOM 2916 C C . ASN A 1 360 ? -23.460 2.165 18.200 1.00 89.25 360 ASN A C 1
ATOM 2918 O O . ASN A 1 360 ? -23.612 1.168 17.503 1.00 89.25 360 ASN A O 1
ATOM 2922 N N . GLN A 1 361 ? -22.386 2.952 18.067 1.00 93.19 361 GLN A N 1
ATOM 2923 C CA . GLN A 1 361 ? -21.271 2.576 17.199 1.00 93.19 361 GLN A CA 1
ATOM 2924 C C . GLN A 1 361 ? -20.566 1.335 17.763 1.00 93.19 361 GLN A C 1
ATOM 2926 O O . GLN A 1 361 ? -20.355 1.275 18.978 1.00 93.19 361 GLN A O 1
ATOM 2931 N N . PRO A 1 362 ? -20.188 0.367 16.917 1.00 95.69 362 PRO A N 1
ATOM 2932 C CA . PRO A 1 362 ? -19.369 -0.747 17.357 1.00 95.69 362 PRO A CA 1
ATOM 2933 C C . PRO A 1 362 ? -17.954 -0.265 17.694 1.00 95.69 362 PRO A C 1
ATOM 2935 O O . PRO A 1 362 ? -17.475 0.739 17.155 1.00 95.69 362 PRO A O 1
ATOM 2938 N N . LEU A 1 363 ? -17.267 -0.987 18.577 1.00 95.44 363 LEU A N 1
ATOM 2939 C CA . LEU A 1 363 ? -15.837 -0.766 18.799 1.00 95.44 363 LEU A CA 1
ATOM 2940 C C . LEU A 1 363 ? -15.005 -1.468 17.717 1.00 95.44 363 LEU A C 1
ATOM 2942 O O . LEU A 1 363 ? -15.465 -2.401 17.062 1.00 95.44 363 LEU A O 1
ATOM 2946 N N . LEU A 1 364 ? -13.767 -1.014 17.533 1.00 95.06 364 LEU A N 1
ATOM 2947 C CA . LEU A 1 364 ? -12.812 -1.619 16.605 1.00 95.06 364 LEU A CA 1
ATOM 2948 C C . LEU A 1 364 ? -11.732 -2.349 17.399 1.00 95.06 364 LEU A C 1
ATOM 2950 O O . LEU A 1 364 ? -11.102 -1.739 18.267 1.00 95.06 364 LEU A O 1
ATOM 2954 N N . ASP A 1 365 ? -11.494 -3.616 17.069 1.00 91.81 365 ASP A N 1
ATOM 2955 C CA . ASP A 1 365 ? -10.259 -4.287 17.458 1.00 91.81 365 ASP A CA 1
ATOM 2956 C C . ASP A 1 365 ? -9.157 -3.920 16.465 1.00 91.81 365 ASP A C 1
ATOM 2958 O O . ASP A 1 365 ? -9.359 -3.915 15.245 1.00 91.81 365 ASP A O 1
ATOM 2962 N N . VAL A 1 366 ? -7.989 -3.556 16.988 1.00 92.56 366 VAL A N 1
ATOM 2963 C CA . VAL A 1 366 ? -6.919 -2.959 16.191 1.00 92.56 366 VAL A CA 1
ATOM 2964 C C . VAL A 1 366 ? -5.556 -3.567 16.519 1.00 92.56 366 VAL A C 1
ATOM 2966 O O . VAL A 1 366 ? -5.187 -3.725 17.680 1.00 92.56 366 VAL A O 1
ATOM 2969 N N . ASP A 1 367 ? -4.752 -3.851 15.491 1.00 89.56 367 ASP A N 1
ATOM 2970 C CA . ASP A 1 367 ? -3.361 -4.298 15.642 1.00 89.56 367 ASP A CA 1
ATOM 2971 C C . ASP A 1 367 ? -2.390 -3.154 15.315 1.00 89.56 367 ASP A C 1
ATOM 2973 O O . ASP A 1 367 ? -2.610 -2.333 14.425 1.00 89.56 367 ASP A O 1
ATOM 2977 N N . HIS A 1 368 ? -1.264 -3.098 16.018 1.00 86.00 368 HIS A N 1
ATOM 2978 C CA . HIS A 1 368 ? -0.232 -2.087 15.772 1.00 86.00 368 HIS A CA 1
ATOM 2979 C C . HIS A 1 368 ? 0.403 -2.275 14.397 1.00 86.00 368 HIS A C 1
ATOM 2981 O O . HIS A 1 368 ? 0.708 -3.406 14.042 1.00 86.00 368 HIS A O 1
ATOM 2987 N N . THR A 1 369 ? 0.765 -1.229 13.656 1.00 83.12 369 THR A N 1
ATOM 2988 C CA . THR A 1 369 ? 1.635 -1.398 12.473 1.00 83.12 369 THR A CA 1
ATOM 2989 C C . THR A 1 369 ? 3.065 -1.799 12.882 1.00 83.12 369 THR A C 1
ATOM 2991 O O . THR A 1 369 ? 3.506 -1.548 14.004 1.00 83.12 369 THR A O 1
ATOM 2994 N N . SER A 1 370 ? 3.795 -2.534 12.032 1.00 69.81 370 SER A N 1
ATOM 2995 C CA . SER A 1 370 ? 5.155 -2.987 12.377 1.00 69.81 370 SER A CA 1
ATOM 2996 C C . SER A 1 370 ? 6.153 -1.841 12.256 1.00 69.81 370 SER A C 1
ATOM 2998 O O . SER A 1 370 ? 6.253 -1.237 11.197 1.00 69.81 370 SER A O 1
ATOM 3000 N N . ASN A 1 371 ? 6.955 -1.619 13.300 1.00 66.25 371 ASN A N 1
ATOM 3001 C CA . ASN A 1 371 ? 8.066 -0.658 13.274 1.00 66.25 371 ASN A CA 1
ATOM 3002 C C . ASN A 1 371 ? 9.427 -1.331 13.010 1.00 66.25 371 ASN A C 1
ATOM 3004 O O . ASN A 1 371 ? 10.469 -0.672 13.021 1.00 66.25 371 ASN A O 1
ATOM 3008 N N . ARG A 1 372 ? 9.453 -2.660 12.820 1.00 70.94 372 ARG A N 1
ATOM 3009 C CA . ARG A 1 372 ? 10.686 -3.387 12.491 1.00 70.94 372 ARG A CA 1
ATOM 3010 C C . ARG A 1 372 ? 11.024 -3.158 11.020 1.00 70.94 372 ARG A C 1
ATOM 3012 O O . ARG A 1 372 ? 10.242 -3.519 10.152 1.00 70.94 372 ARG A O 1
ATOM 3019 N N . LEU A 1 373 ? 12.195 -2.572 10.770 1.00 70.06 373 LEU A N 1
ATOM 3020 C CA . LEU A 1 373 ? 12.686 -2.289 9.415 1.00 70.06 373 LEU A CA 1
ATOM 3021 C C . LEU A 1 373 ? 13.327 -3.504 8.734 1.00 70.06 373 LEU A C 1
ATOM 3023 O O . LEU A 1 373 ? 13.400 -3.539 7.513 1.00 70.06 373 LEU A O 1
ATOM 3027 N N . ASN A 1 374 ? 13.824 -4.461 9.518 1.00 71.31 374 ASN A N 1
ATOM 3028 C CA . ASN A 1 374 ? 14.313 -5.739 9.014 1.00 71.31 374 ASN A CA 1
ATOM 3029 C C . ASN A 1 374 ? 13.292 -6.809 9.411 1.00 71.31 374 ASN A C 1
ATOM 3031 O O . ASN A 1 374 ? 12.967 -6.897 10.603 1.00 7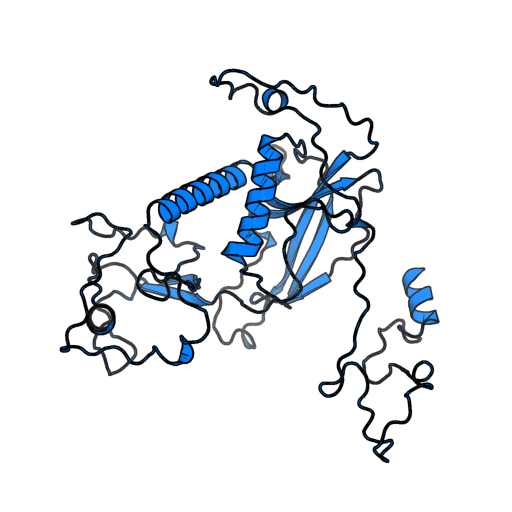1.31 374 ASN A O 1
ATOM 3035 N N . LEU A 1 375 ? 12.759 -7.519 8.418 1.00 59.78 375 LEU A N 1
ATOM 3036 C CA . LEU A 1 375 ? 11.665 -8.480 8.558 1.00 59.78 375 LEU A CA 1
ATOM 3037 C C . LEU A 1 375 ? 12.184 -9.909 8.454 1.00 59.78 375 LEU A C 1
ATOM 3039 O O . LEU A 1 375 ? 12.778 -10.235 7.402 1.00 59.78 375 LEU A O 1
#

Foldseek 3Di:
DVVLVVCVVVVQADPVSHGQDPVRPCPPDPVPPPPDDDDPDPVPPPDDPDPNHHDDDDDADDPVQFQWAADQQDAPCVVCVPPDDDDDDDDPPDDPNPPDLKHKWKKFWQKADPDFDDVVRLPVPFDQDGVNPDQKGKIKITIDNDDQDDPDDWDWAQDSRGTITIDIGTAPPAPNNDHPVNVVLQLLVQCCCCCPVLVPDDDPDDDDSDDDRRGHMTMFMKGWDQDPVRDIHIYGPVVVSVVSVVVVVVVVVVVVVPPDDDDDDDDCVVPPPPDPPPDQAAPADEDPVADVPDADDDDVVCLVQDWDWDPQDDPVNTFIWTFRDFAQVDWQQCQDPDPVAGGNQRVCCNPRNYHHRDGNGTDTDIHGDDSDPGD

Mean predicted aligned error: 14.31 Å